Protein AF-0000000077529641 (afdb_homodimer)

Solvent-accessible surface area (backbone atoms only — not comparable to full-atom values): 38100 Å² total; per-residue (Å²): 126,80,76,71,74,60,63,42,80,38,54,30,39,32,34,73,41,56,71,38,72,40,81,42,80,41,80,42,68,56,41,51,47,55,13,23,21,31,35,33,30,14,33,32,58,48,72,64,45,51,34,28,39,64,62,33,26,52,88,91,30,50,58,86,59,73,38,18,43,31,50,19,26,7,26,34,27,72,40,61,10,83,44,16,32,78,73,63,68,53,49,65,70,40,42,28,23,43,54,48,65,45,49,73,71,67,48,71,38,31,71,69,59,45,30,49,43,28,90,69,35,39,37,34,45,34,46,82,35,81,80,61,37,61,22,55,46,28,47,57,48,69,44,56,37,86,39,49,41,79,51,59,91,90,50,51,44,62,57,31,5,48,36,45,60,38,14,31,19,44,35,45,51,59,71,61,63,70,60,80,52,35,35,32,36,29,38,28,53,48,58,63,27,45,38,32,32,23,44,37,39,57,64,40,44,64,43,38,35,35,29,30,70,51,61,70,42,42,49,50,33,46,78,54,56,35,24,77,41,67,45,75,47,83,90,76,83,60,90,44,69,69,52,36,51,52,50,14,49,51,52,19,55,58,53,17,56,77,50,84,65,34,59,23,46,32,26,43,36,40,52,26,42,56,61,58,52,42,17,41,53,64,27,33,27,61,65,16,34,35,36,39,58,26,79,54,59,42,68,33,74,37,58,50,42,72,21,20,65,27,24,29,24,41,34,32,39,40,68,43,52,95,28,57,74,62,31,53,54,50,60,74,36,41,62,39,90,60,24,32,43,65,69,66,43,60,56,43,79,33,75,33,77,88,37,47,67,60,43,53,57,50,59,73,30,64,45,50,97,86,65,46,69,46,63,27,31,33,42,28,36,131,127,80,76,70,73,58,64,40,81,37,53,29,39,32,36,74,42,56,73,37,72,40,79,41,80,43,79,43,67,55,41,51,48,54,12,24,23,32,36,33,31,13,32,33,59,49,72,65,43,52,35,29,39,64,62,33,25,53,87,90,30,49,58,86,59,74,37,17,42,30,51,19,26,8,24,34,27,71,39,61,11,83,47,17,31,79,74,63,69,51,49,66,70,41,42,28,22,43,54,50,65,46,49,73,71,69,48,71,38,32,70,70,60,44,31,50,43,28,90,67,36,38,36,34,46,34,46,83,34,82,80,62,37,61,21,54,46,28,47,58,50,67,44,57,37,85,39,48,39,78,50,58,91,88,52,50,43,61,56,33,6,46,36,45,61,38,14,31,20,46,36,44,52,57,71,60,66,70,61,79,53,33,34,32,35,30,36,28,53,48,58,61,27,45,36,32,32,25,45,38,39,58,64,40,44,66,41,38,36,36,29,28,70,52,60,70,42,42,51,50,32,47,77,55,57,37,24,79,41,69,44,74,46,81,90,74,82,58,90,44,70,68,52,36,51,52,52,15,48,51,52,18,56,58,54,17,57,79,51,83,66,35,58,22,48,32,25,42,38,39,51,27,42,56,62,56,51,42,17,40,53,64,27,31,27,62,63,15,36,34,36,38,58,26,77,54,59,43,68,34,75,36,57,51,41,71,20,20,66,25,24,29,25,42,35,32,38,39,68,44,50,94,28,58,74,62,32,54,54,50,60,76,35,42,62,41,90,59,23,34,42,65,69,68,44,60,55,44,80,32,76,32,76,88,36,45,66,60,44,53,57,50,59,74,30,65,45,49,98,86,65,46,69,46,61,28,31,32,42,27,35,131

Sequence (764 aa):
MATAVLTETIQAQELRGAKDLRQVTRTVQAPLDDEVQIAMRATTLCGSDLHYFTYYRNGDFCIREPLSPGHECAGLVVAVGSKAEQQYGVKVGDRVAVEVGVPCDGCEQCLDGNYNVCEKLRFRSSATCFPHYQGTLQQRFNHPAKWVHKLPEGISYAEGALLEPLAVAIHAVRKANAKQGASCLIIGAGAVGLLCAAVAKSSGYSNIVMADIIQNRLDFALSNGFADKVVKLPSRRAKDTEQGLAFAKEDAMNLRKENDGKTFSRVFECTGIEGCVRTSIYATRNGGKVLLVGMGTPIQTLPISAAALREVDLVGVWRYANCYPHGIELMQRAGKGRVPDVRKLITHRFRGLDQSLEAFDMAAKSCDHNGNLVIKVVVENEMATAVLTETIQAQELRGAKDLRQVTRTVQAPLDDEVQIAMRATTLCGSDLHYFTYYRNGDFCIREPLSPGHECAGLVVAVGSKAEQQYGVKVGDRVAVEVGVPCDGCEQCLDGNYNVCEKLRFRSSATCFPHYQGTLQQRFNHPAKWVHKLPEGISYAEGALLEPLAVAIHAVRKANAKQGASCLIIGAGAVGLLCAAVAKSSGYSNIVMADIIQNRLDFALSNGFADKVVKLPSRRAKDTEQGLAFAKEDAMNLRKENDGKTFSRVFECTGIEGCVRTSIYATRNGGKVLLVGMGTPIQTLPISAAALREVDLVGVWRYANCYPHGIELMQRAGKGRVPDVRKLITHRFRGLDQSLEAFDMAAKSCDHNGNLVIKVVVENE

pLDDT: mean 96.02, std 7.49, range [21.42, 98.94]

Foldseek 3Di:
DPPPQPKDKWWAWWDAFAQDIDIDIDIATAAAQQKFKWFWFKFWADPQLLCCNHGCADVVQHQDGIAGATQLTKGFTQHHHNNNCVVQVDDGGFIKQFQFKDAPCPDPCNVVQNRLPHQRIAGARTSSDPVHRHHDLIRMHMDGSVGIGGADPVADGHNSSLLQLLQLLLQLVVVQVDDAQFEEEEEDLFLSSLSVLQNCLVVHHNAYEYEEQDVVSQVVCCVQQSGVYYDHQHDDDAPDDVRLLVSLLVRLQVSCVSVVRAAGQEYEYAACDQSSVQNNLNRHAQLHEYEDSHHDDPDHDHPVCSCVVSVHYYHYRGRHGPRSVVSSVLCVQDPHDSGGNSVVLAPEEDEDSVCVSVQSVQQVDQADPVRHGHRIYMYGYD/DPPPQPWDKWWAWWDAFAQDIDIDIDIATAAAQQKFKWFWFKFWADPQLLVCNHGCADVVQHQPGIAGATQLTKGFTQHHHNNNCVVQVDDGGFIKQFQFWDAPCPDPCNVVQNRLPHQRIAGARTSSDPVHRHHDLMRMHMDGSVGIGGADPVADGHNSSLLQLLQLLLQLVVVQVDDAQFEEEEEDLFLSSLSVLQNCLVVHHNAYEYEEQDVVSQVVCCVQQSGVYYDHQHDDDAPDDVRLLVSLLVVLQVSCVSVVRAAGQEYEYAACDQSSVQNNLNRHAQLHEYEDSHHDDPDHDHPVCSCVVSVHYYHYRGRHGPRSVVSSVLCVCDPHDSGGNSVVLAPEEDEDSVCVSVQSVQQVDQADPVRHGHRIYMYGYD

Radius of gyration: 29.53 Å; Cα contacts (8 Å, |Δi|>4): 1917; chains: 2; bounding box: 58×89×72 Å

Structure (mmCIF, N/CA/C/O backbone):
data_AF-0000000077529641-model_v1
#
loop_
_entity.id
_entity.type
_entity.pdbx_description
1 polymer 'L-arabinitol 4-dehydrogenase'
#
loop_
_atom_site.group_PDB
_atom_site.id
_atom_site.type_symbol
_atom_site.label_atom_id
_atom_site.label_alt_id
_atom_site.label_comp_id
_atom_site.label_asym_id
_atom_site.label_entity_id
_atom_site.label_seq_id
_atom_site.pdbx_PDB_ins_code
_atom_site.Cartn_x
_atom_site.Cartn_y
_atom_site.Cartn_z
_atom_site.occupancy
_atom_site.B_iso_or_equiv
_atom_site.auth_seq_id
_atom_site.auth_comp_id
_atom_site.auth_asym_id
_atom_site.auth_atom_id
_atom_site.pdbx_PDB_model_num
ATOM 1 N N . MET A 1 1 ? -26.219 31.984 41.781 1 21.42 1 MET A N 1
ATOM 2 C CA . MET A 1 1 ? -25.75 32.969 40.781 1 21.42 1 MET A CA 1
ATOM 3 C C . MET A 1 1 ? -25.203 32.25 39.531 1 21.42 1 MET A C 1
ATOM 5 O O . MET A 1 1 ? -24.312 31.406 39.656 1 21.42 1 MET A O 1
ATOM 9 N N . ALA A 1 2 ? -26.016 32.062 38.594 1 38.53 2 ALA A N 1
ATOM 10 C CA . ALA A 1 2 ? -25.594 31.516 37.281 1 38.53 2 ALA A CA 1
ATOM 11 C C . ALA A 1 2 ? -24.234 32.062 36.875 1 38.53 2 ALA A C 1
ATOM 13 O O . ALA A 1 2 ? -24 33.25 36.906 1 38.53 2 ALA A O 1
ATOM 14 N N . THR A 1 3 ? -23.188 31.391 37.188 1 38.22 3 THR A N 1
ATOM 15 C CA . THR A 1 3 ? -21.891 31.812 36.688 1 38.22 3 THR A CA 1
ATOM 16 C C . THR A 1 3 ? -22.031 32.406 35.281 1 38.22 3 THR A C 1
ATOM 18 O O . THR A 1 3 ? -22.594 31.797 34.406 1 38.22 3 THR A O 1
ATOM 21 N N . ALA A 1 4 ? -22.062 33.562 35.094 1 45.38 4 ALA A N 1
ATOM 22 C CA . ALA A 1 4 ? -22.234 34.406 33.906 1 45.38 4 ALA A CA 1
ATOM 23 C C . ALA A 1 4 ? -21.391 33.875 32.75 1 45.38 4 ALA A C 1
ATOM 25 O O . ALA A 1 4 ? -20.203 33.594 32.906 1 45.38 4 ALA A O 1
ATOM 26 N N . VAL A 1 5 ? -21.875 33.125 31.891 1 50.31 5 VAL A N 1
A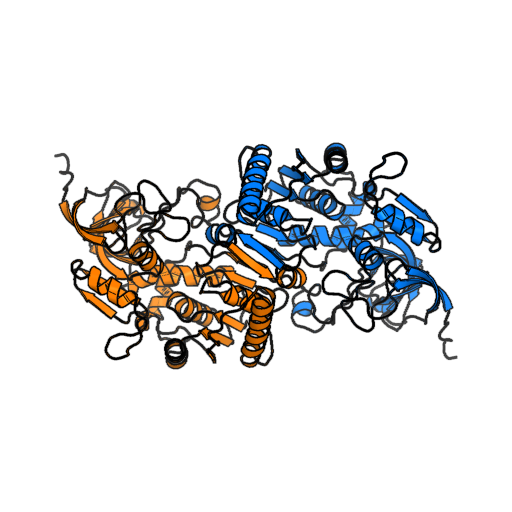TOM 27 C CA . VAL A 1 5 ? -21.281 32.625 30.656 1 50.31 5 VAL A CA 1
ATOM 28 C C . VAL A 1 5 ? -20.453 33.719 30 1 50.31 5 VAL A C 1
ATOM 30 O O . VAL A 1 5 ? -21 34.688 29.469 1 50.31 5 VAL A O 1
ATOM 33 N N . LEU A 1 6 ? -19.281 34.156 30.531 1 60.53 6 LEU A N 1
ATOM 34 C CA . LEU A 1 6 ? -18.438 35.281 30.125 1 60.53 6 LEU A CA 1
ATOM 35 C C . LEU A 1 6 ? -18.078 35.156 28.641 1 60.53 6 LEU A C 1
ATOM 37 O O . LEU A 1 6 ? -17.422 34.188 28.234 1 60.53 6 LEU A O 1
ATOM 41 N N . THR A 1 7 ? -18.953 35.562 27.75 1 78.88 7 THR A N 1
ATOM 42 C CA . THR A 1 7 ? -18.688 35.812 26.344 1 78.88 7 THR A CA 1
ATOM 43 C C . THR A 1 7 ? -17.672 36.938 26.156 1 78.88 7 THR A C 1
ATOM 45 O O . THR A 1 7 ? -17.656 37.875 26.922 1 78.88 7 THR A O 1
ATOM 48 N N . GLU A 1 8 ? -16.641 36.562 25.422 1 88.38 8 GLU A N 1
ATOM 49 C CA . GLU A 1 8 ? -15.617 37.562 25.125 1 88.38 8 GLU A CA 1
ATOM 50 C C . GLU A 1 8 ? -15.562 37.844 23.641 1 88.38 8 GLU A C 1
ATOM 52 O O . GLU A 1 8 ? -15.812 36.969 22.812 1 88.38 8 GLU A O 1
ATOM 57 N N . THR A 1 9 ? -15.375 39.125 23.312 1 94.06 9 THR A N 1
ATOM 58 C CA . THR A 1 9 ? -15.117 39.531 21.938 1 94.06 9 THR A CA 1
ATOM 59 C C . THR A 1 9 ? -13.633 39.469 21.625 1 94.06 9 THR A C 1
ATOM 61 O O . THR A 1 9 ? -12.805 40 22.359 1 94.06 9 THR A O 1
ATOM 64 N N . ILE A 1 10 ? -13.352 38.75 20.531 1 96.06 10 ILE A N 1
ATOM 65 C CA . ILE A 1 10 ? -11.945 38.562 20.203 1 96.06 10 ILE A CA 1
ATOM 66 C C . ILE A 1 10 ? -11.719 38.906 18.719 1 96.06 10 ILE A C 1
ATOM 68 O O . ILE A 1 10 ? -12.672 39.094 17.969 1 96.06 10 ILE A O 1
ATOM 72 N N . GLN A 1 11 ? -10.414 39.031 18.375 1 97.19 11 GLN A N 1
ATOM 73 C CA . GLN A 1 11 ? -10.023 39.156 16.969 1 97.19 11 GLN A CA 1
ATOM 74 C C . GLN A 1 11 ? -9.664 37.812 16.375 1 97.19 11 GLN A C 1
ATOM 76 O O . GLN A 1 11 ? -9.141 36.938 17.062 1 97.19 11 GLN A O 1
ATOM 81 N N . ALA A 1 12 ? -10.031 37.656 15.109 1 97.81 12 ALA A N 1
ATOM 82 C CA . ALA A 1 12 ? -9.727 36.438 14.359 1 97.81 12 ALA A CA 1
ATOM 83 C C . ALA A 1 12 ? -9.414 36.75 12.898 1 97.81 12 ALA A C 1
ATOM 85 O O . ALA A 1 12 ? -9.773 37.812 12.398 1 97.81 12 ALA A O 1
ATOM 86 N N . GLN A 1 13 ? -8.633 35.906 12.297 1 98.06 13 GLN A N 1
ATOM 87 C CA . GLN A 1 13 ? -8.453 35.969 10.852 1 98.06 13 GLN A CA 1
ATOM 88 C C . GLN A 1 13 ? -9.43 35.031 10.141 1 98.06 13 GLN A C 1
ATOM 90 O O . GLN A 1 13 ? -9.688 33.938 10.602 1 98.06 13 GLN A O 1
ATOM 95 N N . GLU A 1 14 ? -10 35.5 9.094 1 97.56 14 GLU A N 1
ATOM 96 C CA . GLU A 1 14 ? -10.922 34.688 8.305 1 97.56 14 GLU A CA 1
ATOM 97 C C . GLU A 1 14 ? -10.602 34.781 6.816 1 97.56 14 GLU A C 1
ATOM 99 O O . GLU A 1 14 ? -10.359 35.875 6.289 1 97.56 14 GLU A O 1
ATOM 104 N N . LEU A 1 15 ? -10.492 33.656 6.211 1 98.25 15 LEU A N 1
ATOM 105 C CA . LEU A 1 15 ? -10.398 33.562 4.758 1 98.25 15 LEU A CA 1
ATOM 106 C C . LEU A 1 15 ? -11.781 33.562 4.121 1 98.25 15 LEU A C 1
ATOM 108 O O . LEU A 1 15 ? -12.594 32.656 4.387 1 98.25 15 LEU A O 1
ATOM 112 N N . ARG A 1 16 ? -12.117 34.531 3.27 1 97.75 16 ARG A N 1
ATOM 113 C CA . ARG A 1 16 ? -13.445 34.656 2.686 1 97.75 16 ARG A CA 1
ATOM 114 C C . ARG A 1 16 ? -13.414 34.406 1.181 1 97.75 16 ARG A C 1
ATOM 116 O O . ARG A 1 16 ? -14.453 34.406 0.523 1 97.75 16 ARG A O 1
ATOM 123 N N . GLY A 1 17 ? -12.328 34.188 0.63 1 97.44 17 GLY A N 1
ATOM 124 C CA . GLY A 1 17 ? -11.992 33.906 -0.757 1 97.44 17 GLY A CA 1
ATOM 125 C C . GLY A 1 17 ? -10.508 33.688 -0.982 1 97.44 17 GLY A C 1
ATOM 126 O O . GLY A 1 17 ? -9.711 33.812 -0.049 1 97.44 17 GLY A O 1
ATOM 127 N N . ALA A 1 18 ? -10.188 33.406 -2.213 1 97.19 18 ALA A N 1
ATOM 128 C CA . ALA A 1 18 ? -8.766 33.25 -2.531 1 97.19 18 ALA A CA 1
ATOM 129 C C . ALA A 1 18 ? -7.996 34.531 -2.246 1 97.19 18 ALA A C 1
ATOM 131 O O . ALA A 1 18 ? -8.359 35.594 -2.738 1 97.19 18 ALA A O 1
ATOM 132 N N . LYS A 1 19 ? -7.039 34.469 -1.399 1 96.81 19 LYS A N 1
ATOM 133 C CA . LYS A 1 19 ? -6.141 35.562 -1.021 1 96.81 19 LYS A CA 1
ATOM 134 C C . LYS A 1 19 ? -6.898 36.688 -0.319 1 96.81 19 LYS A C 1
ATOM 136 O O . LYS A 1 19 ? -6.434 37.812 -0.288 1 96.81 19 LYS A O 1
ATOM 141 N N . ASP A 1 20 ? -8.031 36.344 0.174 1 97.62 20 ASP A N 1
ATOM 142 C CA . ASP A 1 20 ? -8.852 37.312 0.89 1 97.62 20 ASP A CA 1
ATOM 143 C C . ASP A 1 20 ? -8.906 37 2.381 1 97.62 20 ASP A C 1
ATOM 145 O O . ASP A 1 20 ? -9.93 36.531 2.885 1 97.62 20 ASP A O 1
ATOM 149 N N . LEU A 1 21 ? -7.82 37.25 3.033 1 97.94 21 LEU A N 1
ATOM 150 C CA . LEU A 1 21 ? -7.691 37.094 4.477 1 97.94 21 LEU A CA 1
ATOM 151 C C . LEU A 1 21 ? -7.988 38.406 5.207 1 97.94 21 LEU A C 1
ATOM 153 O O . LEU A 1 21 ? -7.34 39.406 4.949 1 97.94 21 LEU A O 1
ATOM 157 N N . ARG A 1 22 ? -8.945 38.344 6.172 1 97.06 22 ARG A N 1
ATOM 158 C CA . ARG A 1 22 ? -9.375 39.562 6.855 1 97.06 22 ARG A CA 1
ATOM 159 C C . ARG A 1 22 ? -9.414 39.344 8.367 1 97.06 22 ARG A C 1
ATOM 161 O O . ARG A 1 22 ? -9.766 38.281 8.844 1 97.06 22 ARG A O 1
ATOM 168 N N . GLN A 1 23 ? -9.102 40.375 9.023 1 97.06 23 GLN A N 1
ATOM 169 C CA . GLN A 1 23 ? -9.305 40.406 10.469 1 97.06 23 GLN A CA 1
ATOM 170 C C . GLN A 1 23 ? -10.758 40.719 10.82 1 97.06 23 GLN A C 1
ATOM 172 O O . GLN A 1 23 ? -11.336 41.656 10.289 1 97.06 23 GLN A O 1
ATOM 177 N N . VAL A 1 24 ? -11.289 39.938 11.641 1 97.38 24 VAL A N 1
ATOM 178 C CA . VAL A 1 24 ? -12.688 40.125 12.016 1 97.38 24 VAL A CA 1
ATOM 179 C C . VAL A 1 24 ? -12.828 40.031 13.531 1 97.38 24 VAL A C 1
ATOM 181 O O . VAL A 1 24 ? -11.93 39.562 14.219 1 97.38 24 VAL A O 1
ATOM 184 N N . THR A 1 25 ? -13.953 40.562 13.977 1 97 25 THR A N 1
ATOM 185 C CA . THR A 1 25 ? -14.336 40.406 15.375 1 97 25 THR A CA 1
ATOM 186 C C . THR A 1 25 ? -15.25 39.188 15.531 1 97 25 THR A C 1
ATOM 188 O O . THR A 1 25 ? -16.125 38.938 14.703 1 97 25 THR A O 1
ATOM 191 N N . ARG A 1 26 ? -14.961 38.438 16.562 1 95.25 26 ARG A N 1
ATOM 192 C CA . ARG A 1 26 ? -15.719 37.25 16.844 1 95.25 26 ARG A CA 1
ATOM 193 C C . ARG A 1 26 ? -16.047 37.125 18.328 1 95.25 26 ARG A C 1
ATOM 195 O O . ARG A 1 26 ? -15.273 37.594 19.172 1 95.25 26 ARG A O 1
ATOM 202 N N . THR A 1 27 ? -17.203 36.562 18.594 1 94 27 THR A N 1
ATOM 203 C CA . THR A 1 27 ? -17.578 36.281 19.969 1 94 27 THR A CA 1
ATOM 204 C C . THR A 1 27 ? -17.188 34.875 20.359 1 94 27 THR A C 1
ATOM 206 O O . THR A 1 27 ? -17.453 33.938 19.609 1 94 27 THR A O 1
ATOM 209 N N . VAL A 1 28 ? -16.531 34.688 21.484 1 95.12 28 VAL A N 1
ATOM 210 C CA . VAL A 1 28 ? -16.172 33.375 22 1 95.12 28 VAL A CA 1
ATOM 211 C C . VAL A 1 28 ? -16.922 33.094 23.312 1 95.12 28 VAL A C 1
ATOM 213 O O . VAL A 1 28 ? -16.969 33.969 24.188 1 95.12 28 VAL A O 1
ATOM 216 N N . GLN A 1 29 ? -17.516 32 23.391 1 95.06 29 GLN A N 1
ATOM 217 C CA . GLN A 1 29 ? -18.25 31.594 24.578 1 95.06 29 GLN A CA 1
ATOM 218 C C . GLN A 1 29 ? -17.344 30.922 25.594 1 95.06 29 GLN A C 1
ATOM 220 O O . GLN A 1 29 ? -16.219 30.531 25.266 1 95.06 29 GLN A O 1
ATOM 225 N N . ALA A 1 30 ? -17.828 30.906 26.812 1 95.25 30 ALA A N 1
ATOM 226 C CA . ALA A 1 30 ? -17.125 30.062 27.781 1 95.25 30 ALA A CA 1
ATOM 227 C C . ALA A 1 30 ? -17.031 28.625 27.312 1 95.25 30 ALA A C 1
ATOM 229 O O . ALA A 1 30 ? -17.906 28.141 26.594 1 95.25 30 ALA A O 1
ATOM 230 N N . PRO A 1 31 ? -15.953 27.953 27.688 1 96.69 31 PRO A N 1
ATOM 231 C CA . PRO A 1 31 ? -15.844 26.547 27.25 1 96.69 31 PRO A CA 1
ATOM 232 C C . PRO A 1 31 ? -16.906 25.656 27.891 1 96.69 31 PRO A C 1
ATOM 234 O O . PRO A 1 31 ? -17.344 25.906 29.016 1 96.69 31 PRO A O 1
ATOM 237 N N . LEU A 1 32 ? -17.312 24.641 27.141 1 96 32 LEU A N 1
ATOM 238 C CA . LEU A 1 32 ? -18.203 23.625 27.688 1 96 32 LEU A CA 1
ATOM 239 C C . LEU A 1 32 ? -17.516 22.828 28.797 1 96 32 LEU A C 1
ATOM 241 O O . LEU A 1 32 ? -16.312 23 29.031 1 96 32 LEU A O 1
ATOM 245 N N . ASP A 1 33 ? -18.266 21.922 29.406 1 96.06 33 ASP A N 1
ATOM 246 C CA . ASP A 1 33 ? -17.797 21.203 30.578 1 96.06 33 ASP A CA 1
ATOM 247 C C . ASP A 1 33 ? -16.531 20.406 30.281 1 96.06 33 ASP A C 1
ATOM 249 O O . ASP A 1 33 ? -15.648 20.297 31.141 1 96.06 33 ASP A O 1
ATOM 253 N N . ASP A 1 34 ? -16.406 19.891 29.078 1 96.88 34 ASP A N 1
ATOM 254 C CA . ASP A 1 34 ? -15.266 19.031 28.75 1 96.88 34 ASP A CA 1
ATOM 255 C C . ASP A 1 34 ? -14.242 19.781 27.891 1 96.88 34 ASP A C 1
ATOM 257 O O . ASP A 1 34 ? -13.352 19.156 27.312 1 96.88 34 ASP A O 1
ATOM 261 N N . GLU A 1 35 ? -14.391 21.094 27.859 1 97.88 35 GLU A N 1
ATOM 262 C CA . GLU A 1 35 ? -13.531 21.906 27 1 97.88 35 GLU A CA 1
ATOM 263 C C . GLU A 1 35 ? -12.641 22.828 27.812 1 97.88 35 GLU A C 1
ATOM 265 O O . GLU A 1 35 ? -12.828 22.969 29.031 1 97.88 35 GLU A O 1
ATOM 270 N N . VAL A 1 36 ? -11.664 23.359 27.141 1 98.19 36 VAL A N 1
ATOM 271 C CA . VAL A 1 36 ? -10.844 24.469 27.641 1 98.19 36 VAL A CA 1
ATOM 272 C C . VAL A 1 36 ? -10.867 25.609 26.625 1 98.19 36 VAL A C 1
ATOM 274 O O . VAL A 1 36 ? -11.188 25.406 25.453 1 98.19 36 VAL A O 1
ATOM 277 N N . GLN A 1 37 ? -10.672 26.766 27.109 1 97.88 37 GLN A N 1
ATOM 278 C CA . GLN A 1 37 ? -10.422 27.906 26.234 1 97.88 37 GLN A CA 1
ATOM 279 C C . GLN A 1 37 ? -8.938 28.234 26.172 1 97.88 37 GLN A C 1
ATOM 281 O O . GLN A 1 37 ? -8.273 28.328 27.203 1 97.88 37 GLN A O 1
ATOM 286 N N . ILE A 1 38 ? -8.453 28.375 25 1 98.38 38 ILE A N 1
ATOM 287 C CA . ILE A 1 38 ? -7.023 28.562 24.781 1 98.38 38 ILE A CA 1
ATOM 288 C C . ILE A 1 38 ? -6.766 29.938 24.188 1 98.38 38 ILE A C 1
ATOM 290 O O . ILE A 1 38 ? -7.41 30.328 23.203 1 98.38 38 ILE A O 1
ATOM 294 N N . ALA A 1 39 ? -5.957 30.719 24.828 1 98.44 39 ALA A N 1
ATOM 295 C CA . ALA A 1 39 ? -5.371 31.906 24.203 1 98.44 39 ALA A CA 1
ATOM 296 C C . ALA A 1 39 ? -4.242 31.516 23.25 1 98.44 39 ALA A C 1
ATOM 298 O O . ALA A 1 39 ? -3.189 31.047 23.688 1 98.44 39 ALA A O 1
ATOM 299 N N . MET A 1 40 ? -4.484 31.734 22.016 1 98.56 40 MET A N 1
ATOM 300 C CA . MET A 1 40 ? -3.494 31.344 21.016 1 98.56 40 MET A CA 1
ATOM 301 C C . MET A 1 40 ? -2.207 32.156 21.172 1 98.56 40 MET A C 1
ATOM 303 O O . MET A 1 40 ? -2.24 33.375 21.234 1 98.56 40 MET A O 1
ATOM 307 N N . ARG A 1 41 ? -1.106 31.422 21.297 1 98.75 41 ARG A N 1
ATOM 308 C CA . ARG A 1 41 ? 0.176 32.094 21.453 1 98.75 41 ARG A CA 1
ATOM 309 C C . ARG A 1 41 ? 1.051 31.922 20.219 1 98.75 41 ARG A C 1
ATOM 311 O O . ARG A 1 41 ? 1.859 32.781 19.891 1 98.75 41 ARG A O 1
ATOM 318 N N . ALA A 1 42 ? 0.966 30.797 19.578 1 98.81 42 ALA A N 1
ATOM 319 C CA . ALA A 1 42 ? 1.737 30.547 18.359 1 98.81 42 ALA A CA 1
ATOM 320 C C . ALA A 1 42 ? 1 29.594 17.422 1 98.81 42 ALA A C 1
ATOM 322 O O . ALA A 1 42 ? 0.38 28.625 17.875 1 98.81 42 ALA A O 1
ATOM 323 N N . THR A 1 43 ? 0.994 29.875 16.156 1 98.81 43 THR A N 1
ATOM 324 C CA . THR A 1 43 ? 0.527 29.016 15.078 1 98.81 43 THR A CA 1
ATOM 325 C C . THR A 1 43 ? 1.501 29.031 13.906 1 98.81 43 THR A C 1
ATOM 327 O O . THR A 1 43 ? 1.783 30.094 13.344 1 98.81 43 THR A O 1
ATOM 330 N N . THR A 1 44 ? 2.078 27.844 13.578 1 98.69 44 THR A N 1
ATOM 331 C CA . THR A 1 44 ? 2.867 27.781 12.352 1 98.69 44 THR A CA 1
ATOM 332 C C . THR A 1 44 ? 1.967 27.547 11.141 1 98.69 44 THR A C 1
ATOM 334 O O . THR A 1 44 ? 0.913 26.922 11.258 1 98.69 44 THR A O 1
ATOM 337 N N . LEU A 1 45 ? 2.35 28.094 10.055 1 98.44 45 LEU A N 1
ATOM 338 C CA . LEU A 1 45 ? 1.562 27.969 8.828 1 98.44 45 LEU A CA 1
ATOM 339 C C . LEU A 1 45 ? 1.962 26.719 8.055 1 98.44 45 LEU A C 1
ATOM 341 O O . LEU A 1 45 ? 3.15 26.453 7.863 1 98.44 45 LEU A O 1
ATOM 345 N N . CYS A 1 46 ? 0.991 25.938 7.68 1 96.62 46 CYS A N 1
ATOM 346 C CA . CYS A 1 46 ? 1.191 24.688 6.957 1 96.62 46 CYS A CA 1
ATOM 347 C C . CYS A 1 46 ? 0.948 24.875 5.465 1 96.62 46 CYS A C 1
ATOM 349 O O . CYS A 1 46 ? 0.348 25.859 5.047 1 96.62 46 CYS A O 1
ATOM 351 N N . GLY A 1 47 ? 1.489 23.938 4.672 1 93.69 47 GLY A N 1
ATOM 352 C CA . GLY A 1 47 ? 1.194 23.938 3.248 1 93.69 47 GLY A CA 1
ATOM 353 C C . GLY A 1 47 ? -0.292 23.938 2.945 1 93.69 47 GLY A C 1
ATOM 354 O O . GLY A 1 47 ? -0.736 24.578 1.984 1 93.69 47 GLY A O 1
ATOM 355 N N . SER A 1 48 ? -1.071 23.25 3.717 1 93.88 48 SER A N 1
ATOM 356 C CA . SER A 1 48 ? -2.516 23.234 3.516 1 93.88 48 SER A CA 1
ATOM 357 C C . SER A 1 48 ? -3.121 24.609 3.723 1 93.88 48 SER A C 1
ATOM 359 O O . SER A 1 48 ? -4.039 25.016 3.004 1 93.88 48 SER A O 1
ATOM 361 N N . ASP A 1 49 ? -2.641 25.359 4.684 1 96.25 49 ASP A N 1
ATOM 362 C CA . ASP A 1 49 ? -3.088 26.734 4.863 1 96.25 49 ASP A CA 1
ATOM 363 C C . ASP A 1 49 ? -2.82 27.562 3.611 1 96.25 49 ASP A C 1
ATOM 365 O O . ASP A 1 49 ? -3.672 28.359 3.189 1 96.25 49 ASP A O 1
ATOM 369 N N . LEU A 1 50 ? -1.658 27.344 3.102 1 96 50 LEU A N 1
ATOM 370 C CA . LEU A 1 50 ? -1.263 28.109 1.917 1 96 50 LEU A CA 1
ATOM 371 C C . LEU A 1 50 ? -2.148 27.75 0.727 1 96 50 LEU A C 1
ATOM 373 O O . LEU A 1 50 ? -2.498 28.625 -0.073 1 96 50 LEU A O 1
ATOM 377 N N . HIS A 1 51 ? -2.443 26.484 0.633 1 94.62 51 HIS A N 1
ATOM 378 C CA . HIS A 1 51 ? -3.318 26.062 -0.455 1 94.62 51 HIS A CA 1
ATOM 379 C C . HIS A 1 51 ? -4.703 26.688 -0.322 1 94.62 51 HIS A C 1
ATOM 381 O O . HIS A 1 51 ? -5.254 27.203 -1.297 1 94.62 51 HIS A O 1
ATOM 387 N N . TYR A 1 52 ? -5.285 26.578 0.831 1 96.25 52 TYR A N 1
ATOM 388 C CA . TYR A 1 52 ? -6.578 27.219 1.067 1 96.25 52 TYR A CA 1
ATOM 389 C C . TYR A 1 52 ? -6.504 28.719 0.81 1 96.25 52 TYR A C 1
ATOM 391 O O . TYR A 1 52 ? -7.398 29.281 0.176 1 96.25 52 TYR A O 1
ATOM 399 N N . PHE A 1 53 ? -5.438 29.375 1.295 1 97.69 53 PHE A N 1
ATOM 400 C CA . PHE A 1 53 ? -5.254 30.812 1.116 1 97.69 53 PHE A CA 1
ATOM 401 C C . PHE A 1 53 ? -5.211 31.172 -0.364 1 97.69 53 PHE A C 1
ATOM 403 O O . PHE A 1 53 ? -5.867 32.125 -0.798 1 97.69 53 PHE A O 1
ATOM 410 N N . THR A 1 54 ? -4.488 30.344 -1.114 1 96.56 54 THR A N 1
ATOM 411 C CA . THR A 1 54 ? -4.223 30.656 -2.514 1 96.56 54 THR A CA 1
ATOM 412 C C . THR A 1 54 ? -5.43 30.312 -3.383 1 96.56 54 THR A C 1
ATOM 414 O O . THR A 1 54 ? -5.762 31.047 -4.316 1 96.56 54 THR A O 1
ATOM 417 N N . TYR A 1 55 ? -6.125 29.219 -3.055 1 95 55 TYR A N 1
ATOM 418 C CA . TYR A 1 55 ? -7.094 28.688 -4.012 1 95 55 TYR A CA 1
ATOM 419 C C . TYR A 1 55 ? -8.477 28.578 -3.381 1 95 55 TYR A C 1
ATOM 421 O O . TYR A 1 55 ? -9.445 28.234 -4.059 1 95 55 TYR A O 1
ATOM 429 N N . TYR A 1 56 ? -8.594 28.859 -2.115 1 96.81 56 TYR A N 1
ATOM 430 C CA . TYR A 1 56 ? -9.836 28.734 -1.358 1 96.81 56 TYR A CA 1
ATOM 431 C C . TYR A 1 56 ? -10.352 27.297 -1.392 1 96.81 56 TYR A C 1
ATOM 433 O O . TYR A 1 56 ? -11.555 27.062 -1.271 1 96.81 56 TYR A O 1
ATOM 441 N N . ARG A 1 57 ? -9.438 26.391 -1.7 1 91.88 57 ARG A N 1
ATOM 442 C CA . ARG A 1 57 ? -9.648 24.953 -1.669 1 91.88 57 ARG A CA 1
ATOM 443 C C . ARG A 1 57 ? -8.328 24.203 -1.514 1 91.88 57 ARG A C 1
ATOM 445 O O . ARG A 1 57 ? -7.262 24.766 -1.776 1 91.88 57 ARG A O 1
ATOM 452 N N . ASN A 1 58 ? -8.344 23.016 -1.087 1 88.19 58 ASN A N 1
ATOM 453 C CA . ASN A 1 58 ? -7.238 22.062 -1.05 1 88.19 58 ASN A CA 1
ATOM 454 C C . ASN A 1 58 ? -7.648 20.703 -1.633 1 88.19 58 ASN A C 1
ATOM 456 O O . ASN A 1 58 ? -8.242 19.875 -0.94 1 88.19 58 ASN A O 1
ATOM 460 N N . GLY A 1 59 ? -7.25 20.469 -2.889 1 77.75 59 GLY A N 1
ATOM 461 C CA . GLY A 1 59 ? -7.789 19.312 -3.58 1 77.75 59 GLY A CA 1
ATOM 462 C C . GLY A 1 59 ? -9.297 19.344 -3.729 1 77.75 59 GLY A C 1
ATOM 463 O O . GLY A 1 59 ? -9.852 20.344 -4.219 1 77.75 59 GLY A O 1
ATOM 464 N N . ASP A 1 60 ? -9.898 18.281 -3.221 1 77.19 60 ASP A N 1
ATOM 465 C CA . ASP A 1 60 ? -11.344 18.172 -3.336 1 77.19 60 ASP A CA 1
ATOM 466 C C . ASP A 1 60 ? -12.047 18.859 -2.162 1 77.19 60 ASP A C 1
ATOM 468 O O . ASP A 1 60 ? -13.273 18.922 -2.123 1 77.19 60 ASP A O 1
ATOM 472 N N . PHE A 1 61 ? -11.32 19.453 -1.264 1 87.5 61 PHE A N 1
ATOM 473 C CA . PHE A 1 61 ? -11.898 20.109 -0.099 1 87.5 61 PHE A CA 1
ATOM 474 C C . PHE A 1 61 ? -12.07 21.609 -0.346 1 87.5 61 PHE A C 1
ATOM 476 O O . PHE A 1 61 ? -11.102 22.359 -0.269 1 87.5 61 PHE A O 1
ATOM 483 N N . CYS A 1 62 ? -13.227 21.984 -0.518 1 93.38 62 CYS A N 1
ATOM 484 C CA . CYS A 1 62 ? -13.539 23.375 -0.834 1 93.38 62 CYS A CA 1
ATOM 485 C C . CYS A 1 62 ? -14.094 24.109 0.385 1 93.38 62 CYS A C 1
ATOM 487 O O . CYS A 1 62 ? -14.969 23.594 1.08 1 93.38 62 CYS A O 1
ATOM 489 N N . ILE A 1 63 ? -13.594 25.25 0.64 1 96.44 63 ILE A N 1
ATOM 490 C CA . ILE A 1 63 ? -14.156 26.094 1.678 1 96.44 63 ILE A CA 1
ATOM 491 C C . ILE A 1 63 ? -15.547 26.578 1.255 1 96.44 63 ILE A C 1
ATOM 493 O O . ILE A 1 63 ? -15.727 27.047 0.128 1 96.44 63 ILE A O 1
ATOM 497 N N . ARG A 1 64 ? -16.5 26.469 2.096 1 96.44 64 ARG A N 1
ATOM 498 C CA . ARG A 1 64 ? -17.891 26.781 1.767 1 96.44 64 ARG A CA 1
ATOM 499 C C . ARG A 1 64 ? -18.422 27.922 2.621 1 96.44 64 ARG A C 1
ATOM 501 O O . ARG A 1 64 ? -19.531 28.406 2.406 1 96.44 64 ARG A O 1
ATOM 508 N N . GLU A 1 65 ? -17.781 28.312 3.629 1 97.25 65 GLU A N 1
ATOM 509 C CA . GLU A 1 65 ? -17.984 29.453 4.531 1 97.25 65 GLU A CA 1
ATOM 510 C C . GLU A 1 65 ? -16.641 29.984 5.043 1 97.25 65 GLU A C 1
ATOM 512 O O . GLU A 1 65 ? -15.617 29.312 4.949 1 97.25 65 GLU A O 1
ATOM 517 N N . PRO A 1 66 ? -16.719 31.266 5.457 1 97.12 66 PRO A N 1
ATOM 518 C CA . PRO A 1 66 ? -15.438 31.797 5.938 1 97.12 66 PRO A CA 1
ATOM 519 C C . PRO A 1 66 ? -14.742 30.859 6.926 1 97.12 66 PRO A C 1
ATOM 521 O O . PRO A 1 66 ? -15.398 30.25 7.766 1 97.12 66 PRO A O 1
ATOM 524 N N . LEU A 1 67 ? -13.453 30.734 6.801 1 98.06 67 LEU A N 1
ATOM 525 C CA . LEU A 1 67 ? -12.664 29.766 7.562 1 98.06 67 LEU A CA 1
ATOM 526 C C . LEU A 1 67 ? -11.414 30.422 8.133 1 98.06 67 LEU A C 1
ATOM 528 O O . LEU A 1 67 ? -10.641 31.047 7.402 1 98.06 67 LEU A O 1
ATOM 532 N N . SER A 1 68 ? -11.289 30.375 9.438 1 98.12 68 SER A N 1
ATOM 533 C CA . SER A 1 68 ? -10.016 30.781 10.023 1 98.12 68 SER A CA 1
ATOM 534 C C . SER A 1 68 ? -8.922 29.766 9.719 1 98.12 68 SER A C 1
ATOM 536 O O . SER A 1 68 ? -9.094 28.562 9.961 1 98.12 68 SER A O 1
ATOM 538 N N . PRO A 1 69 ? -7.781 30.219 9.164 1 98.06 69 PRO A N 1
ATOM 539 C CA . PRO A 1 69 ? -6.68 29.297 8.891 1 98.06 69 PRO A CA 1
ATOM 540 C C . PRO A 1 69 ? -5.898 28.922 10.148 1 98.06 69 PRO A C 1
ATOM 542 O O . PRO A 1 69 ? -6.184 29.438 11.234 1 98.06 69 PRO A O 1
ATOM 545 N N . GLY A 1 70 ? -4.988 28 10.008 1 98.44 70 GLY A N 1
ATOM 546 C CA . GLY A 1 70 ? -4.066 27.609 11.07 1 98.44 70 GLY A CA 1
ATOM 547 C C . GLY A 1 70 ? -4.527 26.375 11.836 1 98.44 70 GLY A C 1
ATOM 548 O O . GLY A 1 70 ? -5.68 26.312 12.266 1 98.44 70 GLY A O 1
ATOM 549 N N . HIS A 1 71 ? -3.629 25.422 12.008 1 98.62 71 HIS A N 1
ATOM 550 C CA . HIS A 1 71 ? -3.971 24.234 12.789 1 98.62 71 HIS A CA 1
ATOM 551 C C . HIS A 1 71 ? -2.76 23.719 13.555 1 98.62 71 HIS A C 1
ATOM 553 O O . HIS A 1 71 ? -2.873 22.766 14.336 1 98.62 71 HIS A O 1
ATOM 559 N N . GLU A 1 72 ? -1.6 24.266 13.367 1 98.81 72 GLU A N 1
ATOM 560 C CA . GLU A 1 72 ? -0.396 23.984 14.141 1 98.81 72 GLU A CA 1
ATOM 561 C C . GLU A 1 72 ? -0.23 24.969 15.297 1 98.81 72 GLU A C 1
ATOM 563 O O . GLU A 1 72 ? 0.331 26.047 15.117 1 98.81 72 GLU A O 1
ATOM 568 N N . CYS A 1 73 ? -0.662 24.5 16.516 1 98.75 73 CYS A N 1
ATOM 569 C CA . CYS A 1 73 ? -0.899 25.578 17.469 1 98.75 73 CYS A CA 1
ATOM 570 C C . CYS A 1 73 ? -0.474 25.172 18.875 1 98.75 73 CYS A C 1
ATOM 572 O O . CYS A 1 73 ? -0.59 24 19.25 1 98.75 73 CYS A O 1
ATOM 574 N N . ALA A 1 74 ? 0.023 26.156 19.594 1 98.88 74 ALA A N 1
ATOM 575 C CA . ALA A 1 74 ? 0.181 26.109 21.047 1 98.88 74 ALA A CA 1
ATOM 576 C C . ALA A 1 74 ? -0.333 27.375 21.703 1 98.88 74 ALA A C 1
ATOM 578 O O . ALA A 1 74 ? -0.387 28.438 21.062 1 98.88 74 ALA A O 1
ATOM 579 N N . GLY A 1 75 ? -0.725 27.266 22.922 1 98.75 75 GLY A N 1
ATOM 580 C CA . GLY A 1 75 ? -1.268 28.422 23.625 1 98.75 75 GLY A CA 1
ATOM 581 C C . GLY A 1 75 ? -1.399 28.219 25.109 1 98.75 75 GLY A C 1
ATOM 582 O O . GLY A 1 75 ? -0.826 27.281 25.672 1 98.75 75 GLY A O 1
ATOM 583 N N . LEU A 1 76 ? -2.051 29.203 25.672 1 98.62 76 LEU A N 1
ATOM 584 C CA . LEU A 1 76 ? -2.254 29.25 27.125 1 98.62 76 LEU A CA 1
ATOM 585 C C . LEU A 1 76 ? -3.711 28.969 27.469 1 98.62 76 LEU A C 1
ATOM 587 O O . LEU A 1 76 ? -4.621 29.578 26.922 1 98.62 76 LEU A O 1
ATOM 591 N N . VAL A 1 77 ? -3.895 28.016 28.422 1 98.44 77 VAL A N 1
ATOM 592 C CA . VAL A 1 77 ? -5.25 27.781 28.906 1 98.44 77 VAL A CA 1
ATOM 593 C C . VAL A 1 77 ? -5.711 28.953 29.766 1 98.44 77 VAL A C 1
ATOM 595 O O . VAL A 1 77 ? -5.082 29.266 30.781 1 98.44 77 VAL A O 1
ATOM 598 N N . VAL A 1 78 ? -6.871 29.531 29.391 1 97.44 78 VAL A N 1
ATOM 599 C CA . VAL A 1 78 ? -7.297 30.734 30.109 1 97.44 78 VAL A CA 1
ATOM 600 C C . VAL A 1 78 ? -8.648 30.484 30.766 1 97.44 78 VAL A C 1
ATOM 602 O O . VAL A 1 78 ? -9.07 31.266 31.641 1 97.44 78 VAL A O 1
ATOM 605 N N . ALA A 1 79 ? -9.336 29.484 30.391 1 96.75 79 ALA A N 1
ATOM 606 C CA . ALA A 1 79 ? -10.562 29.016 31.031 1 96.75 79 ALA A CA 1
ATOM 607 C C . ALA A 1 79 ? -10.727 27.516 30.891 1 96.75 79 ALA A C 1
ATOM 609 O O . ALA A 1 79 ? -10.219 26.922 29.938 1 96.75 79 ALA A O 1
ATOM 610 N N . VAL A 1 80 ? -11.312 26.891 31.891 1 96.75 80 VAL A N 1
ATOM 611 C CA . VAL A 1 80 ? -11.484 25.438 31.906 1 96.75 80 VAL A CA 1
ATOM 612 C C . VAL A 1 80 ? -12.922 25.094 32.25 1 96.75 80 VAL A C 1
ATOM 614 O O . VAL A 1 80 ? -13.516 25.703 33.156 1 96.75 80 VAL A O 1
ATOM 617 N N . GLY A 1 81 ? -13.453 24.156 31.484 1 94.88 81 GLY A N 1
ATOM 618 C CA . GLY A 1 81 ? -14.773 23.656 31.844 1 94.88 81 GLY A CA 1
ATOM 619 C C . GLY A 1 81 ? -14.789 22.906 33.156 1 94.88 81 GLY A C 1
ATOM 620 O O . GLY A 1 81 ? -13.75 22.406 33.594 1 94.88 81 GLY A O 1
ATOM 621 N N . SER A 1 82 ? -15.984 22.75 33.719 1 92.88 82 SER A N 1
ATOM 622 C CA . SER A 1 82 ? -16.156 22.234 35.062 1 92.88 82 SER A CA 1
ATOM 623 C C . SER A 1 82 ? -15.68 20.781 35.156 1 92.88 82 SER A C 1
ATOM 625 O O . SER A 1 82 ? -15.219 20.344 36.219 1 92.88 82 SER A O 1
ATOM 627 N N . LYS A 1 83 ? -15.664 20.031 34.062 1 93.81 83 LYS A N 1
ATOM 628 C CA . LYS A 1 83 ? -15.297 18.625 34.094 1 93.81 83 LYS A CA 1
ATOM 629 C C . LYS A 1 83 ? -13.906 18.391 33.5 1 93.81 83 LYS A C 1
ATOM 631 O O . LYS A 1 83 ? -13.281 17.359 33.75 1 93.81 83 LYS A O 1
ATOM 636 N N . ALA A 1 84 ? -13.484 19.328 32.781 1 91.31 84 ALA A N 1
ATOM 637 C CA . ALA A 1 84 ? -12.227 19.188 32.031 1 91.31 84 ALA A CA 1
ATOM 638 C C . ALA A 1 84 ? -11.047 19.047 33 1 91.31 84 ALA A C 1
ATOM 640 O O . ALA A 1 84 ? -10.164 18.203 32.781 1 91.31 84 ALA A O 1
ATOM 641 N N . GLU A 1 85 ? -11.047 19.812 34.031 1 89.06 85 GLU A N 1
ATOM 642 C CA . GLU A 1 85 ? -9.938 19.766 35 1 89.06 85 GLU A CA 1
ATOM 643 C C . GLU A 1 85 ? -9.867 18.406 35.688 1 89.06 85 GLU A C 1
ATOM 645 O O . GLU A 1 85 ? -8.789 17.828 35.812 1 89.06 85 GLU A O 1
ATOM 650 N N . GLN A 1 86 ? -10.938 17.969 36.156 1 91.56 86 GLN A N 1
ATOM 651 C CA . GLN A 1 86 ? -10.992 16.719 36.906 1 91.56 86 GLN A CA 1
ATOM 652 C C . GLN A 1 86 ? -10.664 15.531 36 1 91.56 86 GLN A C 1
ATOM 654 O O . GLN A 1 86 ? -9.953 14.617 36.438 1 91.56 86 GLN A O 1
ATOM 659 N N . GLN A 1 87 ? -11.133 15.625 34.875 1 93.19 87 GLN A N 1
ATOM 660 C CA . GLN A 1 87 ? -11.031 14.461 34 1 93.19 87 GLN A CA 1
ATOM 661 C C . GLN A 1 87 ? -9.672 14.406 33.281 1 93.19 87 GLN A C 1
ATOM 663 O O . GLN A 1 87 ? -9.125 13.328 33.062 1 93.19 87 GLN A O 1
ATOM 668 N N . TYR A 1 88 ? -9.07 15.547 32.938 1 93.62 88 TYR A N 1
ATOM 669 C CA . TYR A 1 88 ? -7.883 15.531 32.094 1 93.62 88 TYR A CA 1
ATOM 670 C C . TYR A 1 88 ? -6.723 16.25 32.75 1 93.62 88 TYR A C 1
ATOM 672 O O . TYR A 1 88 ? -5.621 16.312 32.219 1 93.62 88 TYR A O 1
ATOM 680 N N . GLY A 1 89 ? -6.969 16.828 33.906 1 93.44 89 GLY A N 1
ATOM 681 C CA . GLY A 1 89 ? -5.906 17.453 34.656 1 93.44 89 GLY A CA 1
ATOM 682 C C . GLY A 1 89 ? -5.41 18.75 34.062 1 93.44 89 GLY A C 1
ATOM 683 O O . GLY A 1 89 ? -4.289 19.188 34.344 1 93.44 89 GLY A O 1
ATOM 684 N N . VAL A 1 90 ? -6.164 19.406 33.219 1 96.38 90 VAL A N 1
ATOM 685 C CA . VAL A 1 90 ? -5.805 20.672 32.594 1 96.38 90 VAL A CA 1
ATOM 686 C C . VAL A 1 90 ? -6.355 21.828 33.438 1 96.38 90 VAL A C 1
ATOM 688 O O . VAL A 1 90 ? -7.492 21.766 33.938 1 96.38 90 VAL A O 1
ATOM 691 N N . LYS A 1 91 ? -5.523 22.859 33.656 1 96.69 91 LYS A N 1
ATOM 692 C CA . LYS A 1 91 ? -5.938 24 34.469 1 96.69 91 LYS A CA 1
ATOM 693 C C . LYS A 1 91 ? -5.562 25.312 33.812 1 96.69 91 LYS A C 1
ATOM 695 O O . LYS A 1 91 ? -4.719 25.344 32.906 1 96.69 91 LYS A O 1
ATOM 700 N N . VAL A 1 92 ? -6.227 26.328 34.281 1 97.5 92 VAL A N 1
ATOM 701 C CA . VAL A 1 92 ? -5.883 27.688 33.812 1 97.5 92 VAL A CA 1
ATOM 702 C C . VAL A 1 92 ? -4.406 27.953 34.094 1 97.5 92 VAL A C 1
ATOM 704 O O . VAL A 1 92 ? -3.887 27.625 35.156 1 97.5 92 VAL A O 1
ATOM 707 N N . GLY A 1 93 ? -3.725 28.453 33.094 1 97.88 93 GLY A N 1
ATOM 708 C CA . GLY A 1 93 ? -2.305 28.734 33.219 1 97.88 93 GLY A CA 1
ATOM 709 C C . GLY A 1 93 ? -1.421 27.688 32.562 1 97.88 93 GLY A C 1
ATOM 710 O O . GLY A 1 93 ? -0.235 27.938 32.344 1 97.88 93 GLY A O 1
ATOM 711 N N . ASP A 1 94 ? -1.964 26.547 32.312 1 98.12 94 ASP A N 1
ATOM 712 C CA . ASP A 1 94 ? -1.188 25.516 31.625 1 98.12 94 ASP A CA 1
ATOM 713 C C . ASP A 1 94 ? -0.827 25.969 30.219 1 98.12 94 ASP A C 1
ATOM 715 O O . ASP A 1 94 ? -1.659 26.547 29.516 1 98.12 94 ASP A O 1
ATOM 719 N N . ARG A 1 95 ? 0.472 25.812 29.797 1 98.69 95 ARG A N 1
ATOM 720 C CA . ARG A 1 95 ? 0.896 25.906 28.406 1 98.69 95 ARG A CA 1
ATOM 721 C C . ARG A 1 95 ? 0.64 24.609 27.672 1 98.69 95 ARG A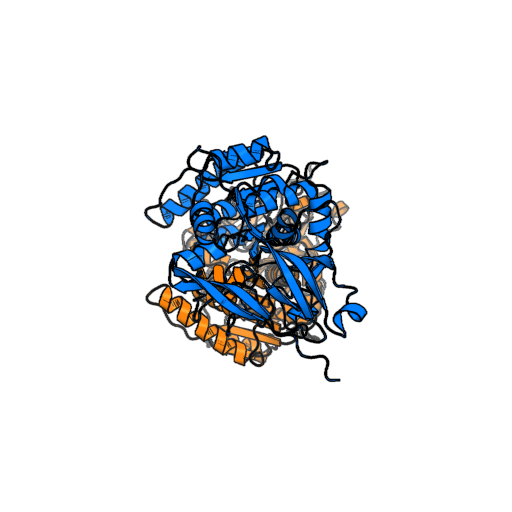 C 1
ATOM 723 O O . ARG A 1 95 ? 1.046 23.531 28.125 1 98.69 95 ARG A O 1
ATOM 730 N N . VAL A 1 96 ? -0.073 24.703 26.547 1 98.81 96 VAL A N 1
ATOM 731 C CA . VAL A 1 96 ? -0.475 23.438 25.922 1 98.81 96 VAL A CA 1
ATOM 732 C C . VAL A 1 96 ? -0.246 23.516 24.406 1 98.81 96 VAL A C 1
ATOM 734 O O . VAL A 1 96 ? -0.319 24.594 23.812 1 98.81 96 VAL A O 1
ATOM 737 N N . ALA A 1 97 ? 0.169 22.406 23.812 1 98.88 97 ALA A N 1
ATOM 738 C CA . ALA A 1 97 ? 0.034 22.172 22.375 1 98.88 97 ALA A CA 1
ATOM 739 C C . ALA A 1 97 ? -1.327 21.578 22.031 1 98.88 97 ALA A C 1
ATOM 741 O O . ALA A 1 97 ? -1.862 20.766 22.812 1 98.88 97 ALA A O 1
ATOM 742 N N . VAL A 1 98 ? -1.88 21.922 20.938 1 98.81 98 VAL A N 1
ATOM 743 C CA . VAL A 1 98 ? -3.254 21.562 20.594 1 98.81 98 VAL A CA 1
ATOM 744 C C . VAL A 1 98 ? -3.26 20.469 19.531 1 98.81 98 VAL A C 1
ATOM 746 O O . VAL A 1 98 ? -2.719 20.656 18.438 1 98.81 98 VAL A O 1
ATOM 749 N N . GLU A 1 99 ? -3.729 19.281 19.844 1 98.69 99 GLU A N 1
ATOM 750 C CA . GLU A 1 99 ? -4.07 18.281 18.828 1 98.69 99 GLU A CA 1
ATOM 751 C C . GLU A 1 99 ? -5.418 18.594 18.188 1 98.69 99 GLU A C 1
ATOM 753 O O . GLU A 1 99 ? -6.469 18.312 18.766 1 98.69 99 GLU A O 1
ATOM 758 N N . VAL A 1 100 ? -5.426 18.953 16.984 1 98.5 100 VAL A N 1
ATOM 759 C CA . VAL A 1 100 ? -6.5 19.781 16.438 1 98.5 100 VAL A CA 1
ATOM 760 C C . VAL A 1 100 ? -7.566 18.906 15.805 1 98.5 100 VAL A C 1
ATOM 762 O O . VAL A 1 100 ? -8.672 19.359 15.508 1 98.5 100 VAL A O 1
ATOM 765 N N . GLY A 1 101 ? -7.227 17.625 15.492 1 97.88 101 GLY A N 1
ATOM 766 C CA . GLY A 1 101 ? -8.227 16.703 14.977 1 97.88 101 GLY A CA 1
ATOM 767 C C . GLY A 1 101 ? -9.062 16.062 16.062 1 97.88 101 GLY A C 1
ATOM 768 O O . GLY A 1 101 ? -8.539 15.383 16.953 1 97.88 101 GLY A O 1
ATOM 769 N N . VAL A 1 102 ? -10.383 16.328 15.992 1 98.31 102 VAL A N 1
ATOM 770 C CA . VAL A 1 102 ? -11.289 15.82 17.016 1 98.31 102 VAL A CA 1
ATOM 771 C C . VAL A 1 102 ? -12.172 14.719 16.438 1 98.31 102 VAL A C 1
ATOM 773 O O . VAL A 1 102 ? -13.109 15 15.688 1 98.31 102 VAL A O 1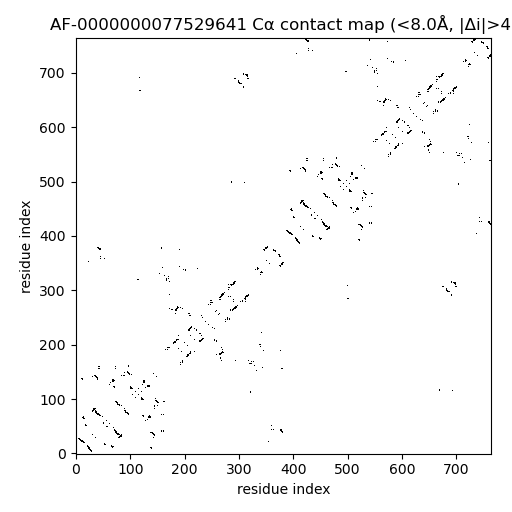
ATOM 776 N N . PRO A 1 103 ? -11.898 13.453 16.734 1 98.19 103 PRO A N 1
ATOM 777 C CA . PRO A 1 103 ? -12.672 12.328 16.219 1 98.19 103 PRO A CA 1
ATOM 778 C C . PRO A 1 103 ? -13.984 12.109 16.969 1 98.19 103 PRO A C 1
ATOM 780 O O . PRO A 1 103 ? -14.273 12.82 17.938 1 98.19 103 PRO A O 1
ATOM 783 N N . CYS A 1 104 ? -14.828 11.102 16.562 1 97.5 104 CYS A N 1
ATOM 784 C CA . CYS A 1 104 ? -16.141 10.844 17.172 1 97.5 104 CYS A CA 1
ATOM 785 C C . CYS A 1 104 ? -15.992 10.016 18.438 1 97.5 104 CYS A C 1
ATOM 787 O O . CYS A 1 104 ? -16.922 9.938 19.234 1 97.5 104 CYS A O 1
ATOM 789 N N . ASP A 1 105 ? -14.875 9.289 18.594 1 96.25 105 ASP A N 1
ATOM 790 C CA . ASP A 1 105 ? -14.508 8.484 19.766 1 96.25 105 ASP A CA 1
ATOM 791 C C . ASP A 1 105 ? -15.367 7.23 19.859 1 96.25 105 ASP A C 1
ATOM 793 O O . ASP A 1 105 ? -15.266 6.48 20.828 1 96.25 105 ASP A O 1
ATOM 797 N N . GLY A 1 106 ? -16.156 6.984 18.891 1 96.62 106 GLY A N 1
ATOM 798 C CA . GLY A 1 106 ? -17.078 5.875 19.062 1 96.62 106 GLY A CA 1
ATOM 799 C C . GLY A 1 106 ? -17.094 4.926 17.875 1 96.62 106 GLY A C 1
ATOM 800 O O . GLY A 1 106 ? -17.609 3.805 17.984 1 96.62 106 GLY A O 1
ATOM 801 N N . CYS A 1 107 ? -16.594 5.332 16.797 1 95.38 107 CYS A N 1
ATOM 802 C CA . CYS A 1 107 ? -16.625 4.461 15.625 1 95.38 107 CYS A CA 1
ATOM 803 C C . CYS A 1 107 ? -15.523 3.412 15.703 1 95.38 107 CYS A C 1
ATOM 805 O O . CYS A 1 107 ? -14.703 3.436 16.625 1 95.38 107 CYS A O 1
ATOM 807 N N . GLU A 1 108 ? -15.484 2.51 14.766 1 92 108 GLU A N 1
ATOM 808 C CA . GLU A 1 108 ? -14.523 1.41 14.758 1 92 108 GLU A CA 1
ATOM 809 C C . GLU A 1 108 ? -13.086 1.93 14.656 1 92 108 GLU A C 1
ATOM 811 O O . GLU A 1 108 ? -12.195 1.426 15.336 1 92 108 GLU A O 1
ATOM 816 N N . GLN A 1 109 ? -12.859 2.922 13.836 1 95.25 109 GLN A N 1
ATOM 817 C CA . GLN A 1 109 ? -11.523 3.496 13.672 1 95.25 109 GLN A CA 1
ATOM 818 C C . GLN A 1 109 ? -11.031 4.117 14.977 1 95.25 109 GLN A C 1
ATOM 820 O O . GLN A 1 109 ? -9.867 3.943 15.352 1 95.25 109 GLN A O 1
ATOM 825 N N . CYS A 1 110 ? -11.883 4.836 15.625 1 97.38 110 CYS A N 1
ATOM 826 C CA . CYS A 1 110 ? -11.531 5.469 16.891 1 97.38 110 CYS A CA 1
ATOM 827 C C . CYS A 1 110 ? -11.195 4.426 17.953 1 97.38 110 CYS A C 1
ATOM 829 O O . CYS A 1 110 ? -10.195 4.551 18.656 1 97.38 110 CYS A O 1
ATOM 831 N N . LEU A 1 111 ? -11.992 3.418 17.969 1 94.94 111 LEU A N 1
ATOM 832 C CA . LEU A 1 111 ? -11.82 2.383 18.984 1 94.94 111 LEU A CA 1
ATOM 833 C C . LEU A 1 111 ? -10.562 1.559 18.703 1 94.94 111 LEU A C 1
ATOM 835 O O . LEU A 1 111 ? -9.945 1.026 19.625 1 94.94 111 LEU A O 1
ATOM 839 N N . ASP A 1 112 ? -10.164 1.516 17.453 1 91.62 112 ASP A N 1
ATOM 840 C CA . ASP A 1 112 ? -8.977 0.769 17.047 1 91.62 112 ASP A CA 1
ATOM 841 C C . ASP A 1 112 ? -7.719 1.617 17.203 1 91.62 112 ASP A C 1
ATOM 843 O O . ASP A 1 112 ? -6.605 1.139 16.969 1 91.62 112 ASP A O 1
ATOM 847 N N . GLY A 1 113 ? -7.867 2.814 17.594 1 95 113 GLY A N 1
ATOM 848 C CA . GLY A 1 113 ? -6.73 3.701 17.781 1 95 113 GLY A CA 1
ATOM 849 C C . GLY A 1 113 ? -6.355 4.465 16.531 1 95 113 GLY A C 1
ATOM 850 O O . GLY A 1 113 ? -5.43 5.277 16.547 1 95 113 GLY A O 1
ATOM 851 N N . ASN A 1 114 ? -7.055 4.145 15.438 1 96.81 114 ASN A N 1
ATOM 852 C CA . ASN A 1 114 ? -6.84 4.852 14.18 1 96.81 114 ASN A CA 1
ATOM 853 C C . ASN A 1 114 ? -7.828 6 14 1 96.81 114 ASN A C 1
ATOM 855 O O . ASN A 1 114 ? -8.508 6.09 12.977 1 96.81 114 ASN A O 1
ATOM 859 N N . TYR A 1 115 ? -7.906 6.91 14.984 1 98.31 115 TYR A N 1
ATOM 860 C CA . TYR A 1 115 ? -8.922 7.957 15 1 98.31 115 TYR A CA 1
ATOM 861 C C . TYR A 1 115 ? -8.617 9.031 13.961 1 98.31 115 TYR A C 1
ATOM 863 O O . TYR A 1 115 ? -9.477 9.852 13.641 1 98.31 115 TYR A O 1
ATOM 871 N N . ASN A 1 116 ? -7.379 9.047 13.461 1 98.31 116 ASN A N 1
ATOM 872 C CA . ASN A 1 116 ? -7.008 10.031 12.453 1 98.31 116 ASN A CA 1
ATOM 873 C C . ASN A 1 116 ? -7.809 9.836 11.164 1 98.31 116 ASN A C 1
ATOM 875 O O . ASN A 1 116 ? -7.945 10.766 10.367 1 98.31 116 ASN A O 1
ATOM 879 N N . VAL A 1 117 ? -8.359 8.641 10.977 1 97.88 117 VAL A N 1
ATOM 880 C CA . VAL A 1 117 ? -9.094 8.391 9.742 1 97.88 117 VAL A CA 1
ATOM 881 C C . VAL A 1 117 ? -10.578 8.219 10.047 1 97.88 117 VAL A C 1
ATOM 883 O O . VAL A 1 117 ? -11.32 7.645 9.242 1 97.88 117 VAL A O 1
ATOM 886 N N . CYS A 1 118 ? -11.031 8.664 11.234 1 97.81 118 CYS A N 1
ATOM 887 C CA . CYS A 1 118 ? -12.453 8.734 11.57 1 97.81 118 CYS A CA 1
ATOM 888 C C . CYS A 1 118 ? -13.203 9.602 10.57 1 97.81 118 CYS A C 1
ATOM 890 O O . CYS A 1 118 ? -12.82 10.742 10.32 1 97.81 118 CYS A O 1
ATOM 892 N N . GLU A 1 119 ? -14.25 9.07 10.008 1 94.75 119 GLU A N 1
ATOM 893 C CA . GLU A 1 119 ? -15.023 9.789 9.008 1 94.75 119 GLU A CA 1
ATOM 894 C C . GLU A 1 119 ? -15.68 11.031 9.602 1 94.75 119 GLU A C 1
ATOM 896 O O . GLU A 1 119 ? -16 11.977 8.875 1 94.75 119 GLU A O 1
ATOM 901 N N . LYS A 1 120 ? -15.836 11.109 10.883 1 96.81 120 LYS A N 1
ATOM 902 C CA . LYS A 1 120 ? -16.531 12.203 11.555 1 96.81 120 LYS A CA 1
ATOM 903 C C . LYS A 1 120 ? -15.547 13.18 12.188 1 96.81 120 LYS A C 1
ATOM 905 O O . LYS A 1 120 ? -15.945 14.133 12.859 1 96.81 120 LYS A O 1
ATOM 910 N N . LEU A 1 121 ? -14.297 12.922 11.977 1 97.75 121 LEU A N 1
ATOM 911 C CA . LEU A 1 121 ? -13.266 13.766 12.578 1 97.75 121 LEU A CA 1
ATOM 912 C C . LEU A 1 121 ? -13.383 15.203 12.078 1 97.75 121 LEU A C 1
ATOM 914 O O . LEU A 1 121 ? -13.539 15.43 10.875 1 97.75 121 LEU A O 1
ATOM 918 N N . ARG A 1 122 ? -13.391 16.141 13 1 97.69 122 ARG A N 1
ATOM 919 C CA . ARG A 1 122 ? -13.328 17.562 12.68 1 97.69 122 ARG A CA 1
ATOM 920 C C . ARG A 1 122 ? -11.914 18.109 12.859 1 97.69 122 ARG A C 1
ATOM 922 O O . ARG A 1 122 ? -11.352 18.031 13.953 1 97.69 122 ARG A O 1
ATOM 929 N N . PHE A 1 123 ? -11.375 18.609 11.852 1 97.88 123 PHE A N 1
ATOM 930 C CA . PHE A 1 123 ? -10 19.094 11.852 1 97.88 123 PHE A CA 1
ATOM 931 C C . PHE A 1 123 ? -9.961 20.609 11.688 1 97.88 123 PHE A C 1
ATOM 933 O O . PHE A 1 123 ? -10.492 21.141 10.719 1 97.88 123 PHE A O 1
ATOM 940 N N . ARG A 1 124 ? -9.344 21.328 12.594 1 98 124 ARG A N 1
ATOM 941 C CA . ARG A 1 124 ? -9.297 22.781 12.531 1 98 124 ARG A CA 1
ATOM 942 C C . ARG A 1 124 ? -8.609 23.25 11.258 1 98 124 ARG A C 1
ATOM 944 O O . ARG A 1 124 ? -7.59 22.688 10.852 1 98 124 ARG A O 1
ATOM 951 N N . SER A 1 125 ? -9.164 24.297 10.648 1 97.5 125 SER A N 1
ATOM 952 C CA . SER A 1 125 ? -8.617 24.953 9.453 1 97.5 125 SER A CA 1
ATOM 953 C C . SER A 1 125 ? -8.703 24.031 8.242 1 97.5 125 SER A C 1
ATOM 955 O O . SER A 1 125 ? -7.891 24.141 7.316 1 97.5 125 SER A O 1
ATOM 957 N N . SER A 1 126 ? -9.602 23.031 8.273 1 95.06 126 SER A N 1
ATOM 958 C CA . SER A 1 126 ? -9.82 22.125 7.145 1 95.06 126 SER A CA 1
ATOM 959 C C . SER A 1 126 ? -11.266 22.188 6.656 1 95.06 126 SER A C 1
ATOM 961 O O . SER A 1 126 ? -12.195 22.281 7.457 1 95.06 126 SER A O 1
ATOM 963 N N . ALA A 1 127 ? -11.477 22.125 5.398 1 93.5 127 ALA A N 1
ATOM 964 C CA . ALA A 1 127 ? -12.805 22.188 4.805 1 93.5 127 ALA A CA 1
ATOM 965 C C . ALA A 1 127 ? -13.43 20.797 4.719 1 93.5 127 ALA A C 1
ATOM 967 O O . ALA A 1 127 ? -14.391 20.578 3.977 1 93.5 127 ALA A O 1
ATOM 968 N N . THR A 1 128 ? -12.859 19.828 5.457 1 89.31 128 THR A N 1
ATOM 969 C CA . THR A 1 128 ? -13.312 18.453 5.383 1 89.31 128 THR A CA 1
ATOM 970 C C . THR A 1 128 ? -14.648 18.281 6.094 1 89.31 128 THR A C 1
ATOM 972 O O . THR A 1 128 ? -15.344 17.281 5.887 1 89.31 128 THR A O 1
ATOM 975 N N . CYS A 1 129 ? -14.969 19.188 6.973 1 91.81 129 CYS A N 1
ATOM 976 C CA . CYS A 1 129 ? -16.234 19.078 7.688 1 91.81 129 CYS A CA 1
ATOM 977 C C . CYS A 1 129 ? -17.062 20.344 7.543 1 91.81 129 CYS A C 1
ATOM 979 O O . CYS A 1 129 ? -16.516 21.422 7.285 1 91.81 129 CYS A O 1
ATOM 981 N N . PHE A 1 130 ? -18.312 20.203 7.629 1 94.38 130 PHE A N 1
ATOM 982 C CA . PHE A 1 130 ? -19.25 21.328 7.605 1 94.38 130 PHE A CA 1
ATOM 983 C C . PHE A 1 130 ? -20.234 21.234 8.766 1 94.38 130 PHE A C 1
ATOM 985 O O . PHE A 1 130 ? -20.859 20.188 8.969 1 94.38 130 PHE A O 1
ATOM 992 N N . PRO A 1 131 ? -20.531 22.375 9.43 1 95.94 131 PRO A N 1
ATOM 993 C CA . PRO A 1 131 ? -19.797 23.641 9.336 1 95.94 131 PRO A CA 1
ATOM 994 C C . PRO A 1 131 ? -18.297 23.469 9.602 1 95.94 131 PRO A C 1
ATOM 996 O O . PRO A 1 131 ? -17.891 22.516 10.273 1 95.94 131 PRO A O 1
ATOM 999 N N . HIS A 1 132 ? -17.531 24.328 8.977 1 97.25 132 HIS A N 1
ATOM 1000 C CA . HIS A 1 132 ? -16.078 24.203 9.109 1 97.25 132 HIS A CA 1
ATOM 1001 C C . HIS A 1 132 ? -15.641 24.375 10.555 1 97.25 132 HIS A C 1
ATOM 1003 O O . HIS A 1 132 ? -16.234 25.141 11.312 1 97.25 132 HIS A O 1
ATOM 1009 N N . TYR A 1 133 ? -14.656 23.609 10.992 1 97.5 133 TYR A N 1
ATOM 1010 C CA . TYR A 1 133 ? -13.992 23.781 12.281 1 97.5 133 TYR A CA 1
ATOM 1011 C C . TYR A 1 133 ? -12.93 24.875 12.203 1 97.5 133 TYR A C 1
ATOM 1013 O O . TYR A 1 133 ? -11.883 24.688 11.586 1 97.5 133 TYR A O 1
ATOM 1021 N N . GLN A 1 134 ? -13.203 25.969 12.781 1 97.75 134 GLN A N 1
ATOM 1022 C CA . GLN A 1 134 ? -12.398 27.172 12.617 1 97.75 134 GLN A CA 1
ATOM 1023 C C . GLN A 1 134 ? -10.969 26.953 13.094 1 97.75 134 GLN A C 1
ATOM 1025 O O . GLN A 1 134 ? -10.742 26.297 14.117 1 97.75 134 GLN A O 1
ATOM 1030 N N . GLY A 1 135 ? -9.984 27.531 12.344 1 98.38 135 GLY A N 1
ATOM 1031 C CA . GLY A 1 135 ? -8.57 27.359 12.633 1 98.38 135 GLY A CA 1
ATOM 1032 C C . GLY A 1 135 ? -8.109 28.156 13.836 1 98.38 135 GLY A C 1
ATOM 1033 O O . GLY A 1 135 ? -8.93 28.719 14.57 1 98.38 135 GLY A O 1
ATOM 1034 N N . THR A 1 136 ? -6.828 28.188 14.047 1 98.44 136 THR A N 1
ATOM 1035 C CA . THR A 1 136 ? -6.277 28.672 15.305 1 98.44 136 THR A CA 1
ATOM 1036 C C . THR A 1 136 ? -5.762 30.094 15.164 1 98.44 136 THR A C 1
ATOM 1038 O O . THR A 1 136 ? -5.305 30.703 16.141 1 98.44 136 THR A O 1
ATOM 1041 N N . LEU A 1 137 ? -5.848 30.672 13.992 1 98.31 137 LEU A N 1
ATOM 1042 C CA . LEU A 1 137 ? -5.48 32.062 13.859 1 98.31 137 LEU A CA 1
ATOM 1043 C C . LEU A 1 137 ? -6.586 32.969 14.391 1 98.31 137 LEU A C 1
ATOM 1045 O O . LEU A 1 137 ? -7.152 33.781 13.641 1 98.31 137 LEU A O 1
ATOM 1049 N N . GLN A 1 138 ? -6.848 32.938 15.586 1 97.56 138 GLN A N 1
ATOM 1050 C CA . GLN A 1 138 ? -7.75 33.719 16.406 1 97.56 138 GLN A CA 1
ATOM 1051 C C . GLN A 1 138 ? -7.215 33.875 17.828 1 97.56 138 GLN A C 1
ATOM 1053 O O . GLN A 1 138 ? -6.41 33.062 18.281 1 97.56 138 GLN A O 1
ATOM 1058 N N . GLN A 1 139 ? -7.621 34.844 18.516 1 97.62 139 GLN A N 1
ATOM 1059 C CA . GLN A 1 139 ? -7.039 35.188 19.828 1 97.62 139 GLN A CA 1
ATOM 1060 C C . GLN A 1 139 ? -7.387 34.125 20.859 1 97.62 139 GLN A C 1
ATOM 1062 O O . GLN A 1 139 ? -6.582 33.812 21.75 1 97.62 139 GLN A O 1
ATOM 1067 N N . ARG A 1 140 ? -8.594 33.594 20.734 1 97.12 140 ARG A N 1
ATOM 1068 C CA . ARG A 1 140 ? -9.062 32.562 21.656 1 97.12 140 ARG A CA 1
ATOM 1069 C C . ARG A 1 140 ? -9.969 31.578 20.938 1 97.12 140 ARG A C 1
ATOM 1071 O O . ARG A 1 140 ? -10.664 31.922 19.984 1 97.12 140 ARG A O 1
ATOM 1078 N N . PHE A 1 141 ? -9.945 30.391 21.406 1 97.69 141 PHE A N 1
ATOM 1079 C CA . PHE A 1 141 ? -10.867 29.375 20.906 1 97.69 141 PHE A CA 1
ATOM 1080 C C . PHE A 1 141 ? -11.055 28.25 21.938 1 97.69 141 PHE A C 1
ATOM 1082 O O . PHE A 1 141 ? -10.188 28.016 22.766 1 97.69 141 PHE A O 1
ATOM 1089 N N . ASN A 1 142 ? -12.203 27.641 21.891 1 97.94 142 ASN A N 1
ATOM 1090 C CA . ASN A 1 142 ? -12.484 26.469 22.734 1 97.94 142 ASN A CA 1
ATOM 1091 C C . ASN A 1 142 ? -12.031 25.172 22.062 1 97.94 142 ASN A C 1
ATOM 1093 O O . ASN A 1 142 ? -12.062 25.062 20.828 1 97.94 142 ASN A O 1
ATOM 1097 N N . HIS A 1 143 ? -11.586 24.234 22.797 1 98.5 143 HIS A N 1
ATOM 1098 C CA . HIS A 1 143 ? -11.133 22.922 22.328 1 98.5 143 HIS A CA 1
ATOM 1099 C C . HIS A 1 143 ? -11.352 21.844 23.375 1 98.5 143 HIS A C 1
ATOM 1101 O O . HIS A 1 143 ? -11.234 22.109 24.578 1 98.5 143 HIS A O 1
ATOM 1107 N N . PRO A 1 144 ? -11.703 20.609 22.969 1 98.38 144 PRO A N 1
ATOM 1108 C CA . PRO A 1 144 ? -11.836 19.547 23.969 1 98.38 144 PRO A CA 1
ATOM 1109 C C . PRO A 1 144 ? -10.547 19.312 24.75 1 98.38 144 PRO A C 1
ATOM 1111 O O . PRO A 1 144 ? -9.477 19.172 24.172 1 98.38 144 PRO A O 1
ATOM 1114 N N . ALA A 1 145 ? -10.703 19.203 26.078 1 98.25 145 ALA A N 1
ATOM 1115 C CA . ALA A 1 145 ? -9.555 19.078 26.969 1 98.25 145 ALA A CA 1
ATOM 1116 C C . ALA A 1 145 ? -8.773 17.797 26.688 1 98.25 145 ALA A C 1
ATOM 1118 O O . ALA A 1 145 ? -7.555 17.75 26.859 1 98.25 145 ALA A O 1
ATOM 1119 N N . LYS A 1 146 ? -9.461 16.828 26.172 1 97.31 146 LYS A N 1
ATOM 1120 C CA . LYS A 1 146 ? -8.875 15.531 25.844 1 97.31 146 LYS A CA 1
ATOM 1121 C C . LYS A 1 146 ? -7.734 15.68 24.828 1 97.31 146 LYS A C 1
ATOM 1123 O O . LYS A 1 146 ? -6.797 14.883 24.828 1 97.31 146 LYS A O 1
ATOM 1128 N N . TRP A 1 147 ? -7.754 16.719 24.062 1 98.31 147 TRP A N 1
ATOM 1129 C CA . TRP A 1 147 ? -6.871 16.797 22.891 1 98.31 147 TRP A CA 1
ATOM 1130 C C . TRP A 1 147 ? -5.875 17.938 23.047 1 98.31 147 TRP A C 1
ATOM 1132 O O . TRP A 1 147 ? -5.379 18.469 22.047 1 98.31 147 TRP A O 1
ATOM 1142 N N . VAL A 1 148 ? -5.625 18.391 24.234 1 98.31 148 VAL A N 1
ATOM 1143 C CA . VAL A 1 148 ? -4.535 19.328 24.5 1 98.31 148 VAL A CA 1
ATOM 1144 C C . VAL A 1 148 ? -3.436 18.641 25.297 1 98.31 148 VAL A C 1
ATOM 1146 O O . VAL A 1 148 ? -3.711 17.734 26.094 1 98.31 148 VAL A O 1
ATOM 1149 N N . HIS A 1 149 ? -2.195 19.047 25.062 1 98.62 149 HIS A N 1
ATOM 1150 C CA . HIS A 1 149 ? -1.027 18.438 25.688 1 98.62 149 HIS A CA 1
ATOM 1151 C C . HIS A 1 149 ? -0.157 19.484 26.375 1 98.62 149 HIS A C 1
ATOM 1153 O O . HIS A 1 149 ? 0.319 20.422 25.719 1 98.62 149 HIS A O 1
ATOM 1159 N N . LYS A 1 150 ? 0.036 19.266 27.641 1 98.38 150 LYS A N 1
ATOM 1160 C CA . LYS A 1 150 ? 0.829 20.219 28.406 1 98.38 150 LYS A CA 1
ATOM 1161 C C . LYS A 1 150 ? 2.264 20.297 27.891 1 98.38 150 LYS A C 1
ATOM 1163 O O . LYS A 1 150 ? 2.867 19.25 27.594 1 98.38 150 LYS A O 1
ATOM 1168 N N . LEU A 1 151 ? 2.748 21.469 27.75 1 98.56 151 LEU A N 1
ATOM 1169 C CA . LEU A 1 151 ? 4.125 21.672 27.312 1 98.56 151 LEU A CA 1
ATOM 1170 C C . LEU A 1 151 ? 5.062 21.766 28.516 1 98.56 151 LEU A C 1
ATOM 1172 O O . LEU A 1 151 ? 4.809 22.531 29.453 1 98.56 151 LEU A O 1
ATOM 1176 N N . PRO A 1 152 ? 6.129 21.047 28.453 1 97.56 152 PRO A N 1
ATOM 1177 C CA . PRO A 1 152 ? 7.168 21.25 29.469 1 97.56 152 PRO A CA 1
ATOM 1178 C C . PRO A 1 152 ? 7.766 22.656 29.422 1 97.56 152 PRO A C 1
ATOM 1180 O O . PRO A 1 152 ? 7.668 23.328 28.406 1 97.56 152 PRO A O 1
ATOM 1183 N N . GLU A 1 153 ? 8.438 23.141 30.5 1 95.12 153 GLU A N 1
ATOM 1184 C CA . GLU A 1 153 ? 8.984 24.484 30.641 1 95.12 153 GLU A CA 1
ATOM 1185 C C . GLU A 1 153 ? 10.031 24.766 29.562 1 95.12 153 GLU A C 1
ATOM 1187 O O . GLU A 1 153 ? 10.156 25.891 29.109 1 95.12 153 GLU A O 1
ATOM 1192 N N . GLY A 1 154 ? 10.664 23.828 29.062 1 94.81 154 GLY A N 1
ATOM 1193 C CA . GLY A 1 154 ? 11.75 24.031 28.125 1 94.81 154 GLY A CA 1
ATOM 1194 C C . GLY A 1 154 ? 11.289 24.109 26.688 1 94.81 154 GLY A C 1
ATOM 1195 O O . GLY A 1 154 ? 12.078 24.438 25.797 1 94.81 154 GLY A O 1
ATOM 1196 N N . ILE A 1 155 ? 9.984 24.078 26.422 1 98.12 155 ILE A N 1
ATOM 1197 C CA . ILE A 1 155 ? 9.453 24.125 25.062 1 98.12 155 ILE A CA 1
ATOM 1198 C C . ILE A 1 155 ? 8.648 25.406 24.859 1 98.12 155 ILE A C 1
ATOM 1200 O O . ILE A 1 155 ? 7.66 25.641 25.562 1 98.12 155 ILE A O 1
ATOM 1204 N N . SER A 1 156 ? 9.094 26.281 23.938 1 98.5 156 SER A N 1
ATOM 1205 C CA . SER A 1 156 ? 8.391 27.531 23.641 1 98.5 156 SER A CA 1
ATOM 1206 C C . SER A 1 156 ? 7.055 27.25 22.953 1 98.5 156 SER A C 1
ATOM 1208 O O . SER A 1 156 ? 6.797 26.141 22.5 1 98.5 156 SER A O 1
ATOM 1210 N N . TYR A 1 157 ? 6.184 28.25 22.906 1 98.69 157 TYR A N 1
ATOM 1211 C CA . TYR A 1 157 ? 4.91 28.109 22.203 1 98.69 157 TYR A CA 1
ATOM 1212 C C . TYR A 1 157 ? 5.129 27.812 20.734 1 98.69 157 TYR A C 1
ATOM 1214 O O . TYR A 1 157 ? 4.434 26.969 20.156 1 98.69 157 TYR A O 1
ATOM 1222 N N . ALA A 1 158 ? 6.117 28.516 20.125 1 98.69 158 ALA A N 1
ATOM 1223 C CA . ALA A 1 158 ? 6.41 28.266 18.719 1 98.69 158 ALA A CA 1
ATOM 1224 C C . ALA A 1 158 ? 6.852 26.812 18.484 1 98.69 158 ALA A C 1
ATOM 1226 O O . ALA A 1 158 ? 6.422 26.172 17.531 1 98.69 158 ALA A O 1
ATOM 1227 N N . GLU A 1 159 ? 7.715 26.359 19.391 1 98.69 159 GLU A N 1
ATOM 1228 C CA . GLU A 1 159 ? 8.141 24.969 19.328 1 98.69 159 GLU A CA 1
ATOM 1229 C C . GLU A 1 159 ? 6.965 24.016 19.578 1 98.69 159 GLU A C 1
ATOM 1231 O O . GLU A 1 159 ? 6.875 22.953 18.953 1 98.69 159 GLU A O 1
ATOM 1236 N N . GLY A 1 160 ? 6.074 24.375 20.484 1 98.81 160 GLY A N 1
ATOM 1237 C CA . GLY A 1 160 ? 4.859 23.609 20.719 1 98.81 160 GLY A CA 1
ATOM 1238 C C . GLY A 1 160 ? 3.975 23.5 19.484 1 98.81 160 GLY A C 1
ATOM 1239 O O . GLY A 1 160 ? 3.373 22.469 19.234 1 98.81 160 GLY A O 1
ATOM 1240 N N . ALA A 1 161 ? 3.871 24.594 18.719 1 98.81 161 ALA A N 1
ATOM 1241 C CA . ALA A 1 161 ? 3.086 24.609 17.484 1 98.81 161 ALA A CA 1
ATOM 1242 C C . ALA A 1 161 ? 3.648 23.625 16.469 1 98.81 161 ALA A C 1
ATOM 1244 O O . ALA A 1 161 ? 2.898 23.031 15.688 1 98.81 161 ALA A O 1
ATOM 1245 N N . LEU A 1 162 ? 4.949 23.406 16.516 1 98.62 162 LEU A N 1
ATOM 1246 C CA . LEU A 1 162 ? 5.633 22.531 15.57 1 98.62 162 LEU A CA 1
ATOM 1247 C C . LEU A 1 162 ? 5.316 21.062 15.867 1 98.62 162 LEU A C 1
ATOM 1249 O O . LEU A 1 162 ? 5.582 20.188 15.039 1 98.62 162 LEU A O 1
ATOM 1253 N N . LEU A 1 163 ? 4.707 20.797 17.047 1 98.81 163 LEU A N 1
ATOM 1254 C CA . LEU A 1 163 ? 4.406 19.422 17.438 1 98.81 163 LEU A CA 1
ATOM 1255 C C . LEU A 1 163 ? 3.369 18.812 16.5 1 98.81 163 LEU A C 1
ATOM 1257 O O . LEU A 1 163 ? 3.363 17.609 16.281 1 98.81 163 LEU A O 1
ATOM 1261 N N . GLU A 1 164 ? 2.502 19.641 15.945 1 98.81 164 GLU A N 1
ATOM 1262 C CA . GLU A 1 164 ? 1.471 19.125 15.055 1 98.81 164 GLU A CA 1
ATOM 1263 C C . GLU A 1 164 ? 2.086 18.5 13.805 1 98.81 164 GLU A C 1
ATOM 1265 O O . GLU A 1 164 ? 1.876 17.328 13.523 1 98.81 164 GLU A O 1
ATOM 1270 N N . PRO A 1 165 ? 2.926 19.203 13.008 1 98.62 165 PRO A N 1
ATOM 1271 C CA . PRO A 1 165 ? 3.557 18.562 11.852 1 98.62 165 PRO A CA 1
ATOM 1272 C C . PRO A 1 165 ? 4.574 17.484 12.258 1 98.62 165 PRO A C 1
ATOM 1274 O O . PRO A 1 165 ? 4.785 16.516 11.523 1 98.62 165 PRO A O 1
ATOM 1277 N N . LEU A 1 166 ? 5.219 17.672 13.414 1 98.88 166 LEU A N 1
ATOM 1278 C CA . LEU A 1 166 ? 6.09 16.609 13.914 1 98.88 166 LEU A CA 1
ATOM 1279 C C . LEU A 1 166 ? 5.305 15.32 14.141 1 98.88 166 LEU A C 1
ATOM 1281 O O . LEU A 1 166 ? 5.812 14.227 13.883 1 98.88 166 LEU A O 1
ATOM 1285 N N . ALA A 1 167 ? 4.07 15.477 14.617 1 98.88 167 ALA A N 1
ATOM 1286 C CA . ALA A 1 167 ? 3.205 14.32 14.828 1 98.88 167 ALA A CA 1
ATOM 1287 C C . ALA A 1 167 ? 2.92 13.594 13.516 1 98.88 167 ALA A C 1
ATOM 1289 O O . ALA A 1 167 ? 2.846 12.367 13.484 1 98.88 167 ALA A O 1
ATOM 1290 N N . VAL A 1 168 ? 2.766 14.312 12.438 1 98.75 168 VAL A N 1
ATOM 1291 C CA . VAL A 1 168 ? 2.586 13.711 11.117 1 98.75 168 VAL A CA 1
ATOM 1292 C C . VAL A 1 168 ? 3.797 12.852 10.773 1 98.75 168 VAL A C 1
ATOM 1294 O O . VAL A 1 168 ? 3.648 11.711 10.32 1 98.75 168 VAL A O 1
ATOM 1297 N N . ALA A 1 169 ? 4.984 13.367 11 1 98.88 169 ALA A N 1
ATOM 1298 C CA . ALA A 1 169 ? 6.227 12.648 10.711 1 98.88 169 ALA A CA 1
ATOM 1299 C C . ALA A 1 169 ? 6.344 11.398 11.57 1 98.88 169 ALA A C 1
ATOM 1301 O O . ALA A 1 169 ? 6.754 10.344 11.086 1 98.88 169 ALA A O 1
ATOM 1302 N N . ILE A 1 170 ? 6.004 11.547 12.867 1 98.88 170 ILE A N 1
ATOM 1303 C CA . ILE A 1 170 ? 6.059 10.414 13.781 1 98.88 170 ILE A CA 1
ATOM 1304 C C . ILE A 1 170 ? 5.113 9.32 13.297 1 98.88 170 ILE A C 1
ATOM 1306 O O . ILE A 1 170 ? 5.477 8.141 13.273 1 98.88 170 ILE A O 1
ATOM 1310 N N . HIS A 1 171 ? 3.92 9.727 12.922 1 98.88 171 HIS A N 1
ATOM 1311 C CA . HIS A 1 171 ? 2.938 8.789 12.398 1 98.88 171 HIS A CA 1
ATOM 1312 C C . HIS A 1 171 ? 3.459 8.086 11.148 1 98.88 171 HIS A C 1
ATOM 1314 O O . HIS A 1 171 ? 3.322 6.867 11.016 1 98.88 171 HIS A O 1
ATOM 1320 N N . ALA A 1 172 ? 4.078 8.781 10.25 1 98.88 172 ALA A N 1
ATOM 1321 C CA . ALA A 1 172 ? 4.625 8.227 9.008 1 98.88 172 ALA A CA 1
ATOM 1322 C C . ALA A 1 172 ? 5.707 7.195 9.297 1 98.88 172 ALA A C 1
ATOM 1324 O O . ALA A 1 172 ? 5.691 6.098 8.742 1 98.88 172 ALA A O 1
ATOM 1325 N N . VAL A 1 173 ? 6.637 7.547 10.18 1 98.81 173 VAL A N 1
ATOM 1326 C CA . VAL A 1 173 ? 7.754 6.66 10.484 1 98.81 173 VAL A CA 1
ATOM 1327 C C . VAL A 1 173 ? 7.242 5.418 11.211 1 98.81 173 VAL A C 1
ATOM 1329 O O . VAL A 1 173 ? 7.742 4.312 10.984 1 98.81 173 VAL A O 1
ATOM 1332 N N . ARG A 1 174 ? 6.281 5.633 12.07 1 98.56 174 ARG A N 1
ATOM 1333 C CA . ARG A 1 174 ? 5.676 4.484 12.734 1 98.56 174 ARG A CA 1
ATOM 1334 C C . ARG A 1 174 ? 5.039 3.539 11.719 1 98.56 174 ARG A C 1
ATOM 1336 O O . ARG A 1 174 ? 5.219 2.322 11.805 1 98.56 174 ARG A O 1
ATOM 1343 N N . LYS A 1 175 ? 4.309 4.059 10.742 1 98.25 175 LYS A N 1
ATOM 1344 C CA . LYS A 1 175 ? 3.656 3.24 9.727 1 98.25 175 LYS A CA 1
ATOM 1345 C C . LYS A 1 175 ? 4.684 2.557 8.828 1 98.25 175 LYS A C 1
ATOM 1347 O O . LYS A 1 175 ? 4.422 1.488 8.273 1 98.25 175 LYS A O 1
ATOM 1352 N N . ALA A 1 176 ? 5.848 3.221 8.664 1 98.5 176 ALA A N 1
ATOM 1353 C CA . ALA A 1 176 ? 6.91 2.604 7.875 1 98.5 176 ALA A CA 1
ATOM 1354 C C . ALA A 1 176 ? 7.371 1.293 8.508 1 98.5 176 ALA A C 1
ATOM 1356 O O . ALA A 1 176 ? 7.789 0.37 7.801 1 98.5 176 ALA A O 1
ATOM 1357 N N . ASN A 1 177 ? 7.363 1.253 9.836 1 97.06 177 ASN A N 1
ATOM 1358 C CA . ASN A 1 177 ? 7.656 0.034 10.578 1 97.06 177 ASN A CA 1
ATOM 1359 C C . ASN A 1 177 ? 8.922 -0.647 10.062 1 97.06 177 ASN A C 1
ATOM 1361 O O . ASN A 1 177 ? 8.898 -1.83 9.719 1 97.06 177 ASN A O 1
ATOM 1365 N N . ALA A 1 178 ? 10.008 0.075 9.977 1 96.31 178 ALA A N 1
ATOM 1366 C CA . ALA A 1 178 ? 11.273 -0.444 9.469 1 96.31 178 ALA A CA 1
ATOM 1367 C C . ALA A 1 178 ? 12.062 -1.144 10.57 1 96.31 178 ALA A C 1
ATOM 1369 O O . ALA A 1 178 ? 11.875 -0.859 11.75 1 96.31 178 ALA A O 1
ATOM 1370 N N . LYS A 1 179 ? 12.914 -2.027 10.164 1 94.31 179 LYS A N 1
ATOM 1371 C CA . LYS A 1 179 ? 13.891 -2.609 11.086 1 94.31 179 LYS A CA 1
ATOM 1372 C C . LYS A 1 179 ? 14.992 -1.61 11.422 1 94.31 179 LYS A C 1
ATOM 1374 O O . LYS A 1 179 ? 15.242 -0.676 10.656 1 94.31 179 LYS A O 1
ATOM 1379 N N . GLN A 1 180 ? 15.57 -1.871 12.586 1 94.56 180 GLN A N 1
ATOM 1380 C CA . GLN A 1 180 ? 16.703 -1.042 12.961 1 94.56 180 GLN A CA 1
ATOM 1381 C C . GLN A 1 180 ? 17.797 -1.092 11.898 1 94.56 180 GLN A C 1
ATOM 1383 O O . GLN A 1 180 ? 18.094 -2.156 11.352 1 94.56 180 GLN A O 1
ATOM 1388 N N . GLY A 1 181 ? 18.312 0.062 11.602 1 94.81 181 GLY A N 1
ATOM 1389 C CA . GLY A 1 181 ? 19.422 0.138 10.664 1 94.81 181 GLY A CA 1
ATOM 1390 C C . GLY A 1 181 ? 18.984 0.235 9.219 1 94.81 181 GLY A C 1
ATOM 1391 O O . GLY A 1 181 ? 19.812 0.343 8.312 1 94.81 181 GLY A O 1
ATOM 1392 N N . ALA A 1 182 ? 17.703 0.285 8.938 1 95.44 182 ALA A N 1
ATOM 1393 C CA . ALA A 1 182 ? 17.172 0.386 7.582 1 95.44 182 ALA A CA 1
ATOM 1394 C C . ALA A 1 182 ? 17.609 1.695 6.926 1 95.44 182 ALA A C 1
ATOM 1396 O O . ALA A 1 182 ? 17.844 2.689 7.613 1 95.44 182 ALA A O 1
ATOM 1397 N N . SER A 1 183 ? 17.734 1.683 5.637 1 97.31 183 SER A N 1
ATOM 1398 C CA . SER A 1 183 ? 17.969 2.908 4.879 1 97.31 183 SER A CA 1
ATOM 1399 C C . SER A 1 183 ? 16.641 3.531 4.426 1 97.31 183 SER A C 1
ATOM 1401 O O . SER A 1 183 ? 15.648 2.83 4.246 1 97.31 183 SER A O 1
ATOM 1403 N N . CYS A 1 184 ? 16.672 4.848 4.293 1 98.25 184 CYS A N 1
ATOM 1404 C CA . CYS A 1 184 ? 15.453 5.453 3.77 1 98.25 184 CYS A CA 1
ATOM 1405 C C . CYS A 1 184 ? 15.773 6.621 2.848 1 98.25 184 CYS A C 1
ATOM 1407 O O . CYS A 1 184 ? 16.859 7.211 2.939 1 98.25 184 CYS A O 1
ATOM 1409 N N . LEU A 1 185 ? 14.93 6.754 1.918 1 98.94 185 LEU A N 1
ATOM 1410 C CA . LEU A 1 185 ? 14.898 7.887 1 1 98.94 185 LEU A CA 1
ATOM 1411 C C . LEU A 1 185 ? 13.742 8.82 1.328 1 98.94 185 LEU A C 1
ATOM 1413 O O . LEU A 1 185 ? 12.617 8.367 1.562 1 98.94 185 LEU A O 1
ATOM 1417 N N . ILE A 1 186 ? 14.016 10.102 1.444 1 98.94 186 ILE A N 1
ATOM 1418 C CA . ILE A 1 186 ? 12.984 11.117 1.611 1 98.94 186 ILE A CA 1
ATOM 1419 C C . ILE A 1 186 ? 12.961 12.031 0.386 1 98.94 186 ILE A C 1
ATOM 1421 O O . ILE A 1 186 ? 13.961 12.664 0.056 1 98.94 186 ILE A O 1
ATOM 1425 N N . ILE A 1 187 ? 11.844 12.023 -0.258 1 98.81 187 ILE A N 1
ATOM 1426 C CA . ILE A 1 187 ? 11.695 12.906 -1.409 1 98.81 187 ILE A CA 1
ATOM 1427 C C . ILE A 1 187 ? 10.859 14.125 -1.021 1 98.81 187 ILE A C 1
ATOM 1429 O O . ILE A 1 187 ? 9.68 14 -0.688 1 98.81 187 ILE A O 1
ATOM 1433 N N . GLY A 1 188 ? 11.422 15.312 -1.183 1 98.25 188 GLY A N 1
ATOM 1434 C CA . GLY A 1 188 ? 10.883 16.562 -0.662 1 98.25 188 GLY A CA 1
ATOM 1435 C C . GLY A 1 188 ? 11.578 17.016 0.604 1 98.25 188 GLY A C 1
ATOM 1436 O O . GLY A 1 188 ? 11.477 16.375 1.647 1 98.25 188 GLY A O 1
ATOM 1437 N N . ALA A 1 189 ? 12.258 18.141 0.455 1 98.25 189 ALA A N 1
ATOM 1438 C CA . ALA A 1 189 ? 13.016 18.672 1.589 1 98.25 189 ALA A CA 1
ATOM 1439 C C . ALA A 1 189 ? 12.328 19.891 2.186 1 98.25 189 ALA A C 1
ATOM 1441 O O . ALA A 1 189 ? 12.992 20.844 2.598 1 98.25 189 ALA A O 1
ATOM 1442 N N . GLY A 1 190 ? 11 19.891 2.09 1 97.06 190 GLY A N 1
ATOM 1443 C CA . GLY A 1 190 ? 10.227 20.859 2.852 1 97.06 190 GLY A CA 1
ATOM 1444 C C . GLY A 1 190 ? 10.109 20.5 4.324 1 97.06 190 GLY A C 1
ATOM 1445 O O . GLY A 1 190 ? 10.797 19.594 4.805 1 97.06 190 GLY A O 1
ATOM 1446 N N . ALA A 1 191 ? 9.227 21.219 5 1 97.62 191 ALA A N 1
ATOM 1447 C CA . ALA A 1 191 ? 9.086 21.047 6.445 1 97.62 191 ALA A CA 1
ATOM 1448 C C . ALA A 1 191 ? 8.75 19.594 6.797 1 97.62 191 ALA A C 1
ATOM 1450 O O . ALA A 1 191 ? 9.383 19 7.672 1 97.62 191 ALA A O 1
ATOM 1451 N N . VAL A 1 192 ? 7.797 19.016 6.133 1 97.94 192 VAL A N 1
ATOM 1452 C CA . VAL A 1 192 ? 7.352 17.656 6.441 1 97.94 192 VAL A CA 1
ATOM 1453 C C . VAL A 1 192 ? 8.484 16.672 6.168 1 97.94 192 VAL A C 1
ATOM 1455 O O . VAL A 1 192 ? 8.727 15.766 6.969 1 97.94 192 VAL A O 1
ATOM 1458 N N . GLY A 1 193 ? 9.164 16.844 5.043 1 98.69 193 GLY A N 1
ATOM 1459 C CA . GLY A 1 193 ? 10.297 15.977 4.742 1 98.69 193 GLY A CA 1
ATOM 1460 C C . GLY A 1 193 ? 11.398 16.047 5.781 1 98.69 193 GLY A C 1
ATOM 1461 O O . GLY A 1 193 ? 11.922 15.016 6.207 1 98.69 193 GLY A O 1
ATOM 1462 N N . LEU A 1 194 ? 11.742 17.266 6.191 1 98.81 194 LEU A N 1
ATOM 1463 C CA . LEU A 1 194 ? 12.766 17.453 7.207 1 98.81 194 LEU A CA 1
ATOM 1464 C C . LEU A 1 194 ? 12.352 16.828 8.531 1 98.81 194 LEU A C 1
ATOM 1466 O O . LEU A 1 194 ? 13.172 16.203 9.211 1 98.81 194 LEU A O 1
ATOM 1470 N N . LEU A 1 195 ? 11.109 16.969 8.859 1 98.88 195 LEU A N 1
ATOM 1471 C CA . LEU A 1 195 ? 10.617 16.375 10.102 1 98.88 195 LEU A CA 1
ATOM 1472 C C . LEU A 1 195 ? 10.625 14.852 10.008 1 98.88 195 LEU A C 1
ATOM 1474 O O . LEU A 1 195 ? 10.977 14.164 10.977 1 98.88 195 LEU A O 1
ATOM 1478 N N . CYS A 1 196 ? 10.258 14.258 8.852 1 98.88 196 CYS A N 1
ATOM 1479 C CA . CYS A 1 196 ? 10.367 12.82 8.656 1 98.88 196 CYS A CA 1
ATOM 1480 C C . CYS A 1 196 ? 11.812 12.352 8.82 1 98.88 196 CYS A C 1
ATOM 1482 O O . CYS A 1 196 ? 12.062 11.32 9.445 1 98.88 196 CYS A O 1
ATOM 1484 N N . ALA A 1 197 ? 12.719 13.125 8.281 1 98.75 197 ALA A N 1
ATOM 1485 C CA . ALA A 1 197 ? 14.133 12.805 8.422 1 98.75 197 ALA A CA 1
ATOM 1486 C C . ALA A 1 197 ? 14.547 12.773 9.891 1 98.75 197 ALA A C 1
ATOM 1488 O O . ALA A 1 197 ? 15.25 11.859 10.328 1 98.75 197 ALA A O 1
ATOM 1489 N N . ALA A 1 198 ? 14.109 13.773 10.633 1 98.75 198 ALA A N 1
ATOM 1490 C CA . ALA A 1 198 ? 14.461 13.859 12.055 1 98.75 198 ALA A CA 1
ATOM 1491 C C . ALA A 1 198 ? 13.93 12.656 12.82 1 98.75 198 ALA A C 1
ATOM 1493 O O . ALA A 1 198 ? 14.648 12.062 13.633 1 98.75 198 ALA A O 1
ATOM 1494 N N . VAL A 1 199 ? 12.672 12.336 12.578 1 98.75 199 VAL A N 1
ATOM 1495 C CA . VAL A 1 199 ? 12.07 11.203 13.281 1 98.75 199 VAL A CA 1
ATOM 1496 C C . VAL A 1 199 ? 12.75 9.906 12.852 1 98.75 199 VAL A C 1
ATOM 1498 O O . VAL A 1 199 ? 13.008 9.031 13.68 1 98.75 199 VAL A O 1
ATOM 1501 N N . ALA A 1 200 ? 13.016 9.758 11.531 1 98.62 200 ALA A N 1
ATOM 1502 C CA . ALA A 1 200 ? 13.719 8.57 11.039 1 98.62 200 ALA A CA 1
ATOM 1503 C C . ALA A 1 200 ? 15.078 8.414 11.711 1 98.62 200 ALA A C 1
ATOM 1505 O O . ALA A 1 200 ? 15.438 7.32 12.164 1 98.62 200 ALA A O 1
ATOM 1506 N N . LYS A 1 201 ? 15.789 9.508 11.789 1 97.44 201 LYS A N 1
ATOM 1507 C CA . LYS A 1 201 ? 17.094 9.484 12.43 1 97.44 201 LYS A CA 1
ATOM 1508 C C . LYS A 1 201 ? 16.984 9.047 13.891 1 97.44 201 LYS A C 1
ATOM 1510 O O . LYS A 1 201 ? 17.75 8.203 14.352 1 97.44 201 LYS A O 1
ATOM 1515 N N . SER A 1 202 ? 16.078 9.609 14.562 1 97.19 202 SER A N 1
ATOM 1516 C CA . SER A 1 202 ? 15.867 9.281 15.969 1 97.19 202 SER A CA 1
ATOM 1517 C C . SER A 1 202 ? 15.43 7.832 16.141 1 97.19 202 SER A C 1
ATOM 1519 O O . SER A 1 202 ? 15.586 7.258 17.219 1 97.19 202 SER A O 1
ATOM 1521 N N . SER A 1 203 ? 14.859 7.215 15.094 1 97.19 203 SER A N 1
ATOM 1522 C CA . SER A 1 203 ? 14.32 5.855 15.156 1 97.19 203 SER A CA 1
ATOM 1523 C C . SER A 1 203 ? 15.367 4.832 14.727 1 97.19 203 SER A C 1
ATOM 1525 O O . SER A 1 203 ? 15.078 3.637 14.648 1 97.19 203 SER A O 1
ATOM 1527 N N . GLY A 1 204 ? 16.547 5.254 14.359 1 96.06 204 GLY A N 1
ATOM 1528 C CA . GLY A 1 204 ? 17.656 4.336 14.164 1 96.06 204 GLY A CA 1
ATOM 1529 C C . GLY A 1 204 ? 17.906 4.004 12.703 1 96.06 204 GLY A C 1
ATOM 1530 O O . GLY A 1 204 ? 18.625 3.059 12.391 1 96.06 204 GLY A O 1
ATOM 1531 N N . TYR A 1 205 ? 17.297 4.707 11.781 1 96.75 205 TYR A N 1
ATOM 1532 C CA . TYR A 1 205 ? 17.656 4.531 10.375 1 96.75 205 TYR A CA 1
ATOM 1533 C C . TYR A 1 205 ? 19.141 4.812 10.148 1 96.75 205 TYR A C 1
ATOM 1535 O O . TYR A 1 205 ? 19.703 5.723 10.766 1 96.75 205 TYR A O 1
ATOM 1543 N N . SER A 1 206 ? 19.781 4.059 9.273 1 91.19 206 SER A N 1
ATOM 1544 C CA . SER A 1 206 ? 21.25 4.098 9.18 1 91.19 206 SER A CA 1
ATOM 1545 C C . SER A 1 206 ? 21.703 5.012 8.055 1 91.19 206 SER A C 1
ATOM 1547 O O . SER A 1 206 ? 22.844 5.496 8.062 1 91.19 206 SER A O 1
ATOM 1549 N N . ASN A 1 207 ? 20.953 5.18 7.031 1 96.06 207 ASN A N 1
ATOM 1550 C CA . ASN A 1 207 ? 21.266 6.02 5.875 1 96.06 207 ASN A CA 1
ATOM 1551 C C . ASN A 1 207 ? 20.031 6.758 5.371 1 96.06 207 ASN A C 1
ATOM 1553 O O . ASN A 1 207 ? 19.125 6.141 4.809 1 96.06 207 ASN A O 1
ATOM 1557 N N . ILE A 1 208 ? 20.062 8.016 5.625 1 98.38 208 ILE A N 1
ATOM 1558 C CA . ILE A 1 208 ? 18.953 8.867 5.207 1 98.38 208 ILE A CA 1
ATOM 1559 C C . ILE A 1 208 ? 19.391 9.734 4.027 1 98.38 208 ILE A C 1
ATOM 1561 O O . ILE A 1 208 ? 20.203 10.641 4.184 1 98.38 208 ILE A O 1
ATOM 1565 N N . VAL A 1 209 ? 18.891 9.422 2.861 1 98.88 209 VAL A N 1
ATOM 1566 C CA . VAL A 1 209 ? 19.125 10.203 1.646 1 98.88 209 VAL A CA 1
ATOM 1567 C C . VAL A 1 209 ? 17.906 11.094 1.37 1 98.88 209 VAL A C 1
ATOM 1569 O O . VAL A 1 209 ? 16.766 10.633 1.404 1 98.88 209 VAL A O 1
ATOM 1572 N N . MET A 1 210 ? 18.172 12.383 1.217 1 98.88 210 MET A N 1
ATOM 1573 C CA . MET A 1 210 ? 17.094 13.328 0.942 1 98.88 210 MET A CA 1
ATOM 1574 C C . MET A 1 210 ? 17.234 13.938 -0.45 1 98.88 210 MET A C 1
ATOM 1576 O O . MET A 1 210 ? 18.344 14.289 -0.864 1 98.88 210 MET A O 1
ATOM 1580 N N . ALA A 1 211 ? 16.141 13.953 -1.177 1 98.88 211 ALA A N 1
ATOM 1581 C CA . ALA A 1 211 ? 16.141 14.484 -2.535 1 98.88 211 ALA A CA 1
ATOM 1582 C C . ALA A 1 211 ? 15.141 15.633 -2.672 1 98.88 211 ALA A C 1
ATOM 1584 O O . ALA A 1 211 ? 14.086 15.617 -2.039 1 98.88 211 ALA A O 1
ATOM 1585 N N . ASP A 1 212 ? 15.445 16.578 -3.432 1 98.38 212 ASP A N 1
ATOM 1586 C CA . ASP A 1 212 ? 14.633 17.75 -3.756 1 98.38 212 ASP A CA 1
ATOM 1587 C C . ASP A 1 212 ? 15.133 18.438 -5.027 1 98.38 212 ASP A C 1
ATOM 1589 O O . ASP A 1 212 ? 16.219 18.125 -5.52 1 98.38 212 ASP A O 1
ATOM 1593 N N . ILE A 1 213 ? 14.336 19.266 -5.602 1 96.5 213 ILE A N 1
ATOM 1594 C CA . ILE A 1 213 ? 14.766 20.016 -6.781 1 96.5 213 ILE A CA 1
ATOM 1595 C C . ILE A 1 213 ? 15.453 21.312 -6.359 1 96.5 213 ILE A C 1
ATOM 1597 O O . ILE A 1 213 ? 16.094 21.969 -7.18 1 96.5 213 ILE A O 1
ATOM 1601 N N . ILE A 1 214 ? 15.312 21.766 -5.121 1 96.19 214 ILE A N 1
ATOM 1602 C CA . ILE A 1 214 ? 15.859 23.031 -4.617 1 96.19 214 ILE A CA 1
ATOM 1603 C C . ILE A 1 214 ? 17.109 22.75 -3.787 1 96.19 214 ILE A C 1
ATOM 1605 O O . ILE A 1 214 ? 17.031 22.172 -2.695 1 96.19 214 ILE A O 1
ATOM 1609 N N . GLN A 1 215 ? 18.234 23.297 -4.199 1 96.62 215 GLN A N 1
ATOM 1610 C CA . GLN A 1 215 ? 19.531 22.984 -3.586 1 96.62 215 GLN A CA 1
ATOM 1611 C C . GLN A 1 215 ? 19.625 23.578 -2.182 1 96.62 215 GLN A C 1
ATOM 1613 O O . GLN A 1 215 ? 20.188 22.953 -1.278 1 96.62 215 GLN A O 1
ATOM 1618 N N . ASN A 1 216 ? 19.062 24.719 -2.02 1 96.44 216 ASN A N 1
ATOM 1619 C CA . ASN A 1 216 ? 19.172 25.391 -0.73 1 96.44 216 ASN A CA 1
ATOM 1620 C C . ASN A 1 216 ? 18.5 24.594 0.38 1 96.44 216 ASN A C 1
ATOM 1622 O O . ASN A 1 216 ? 18.969 24.578 1.521 1 96.44 216 ASN A O 1
ATOM 1626 N N . ARG A 1 217 ? 17.422 23.953 0.096 1 97.88 217 ARG A N 1
ATOM 1627 C CA . ARG A 1 217 ? 16.75 23.078 1.058 1 97.88 217 ARG A CA 1
ATOM 1628 C C . ARG A 1 217 ? 17.609 21.875 1.404 1 97.88 217 ARG A C 1
ATOM 1630 O O . ARG A 1 217 ? 17.703 21.469 2.568 1 97.88 217 ARG A O 1
ATOM 1637 N N . LEU A 1 218 ? 18.234 21.328 0.404 1 98.5 218 LEU A N 1
ATOM 1638 C CA . LEU A 1 218 ? 19.109 20.172 0.585 1 98.5 218 LEU A CA 1
ATOM 1639 C C . LEU A 1 218 ? 20.328 20.547 1.42 1 98.5 218 LEU A C 1
ATOM 1641 O O . LEU A 1 218 ? 20.75 19.781 2.287 1 98.5 218 LEU A O 1
ATOM 1645 N N . ASP A 1 219 ? 20.875 21.75 1.146 1 98.19 219 ASP A N 1
ATOM 1646 C CA . ASP A 1 219 ? 22 22.234 1.926 1 98.19 219 ASP A CA 1
ATOM 1647 C C . ASP A 1 219 ? 21.625 22.375 3.4 1 98.19 219 ASP A C 1
ATOM 1649 O O . ASP A 1 219 ? 22.406 22.016 4.281 1 98.19 219 ASP A O 1
ATOM 1653 N N . PHE A 1 220 ? 20.484 22.875 3.65 1 98.31 220 PHE A N 1
ATOM 1654 C CA . PHE A 1 220 ? 19.984 23.016 5.02 1 98.31 220 PHE A CA 1
ATOM 1655 C C . PHE A 1 220 ? 19.922 21.641 5.695 1 98.31 220 PHE A C 1
ATOM 1657 O O . PHE A 1 220 ? 20.391 21.484 6.824 1 98.31 220 PHE A O 1
ATOM 1664 N N . ALA A 1 221 ? 19.328 20.656 5.012 1 98.62 221 ALA A N 1
ATOM 1665 C CA . ALA A 1 221 ? 19.156 19.312 5.551 1 98.62 221 ALA A CA 1
ATOM 1666 C C . ALA A 1 221 ? 20.5 18.688 5.898 1 98.62 221 ALA A C 1
ATOM 1668 O O . ALA A 1 221 ? 20.641 18.078 6.965 1 98.62 221 ALA A O 1
ATOM 1669 N N . LEU A 1 222 ? 21.438 18.859 4.977 1 98.19 222 LEU A N 1
ATOM 1670 C CA . LEU A 1 222 ? 22.766 18.281 5.16 1 98.19 222 LEU A CA 1
ATOM 1671 C C . LEU A 1 222 ? 23.516 18.969 6.289 1 98.19 222 LEU A C 1
ATOM 1673 O O . LEU A 1 222 ? 24.031 18.312 7.191 1 98.19 222 LEU A O 1
ATOM 1677 N N . SER A 1 223 ? 23.516 20.297 6.352 1 97.94 223 SER A N 1
ATOM 1678 C CA . SER A 1 223 ? 24.312 21.078 7.293 1 97.94 223 SER A CA 1
ATOM 1679 C C . SER A 1 223 ? 23.766 20.969 8.711 1 97.94 223 SER A C 1
ATOM 1681 O O . SER A 1 223 ? 24.516 21.109 9.688 1 97.94 223 SER A O 1
ATOM 1683 N N . ASN A 1 224 ? 22.484 20.688 8.812 1 97.81 224 ASN A N 1
ATOM 1684 C CA . ASN A 1 224 ? 21.891 20.625 10.141 1 97.81 224 ASN A CA 1
ATOM 1685 C C . ASN A 1 224 ? 21.656 19.188 10.578 1 97.81 224 ASN A C 1
ATOM 1687 O O . ASN A 1 224 ? 20.953 18.938 11.57 1 97.81 224 ASN A O 1
ATOM 1691 N N . GLY A 1 225 ? 22.141 18.234 9.781 1 97.44 225 GLY A N 1
ATOM 1692 C CA . GLY A 1 225 ? 22.203 16.859 10.227 1 97.44 225 GLY A CA 1
ATOM 1693 C C . GLY A 1 225 ? 20.906 16.094 10.016 1 97.44 225 GLY A C 1
ATOM 1694 O O . GLY A 1 225 ? 20.703 15.023 10.586 1 97.44 225 GLY A O 1
ATOM 1695 N N . PHE A 1 226 ? 19.984 16.656 9.242 1 98.38 226 PHE A N 1
ATOM 1696 C CA . PHE A 1 226 ? 18.75 15.945 8.969 1 98.38 226 PHE A CA 1
ATOM 1697 C C . PHE A 1 226 ? 18.984 14.773 8.016 1 98.38 226 PHE A C 1
ATOM 1699 O O . PHE A 1 226 ? 18.422 13.695 8.195 1 98.38 226 PHE A O 1
ATOM 1706 N N . ALA A 1 227 ? 19.828 14.922 7.059 1 98.19 227 ALA A N 1
ATOM 1707 C CA . ALA A 1 227 ? 20.109 13.906 6.051 1 98.19 227 ALA A CA 1
ATOM 1708 C C . ALA A 1 227 ? 21.594 13.516 6.074 1 98.19 227 ALA A C 1
ATOM 1710 O O . ALA A 1 227 ? 22.453 14.328 6.402 1 98.19 227 ALA A O 1
ATOM 1711 N N . ASP A 1 228 ? 21.859 12.289 5.758 1 98.25 228 ASP A N 1
ATOM 1712 C CA . ASP A 1 228 ? 23.25 11.828 5.613 1 98.25 228 ASP A CA 1
ATOM 1713 C C . ASP A 1 228 ? 23.797 12.188 4.234 1 98.25 228 ASP A C 1
ATOM 1715 O O . ASP A 1 228 ? 24.984 12.469 4.094 1 98.25 228 ASP A O 1
ATOM 1719 N N . LYS A 1 229 ? 22.984 12.078 3.242 1 98.44 229 LYS A N 1
ATOM 1720 C CA . LYS A 1 229 ? 23.297 12.445 1.861 1 98.44 229 LYS A CA 1
ATOM 1721 C C . LYS A 1 229 ? 22.125 13.188 1.218 1 98.44 229 LYS A C 1
ATOM 1723 O O . LYS A 1 229 ? 20.984 13.039 1.646 1 98.44 229 LYS A O 1
ATOM 1728 N N . VAL A 1 230 ? 22.469 13.992 0.245 1 98.62 230 VAL A N 1
ATOM 1729 C CA . VAL A 1 230 ? 21.422 14.727 -0.456 1 98.62 230 VAL A CA 1
ATOM 1730 C C . VAL A 1 230 ? 21.625 14.609 -1.965 1 98.62 230 VAL A C 1
ATOM 1732 O O . VAL A 1 230 ? 22.75 14.461 -2.434 1 98.62 230 VAL A O 1
ATOM 1735 N N . VAL A 1 231 ? 20.547 14.594 -2.678 1 98.75 231 VAL A N 1
ATOM 1736 C CA . VAL A 1 231 ? 20.578 14.523 -4.137 1 98.7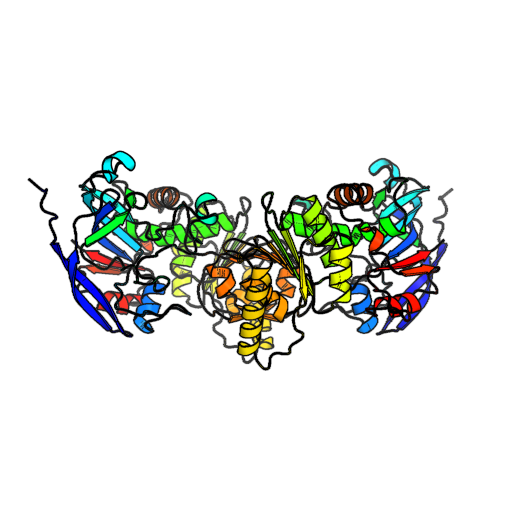5 231 VAL A CA 1
ATOM 1737 C C . VAL A 1 231 ? 19.641 15.57 -4.723 1 98.75 231 VAL A C 1
ATOM 1739 O O . VAL A 1 231 ? 18.453 15.578 -4.41 1 98.75 231 VAL A O 1
ATOM 1742 N N . LYS A 1 232 ? 20.156 16.469 -5.539 1 98.5 232 LYS A N 1
ATOM 1743 C CA . LYS A 1 232 ? 19.297 17.391 -6.285 1 98.5 232 LYS A CA 1
ATOM 1744 C C . LYS A 1 232 ? 18.688 16.703 -7.512 1 98.5 232 LYS A C 1
ATOM 1746 O O . LYS A 1 232 ? 19.422 16.281 -8.414 1 98.5 232 LYS A O 1
ATOM 1751 N N . LEU A 1 233 ? 17.422 16.516 -7.516 1 97.69 233 LEU A N 1
ATOM 1752 C CA . LEU A 1 233 ? 16.734 15.945 -8.672 1 97.69 233 LEU A CA 1
ATOM 1753 C C . LEU A 1 233 ? 16.578 16.984 -9.773 1 97.69 233 LEU A C 1
ATOM 1755 O O . LEU A 1 233 ? 16.422 18.172 -9.492 1 97.69 233 LEU A O 1
ATOM 1759 N N . PRO A 1 234 ? 16.641 16.578 -11.047 1 95.5 234 PRO A N 1
ATOM 1760 C CA . PRO A 1 234 ? 16.391 17.516 -12.141 1 95.5 234 PRO A CA 1
ATOM 1761 C C . PRO A 1 234 ? 14.93 17.953 -12.219 1 95.5 234 PRO A C 1
ATOM 1763 O O . PRO A 1 234 ? 14.023 17.156 -11.953 1 95.5 234 PRO A O 1
ATOM 1766 N N . SER A 1 235 ? 14.75 19.188 -12.508 1 90.12 235 SER A N 1
ATOM 1767 C CA . SER A 1 235 ? 13.391 19.656 -12.766 1 90.12 235 SER A CA 1
ATOM 1768 C C . SER A 1 235 ? 13.016 19.484 -14.234 1 90.12 235 SER A C 1
ATOM 1770 O O . SER A 1 235 ? 13.344 20.344 -15.07 1 90.12 235 SER A O 1
ATOM 1772 N N . ARG A 1 236 ? 12.5 18.438 -14.648 1 89.44 236 ARG A N 1
ATOM 1773 C CA . ARG A 1 236 ? 12.125 18.156 -16.031 1 89.44 236 ARG A CA 1
ATOM 1774 C C . ARG A 1 236 ? 10.641 17.859 -16.141 1 89.44 236 ARG A C 1
ATOM 1776 O O . ARG A 1 236 ? 10.047 17.266 -15.234 1 89.44 236 ARG A O 1
ATOM 1783 N N . ARG A 1 237 ? 10.07 18.281 -17.219 1 90.12 237 ARG A N 1
ATOM 1784 C CA . ARG A 1 237 ? 8.672 18.016 -17.531 1 90.12 237 ARG A CA 1
ATOM 1785 C C . ARG A 1 237 ? 8.562 16.922 -18.594 1 90.12 237 ARG A C 1
ATOM 1787 O O . ARG A 1 237 ? 9.094 17.062 -19.703 1 90.12 237 ARG A O 1
ATOM 1794 N N . ALA A 1 238 ? 7.902 15.914 -18.281 1 95.44 238 ALA A N 1
ATOM 1795 C CA . ALA A 1 238 ? 7.738 14.812 -19.234 1 95.44 238 ALA A CA 1
ATOM 1796 C C . ALA A 1 238 ? 6.648 15.133 -20.25 1 95.44 238 ALA A C 1
ATOM 1798 O O . ALA A 1 238 ? 5.617 15.711 -19.906 1 95.44 238 ALA A O 1
ATOM 1799 N N . LYS A 1 239 ? 6.797 14.719 -21.516 1 95.88 239 LYS A N 1
ATOM 1800 C CA . LYS A 1 239 ? 5.84 14.969 -22.594 1 95.88 239 LYS A CA 1
ATOM 1801 C C . LYS A 1 239 ? 4.676 13.984 -22.531 1 95.88 239 LYS A C 1
ATOM 1803 O O . LYS A 1 239 ? 3.594 14.258 -23.047 1 95.88 239 LYS A O 1
ATOM 1808 N N . ASP A 1 240 ? 4.926 12.883 -22.031 1 96.5 240 ASP A N 1
ATOM 1809 C CA . ASP A 1 240 ? 3.92 11.828 -21.906 1 96.5 240 ASP A CA 1
ATOM 1810 C C . ASP A 1 240 ? 4.277 10.852 -20.797 1 96.5 240 ASP A C 1
ATOM 1812 O O . ASP A 1 240 ? 5.281 11.031 -20.109 1 96.5 240 ASP A O 1
ATOM 1816 N N . THR A 1 241 ? 3.41 9.898 -20.578 1 96.69 241 THR A N 1
ATOM 1817 C CA . THR A 1 241 ? 3.592 8.945 -19.484 1 96.69 241 THR A CA 1
ATOM 1818 C C . THR A 1 241 ? 4.883 8.156 -19.672 1 96.69 241 THR A C 1
ATOM 1820 O O . THR A 1 241 ? 5.617 7.922 -18.719 1 96.69 241 THR A O 1
ATOM 1823 N N . GLU A 1 242 ? 5.184 7.707 -20.844 1 97.19 242 GLU A N 1
ATOM 1824 C CA . GLU A 1 242 ? 6.371 6.906 -21.125 1 97.19 242 GLU A CA 1
ATOM 1825 C C . GLU A 1 242 ? 7.645 7.645 -20.734 1 97.19 242 GLU A C 1
ATOM 1827 O O . GLU A 1 242 ? 8.516 7.082 -20.078 1 97.19 242 GLU A O 1
ATOM 1832 N N . GLN A 1 243 ? 7.738 8.852 -21.188 1 97.94 243 GLN A N 1
ATOM 1833 C CA . GLN A 1 243 ? 8.898 9.664 -20.844 1 97.94 243 GLN A CA 1
ATOM 1834 C C . GLN A 1 243 ? 8.961 9.906 -19.328 1 97.94 243 GLN A C 1
ATOM 1836 O O . GLN A 1 243 ? 10.047 9.898 -18.75 1 97.94 243 GLN A O 1
ATOM 1841 N N . GLY A 1 244 ? 7.797 10.18 -18.688 1 98 244 GLY A N 1
ATOM 1842 C CA . GLY A 1 244 ? 7.754 10.352 -17.25 1 98 244 GLY A CA 1
ATOM 1843 C C . GLY A 1 244 ? 8.281 9.148 -16.484 1 98 244 GLY A C 1
ATOM 1844 O O . GLY A 1 244 ? 8.992 9.297 -15.492 1 98 244 GLY A O 1
ATOM 1845 N N . LEU A 1 245 ? 7.926 8.008 -16.984 1 98.19 245 LEU A N 1
ATOM 1846 C CA . LEU A 1 245 ? 8.398 6.777 -16.359 1 98.19 245 LEU A CA 1
ATOM 1847 C C . LEU A 1 245 ? 9.898 6.605 -16.562 1 98.19 245 LEU A C 1
ATOM 1849 O O . LEU A 1 245 ? 10.602 6.152 -15.656 1 98.19 245 LEU A O 1
ATOM 1853 N N . ALA A 1 246 ? 10.367 6.906 -17.719 1 98.12 246 ALA A N 1
ATOM 1854 C CA . ALA A 1 246 ? 11.805 6.832 -17.984 1 98.12 246 ALA A CA 1
ATOM 1855 C C . ALA A 1 246 ? 12.578 7.766 -17.062 1 98.12 246 ALA A C 1
ATOM 1857 O O . ALA A 1 246 ? 13.625 7.391 -16.531 1 98.12 246 ALA A O 1
ATOM 1858 N N . PHE A 1 247 ? 12.086 9.023 -16.906 1 98.19 247 PHE A N 1
ATOM 1859 C CA . PHE A 1 247 ? 12.703 9.977 -15.992 1 98.19 247 PHE A CA 1
ATOM 1860 C C . PHE A 1 247 ? 12.758 9.414 -14.578 1 98.19 247 PHE A C 1
ATOM 1862 O O . PHE A 1 247 ? 13.781 9.516 -13.906 1 98.19 247 PHE A O 1
ATOM 1869 N N . ALA A 1 248 ? 11.664 8.844 -14.156 1 98.44 248 ALA A N 1
ATOM 1870 C CA . ALA A 1 248 ? 11.57 8.297 -12.805 1 98.44 248 ALA A CA 1
ATOM 1871 C C . ALA A 1 248 ? 12.594 7.188 -12.594 1 98.44 248 ALA A C 1
ATOM 1873 O O . ALA A 1 248 ? 13.234 7.117 -11.539 1 98.44 248 ALA A O 1
ATOM 1874 N N . LYS A 1 249 ? 12.727 6.293 -13.562 1 98.19 249 LYS A N 1
ATOM 1875 C CA . LYS A 1 249 ? 13.703 5.207 -13.477 1 98.19 249 LYS A CA 1
ATOM 1876 C C . LYS A 1 249 ? 15.125 5.75 -13.383 1 98.19 249 LYS A C 1
ATOM 1878 O O . LYS A 1 249 ? 15.93 5.258 -12.594 1 98.19 249 LYS A O 1
ATOM 1883 N N . GLU A 1 250 ? 15.383 6.684 -14.188 1 98.31 250 GLU A N 1
ATOM 1884 C CA . GLU A 1 250 ? 16.703 7.312 -14.172 1 98.31 250 GLU A CA 1
ATOM 1885 C C . GLU A 1 250 ? 16.984 7.969 -12.828 1 98.31 250 GLU A C 1
ATOM 1887 O O . GLU A 1 250 ? 18.062 7.797 -12.266 1 98.31 250 GLU A O 1
ATOM 1892 N N . ASP A 1 251 ? 16.016 8.742 -12.336 1 98.69 251 ASP A N 1
ATOM 1893 C CA . ASP A 1 251 ? 16.172 9.398 -11.039 1 98.69 251 ASP A CA 1
ATOM 1894 C C . ASP A 1 251 ? 16.406 8.383 -9.93 1 98.69 251 ASP A C 1
ATOM 1896 O O . ASP A 1 251 ? 17.25 8.578 -9.062 1 98.69 251 ASP A O 1
ATOM 1900 N N . ALA A 1 252 ? 15.633 7.305 -9.961 1 98.75 252 ALA A N 1
ATOM 1901 C CA . ALA A 1 252 ? 15.773 6.254 -8.961 1 98.75 252 ALA A CA 1
ATOM 1902 C C . ALA A 1 252 ? 17.188 5.66 -8.984 1 98.75 252 ALA A C 1
ATOM 1904 O O . ALA A 1 252 ? 17.781 5.426 -7.93 1 98.75 252 ALA A O 1
ATOM 1905 N N . MET A 1 253 ? 17.672 5.398 -10.156 1 98.06 253 MET A N 1
ATOM 1906 C CA . MET A 1 253 ? 19.016 4.848 -10.297 1 98.06 253 MET A CA 1
ATOM 1907 C C . MET A 1 253 ? 20.062 5.797 -9.711 1 98.06 253 MET A C 1
ATOM 1909 O O . MET A 1 253 ? 20.984 5.367 -9.031 1 98.06 253 MET A O 1
ATOM 1913 N N . ASN A 1 254 ? 19.891 7.039 -10.016 1 97.94 254 ASN A N 1
ATOM 1914 C CA . ASN A 1 254 ? 20.797 8.047 -9.484 1 97.94 254 ASN A CA 1
ATOM 1915 C C . ASN A 1 254 ? 20.75 8.109 -7.961 1 97.94 254 ASN A C 1
ATOM 1917 O O . ASN A 1 254 ? 21.781 8.258 -7.309 1 97.94 254 ASN A O 1
ATOM 1921 N N . LEU A 1 255 ? 19.594 8.008 -7.41 1 98.75 255 LEU A N 1
ATOM 1922 C CA . LEU A 1 255 ? 19.422 8.055 -5.961 1 98.75 255 LEU A CA 1
ATOM 1923 C C . LEU A 1 255 ? 20.062 6.844 -5.301 1 98.75 255 LEU A C 1
ATOM 1925 O O . LEU A 1 255 ? 20.641 6.957 -4.215 1 98.75 255 LEU A O 1
ATOM 1929 N N . ARG A 1 256 ? 19.984 5.715 -5.918 1 98 256 ARG A N 1
ATOM 1930 C CA . ARG A 1 256 ? 20.547 4.48 -5.379 1 98 256 ARG A CA 1
ATOM 1931 C C . ARG A 1 256 ? 22.062 4.582 -5.223 1 98 256 ARG A C 1
ATOM 1933 O O . ARG A 1 256 ? 22.641 3.953 -4.336 1 98 256 ARG A O 1
ATOM 1940 N N . LYS A 1 257 ? 22.703 5.363 -6.094 1 98 257 LYS A N 1
ATOM 1941 C CA . LYS A 1 257 ? 24.141 5.559 -5.992 1 98 257 LYS A CA 1
ATOM 1942 C C . LYS A 1 257 ? 24.531 6.102 -4.621 1 98 257 LYS A C 1
ATOM 1944 O O . LYS A 1 257 ? 25.609 5.801 -4.113 1 98 257 LYS A O 1
ATOM 1949 N N . GLU A 1 258 ? 23.594 6.84 -3.984 1 97.81 258 GLU A N 1
ATOM 1950 C CA . GLU A 1 258 ? 23.859 7.434 -2.678 1 97.81 258 GLU A CA 1
ATOM 1951 C C . GLU A 1 258 ? 23.516 6.461 -1.552 1 97.81 258 GLU A C 1
ATOM 1953 O O . GLU A 1 258 ? 23.625 6.809 -0.373 1 97.81 258 GLU A O 1
ATOM 1958 N N . ASN A 1 259 ? 23.109 5.32 -1.876 1 97.56 259 ASN A N 1
ATOM 1959 C CA . ASN A 1 259 ? 22.812 4.246 -0.933 1 97.56 259 ASN A CA 1
ATOM 1960 C C . ASN A 1 259 ? 23.609 2.979 -1.272 1 97.56 259 ASN A C 1
ATOM 1962 O O . ASN A 1 259 ? 23.062 1.874 -1.216 1 97.56 259 ASN A O 1
ATOM 1966 N N . ASP A 1 260 ? 24.875 3.17 -1.722 1 95.75 260 ASP A N 1
ATOM 1967 C CA . ASP A 1 260 ? 25.797 2.094 -2.059 1 95.75 260 ASP A CA 1
ATOM 1968 C C . ASP A 1 260 ? 25.266 1.247 -3.211 1 95.75 260 ASP A C 1
ATOM 1970 O O . ASP A 1 260 ? 25.438 0.027 -3.225 1 95.75 260 ASP A O 1
ATOM 1974 N N . GLY A 1 261 ? 24.484 1.851 -4.074 1 96.44 261 GLY A N 1
ATOM 1975 C CA . GLY A 1 261 ? 23.953 1.171 -5.242 1 96.44 261 GLY A CA 1
ATOM 1976 C C . GLY A 1 261 ? 22.734 0.327 -4.934 1 96.44 261 GLY A C 1
ATOM 1977 O O . GLY A 1 261 ? 22.234 -0.4 -5.801 1 96.44 261 GLY A O 1
ATOM 1978 N N . LYS A 1 262 ? 22.25 0.406 -3.746 1 96.19 262 LYS A N 1
ATOM 1979 C CA . LYS A 1 262 ? 21.125 -0.426 -3.312 1 96.19 262 LYS A CA 1
ATOM 1980 C C . LYS A 1 262 ? 19.828 0.368 -3.301 1 96.19 262 LYS A C 1
ATOM 1982 O O . LYS A 1 262 ? 19.828 1.595 -3.182 1 96.19 262 LYS A O 1
ATOM 1987 N N . THR A 1 263 ? 18.75 -0.296 -3.477 1 97.06 263 THR A N 1
ATOM 1988 C CA . THR A 1 263 ? 17.422 0.286 -3.273 1 97.06 263 THR A CA 1
ATOM 1989 C C . THR A 1 263 ? 17.188 0.589 -1.797 1 97.06 263 THR A C 1
ATOM 1991 O O . THR A 1 263 ? 17.938 0.133 -0.936 1 97.06 263 THR A O 1
ATOM 1994 N N . PHE A 1 264 ? 16.203 1.412 -1.533 1 98.38 264 PHE A N 1
ATOM 1995 C CA . PHE A 1 264 ? 15.93 1.866 -0.175 1 98.38 264 PHE A CA 1
ATOM 1996 C C . PHE A 1 264 ? 14.883 0.979 0.492 1 98.38 264 PHE A C 1
ATOM 1998 O O . PHE A 1 264 ? 13.922 0.552 -0.15 1 98.38 264 PHE A O 1
ATOM 2005 N N . SER A 1 265 ? 15.047 0.706 1.785 1 97.75 265 SER A N 1
ATOM 2006 C CA . SER A 1 265 ? 14.078 -0.083 2.537 1 97.75 265 SER A CA 1
ATOM 2007 C C . SER A 1 265 ? 12.742 0.647 2.652 1 97.75 265 SER A C 1
ATOM 2009 O O . SER A 1 265 ? 11.68 0.031 2.543 1 97.75 265 SER A O 1
ATOM 2011 N N . ARG A 1 266 ? 12.82 1.925 2.904 1 98.75 266 ARG A N 1
ATOM 2012 C CA . ARG A 1 266 ? 11.641 2.775 3.033 1 98.75 266 ARG A CA 1
ATOM 2013 C C . ARG A 1 266 ? 11.82 4.082 2.264 1 98.75 266 ARG A C 1
ATOM 2015 O O . ARG A 1 266 ? 12.906 4.668 2.271 1 98.75 266 ARG A O 1
ATOM 2022 N N . VAL A 1 267 ? 10.766 4.504 1.605 1 98.94 267 VAL A N 1
ATOM 2023 C CA . VAL A 1 267 ? 10.766 5.809 0.957 1 98.94 267 VAL A CA 1
ATOM 2024 C C . VAL A 1 267 ? 9.625 6.664 1.502 1 98.94 267 VAL A C 1
ATOM 2026 O O . VAL A 1 267 ? 8.469 6.23 1.509 1 98.94 267 VAL A O 1
ATOM 2029 N N . PHE A 1 268 ? 9.945 7.82 2.039 1 98.94 268 PHE A N 1
ATOM 2030 C CA . PHE A 1 268 ? 8.961 8.82 2.428 1 98.94 268 PHE A CA 1
ATOM 2031 C C . PHE A 1 268 ? 8.75 9.836 1.311 1 98.94 268 PHE A C 1
ATOM 2033 O O . PHE A 1 268 ? 9.625 10.672 1.051 1 98.94 268 PHE A O 1
ATOM 2040 N N . GLU A 1 269 ? 7.676 9.703 0.638 1 98.81 269 GLU A N 1
ATOM 2041 C CA . GLU A 1 269 ? 7.332 10.617 -0.441 1 98.81 269 GLU A CA 1
ATOM 2042 C C . GLU A 1 269 ? 6.559 11.82 0.087 1 98.81 269 GLU A C 1
ATOM 2044 O O . GLU A 1 269 ? 5.379 11.711 0.433 1 98.81 269 GLU A O 1
ATOM 2049 N N . CYS A 1 270 ? 7.191 12.977 0.19 1 98.25 270 CYS A N 1
ATOM 2050 C CA . CYS A 1 270 ? 6.641 14.117 0.912 1 98.25 270 CYS A CA 1
ATOM 2051 C C . CYS A 1 270 ? 6.246 15.234 -0.05 1 98.25 270 CYS A C 1
ATOM 2053 O O . CYS A 1 270 ? 6.062 16.375 0.364 1 98.25 270 CYS A O 1
ATOM 2055 N N . THR A 1 271 ? 6.121 14.953 -1.341 1 96.12 271 THR A N 1
ATOM 2056 C CA . THR A 1 271 ? 5.785 15.992 -2.307 1 96.12 271 THR A CA 1
ATOM 2057 C C . THR A 1 271 ? 4.355 15.812 -2.814 1 96.12 271 THR A C 1
ATOM 2059 O O . THR A 1 271 ? 3.643 16.797 -3.033 1 96.12 271 THR A O 1
ATOM 2062 N N . GLY A 1 272 ? 3.955 14.609 -3.059 1 94.75 272 GLY A N 1
ATOM 2063 C CA . GLY A 1 272 ? 2.668 14.32 -3.67 1 94.75 272 GLY A CA 1
ATOM 2064 C C . GLY A 1 272 ? 2.682 14.461 -5.18 1 94.75 272 GLY A C 1
ATOM 2065 O O . GLY A 1 272 ? 1.642 14.336 -5.832 1 94.75 272 GLY A O 1
ATOM 2066 N N . ILE A 1 273 ? 3.871 14.688 -5.727 1 95.31 273 ILE A N 1
ATOM 2067 C CA . ILE A 1 273 ? 4.016 14.883 -7.164 1 95.31 273 ILE A CA 1
ATOM 2068 C C . ILE A 1 273 ? 4.105 13.531 -7.863 1 95.31 273 ILE A C 1
ATOM 2070 O O . ILE A 1 273 ? 4.852 12.648 -7.43 1 95.31 273 ILE A O 1
ATOM 2074 N N . GLU A 1 274 ? 3.367 13.383 -8.945 1 97 274 GLU A N 1
ATOM 2075 C CA . GLU A 1 274 ? 3.256 12.117 -9.672 1 97 274 GLU A CA 1
ATOM 2076 C C . GLU A 1 274 ? 4.629 11.562 -10.023 1 97 274 GLU A C 1
ATOM 2078 O O . GLU A 1 274 ? 4.906 10.383 -9.781 1 97 274 GLU A O 1
ATOM 2083 N N . GLY A 1 275 ? 5.504 12.422 -10.594 1 97.56 275 GLY A N 1
ATOM 2084 C CA . GLY A 1 275 ? 6.844 11.992 -10.961 1 97.56 275 GLY A CA 1
ATOM 2085 C C . GLY A 1 275 ? 7.652 11.492 -9.781 1 97.56 275 GLY A C 1
ATOM 2086 O O . GLY A 1 275 ? 8.438 10.555 -9.906 1 97.56 275 GLY A O 1
ATOM 2087 N N . CYS A 1 276 ? 7.473 12.07 -8.609 1 98.19 276 CYS A N 1
ATOM 2088 C CA . CYS A 1 276 ? 8.195 11.672 -7.398 1 98.19 276 CYS A CA 1
ATOM 2089 C C . CYS A 1 276 ? 7.664 10.352 -6.859 1 98.19 276 CYS A C 1
ATOM 2091 O O . CYS A 1 276 ? 8.43 9.539 -6.332 1 98.19 276 CYS A O 1
ATOM 2093 N N . VAL A 1 277 ? 6.371 10.172 -6.977 1 98.62 277 VAL A N 1
ATOM 2094 C CA . VAL A 1 277 ? 5.809 8.891 -6.559 1 98.62 277 VAL A CA 1
ATOM 2095 C C . VAL A 1 277 ? 6.344 7.777 -7.457 1 98.62 277 VAL A C 1
ATOM 2097 O O . VAL A 1 277 ? 6.707 6.707 -6.969 1 98.62 277 VAL A O 1
ATOM 2100 N N . ARG A 1 278 ? 6.406 8.031 -8.797 1 98.62 278 ARG A N 1
ATOM 2101 C CA . ARG A 1 278 ? 7.008 7.066 -9.719 1 98.62 278 ARG A CA 1
ATOM 2102 C C . ARG A 1 278 ? 8.438 6.734 -9.297 1 98.62 278 ARG A C 1
ATOM 2104 O O . ARG A 1 278 ? 8.805 5.562 -9.188 1 98.62 278 ARG A O 1
ATOM 2111 N N . THR A 1 279 ? 9.203 7.746 -9.055 1 98.81 279 THR A N 1
ATOM 2112 C CA . THR A 1 279 ? 10.586 7.582 -8.633 1 98.81 279 THR A CA 1
ATOM 2113 C C . THR A 1 279 ? 10.672 6.77 -7.34 1 98.81 279 THR A C 1
ATOM 2115 O O . THR A 1 279 ? 11.523 5.895 -7.203 1 98.81 279 THR A O 1
ATOM 2118 N N . SER A 1 280 ? 9.766 7.059 -6.406 1 98.94 280 SER A N 1
ATOM 2119 C CA . SER A 1 280 ? 9.727 6.348 -5.133 1 98.94 280 SER A CA 1
ATOM 2120 C C . SER A 1 280 ? 9.508 4.852 -5.344 1 98.94 280 SER A C 1
ATOM 2122 O O . SER A 1 280 ? 10.18 4.031 -4.715 1 98.94 280 SER A O 1
ATOM 2124 N N . ILE A 1 281 ? 8.594 4.492 -6.195 1 98.88 281 ILE A N 1
ATOM 2125 C CA . ILE A 1 281 ? 8.305 3.09 -6.469 1 98.88 281 ILE A CA 1
ATOM 2126 C C . ILE A 1 281 ? 9.555 2.391 -6.992 1 98.88 281 ILE A C 1
ATOM 2128 O O . ILE A 1 281 ? 9.922 1.315 -6.512 1 98.88 281 ILE A O 1
ATOM 2132 N N . TYR A 1 282 ? 10.258 3.018 -7.914 1 98.81 282 TYR A N 1
ATOM 2133 C CA . TYR A 1 282 ? 11.422 2.398 -8.539 1 98.81 282 TYR A CA 1
ATOM 2134 C C . TYR A 1 282 ? 12.602 2.359 -7.574 1 98.81 282 TYR A C 1
ATOM 2136 O O . TYR A 1 282 ? 13.453 1.471 -7.66 1 98.81 282 TYR A O 1
ATOM 2144 N N . ALA A 1 283 ? 12.641 3.248 -6.605 1 98.88 283 ALA A N 1
ATOM 2145 C CA . ALA A 1 283 ? 13.789 3.375 -5.711 1 98.88 283 ALA A CA 1
ATOM 2146 C C . ALA A 1 283 ? 13.648 2.447 -4.508 1 98.88 283 ALA A C 1
ATOM 2148 O O . ALA A 1 283 ? 14.617 2.234 -3.766 1 98.88 283 ALA A O 1
ATOM 2149 N N . THR A 1 284 ? 12.562 1.866 -4.309 1 98.69 284 THR A N 1
ATOM 2150 C CA . THR A 1 284 ? 12.281 1.086 -3.109 1 98.69 284 THR A CA 1
ATOM 2151 C C . THR A 1 284 ? 12.656 -0.379 -3.316 1 98.69 284 THR A C 1
ATOM 2153 O O . THR A 1 284 ? 12.406 -0.943 -4.383 1 98.69 284 THR A O 1
ATOM 2156 N N . ARG A 1 285 ? 13.172 -1.002 -2.342 1 97.25 285 ARG A N 1
ATOM 2157 C CA . ARG A 1 285 ? 13.586 -2.396 -2.438 1 97.25 285 ARG A CA 1
ATOM 2158 C C . ARG A 1 285 ? 12.375 -3.326 -2.49 1 97.25 285 ARG A C 1
ATOM 2160 O O . ARG A 1 285 ? 11.273 -2.947 -2.082 1 97.25 285 ARG A O 1
ATOM 2167 N N . ASN A 1 286 ? 12.625 -4.582 -2.975 1 97.88 286 ASN A N 1
ATOM 2168 C CA . ASN A 1 286 ? 11.578 -5.602 -2.912 1 97.88 286 ASN A CA 1
ATOM 2169 C C . ASN A 1 286 ? 11.102 -5.832 -1.479 1 97.88 286 ASN A C 1
ATOM 2171 O O . ASN A 1 286 ? 11.922 -5.98 -0.568 1 97.88 286 ASN A O 1
ATOM 2175 N N . GLY A 1 287 ? 9.805 -5.816 -1.305 1 97.62 287 GLY A N 1
ATOM 2176 C CA . GLY A 1 287 ? 9.242 -5.98 0.025 1 97.62 287 GLY A CA 1
ATOM 2177 C C . GLY A 1 287 ? 9.25 -4.699 0.837 1 97.62 287 GLY A C 1
ATOM 2178 O O . GLY A 1 287 ? 8.867 -4.699 2.01 1 97.62 287 GLY A O 1
ATOM 2179 N N . GLY A 1 288 ? 9.727 -3.609 0.226 1 98 288 GLY A N 1
ATOM 2180 C CA . GLY A 1 288 ? 9.781 -2.334 0.922 1 98 288 GLY A CA 1
ATOM 2181 C C . GLY A 1 288 ? 8.469 -1.574 0.889 1 98 288 GLY A C 1
ATOM 2182 O O . GLY A 1 288 ? 7.441 -2.117 0.478 1 98 288 GLY A O 1
ATOM 2183 N N . LYS A 1 289 ? 8.508 -0.27 1.379 1 98.75 289 LYS A N 1
ATOM 2184 C CA . LYS A 1 289 ? 7.301 0.546 1.445 1 98.75 289 LYS A CA 1
ATOM 2185 C C . LYS A 1 289 ? 7.566 1.964 0.946 1 98.75 289 LYS A C 1
ATOM 2187 O O . LYS A 1 289 ? 8.641 2.52 1.182 1 98.75 289 LYS A O 1
ATOM 2192 N N . VAL A 1 290 ? 6.625 2.457 0.24 1 98.94 290 VAL A N 1
ATOM 2193 C CA . VAL A 1 290 ? 6.535 3.883 -0.052 1 98.94 290 VAL A CA 1
ATOM 2194 C C . VAL A 1 290 ? 5.461 4.523 0.824 1 98.94 290 VAL A C 1
ATOM 2196 O O . VAL A 1 290 ? 4.285 4.156 0.743 1 98.94 290 VAL A O 1
ATOM 2199 N N . LEU A 1 291 ? 5.855 5.414 1.702 1 98.94 291 LEU A N 1
ATOM 2200 C CA . LEU A 1 291 ? 4.91 6.168 2.518 1 98.94 291 LEU A CA 1
ATOM 2201 C C . LEU A 1 291 ? 4.457 7.434 1.793 1 98.94 291 LEU A C 1
ATOM 2203 O O . LEU A 1 291 ? 5.27 8.32 1.514 1 98.94 291 LEU A O 1
ATOM 2207 N N . LEU A 1 292 ? 3.201 7.484 1.457 1 98.62 292 LEU A N 1
ATOM 2208 C CA . LEU A 1 292 ? 2.627 8.648 0.789 1 98.62 292 LEU A CA 1
ATOM 2209 C C . LEU A 1 292 ? 2.238 9.719 1.801 1 98.62 292 LEU A C 1
ATOM 2211 O O . LEU A 1 292 ? 1.102 9.742 2.277 1 98.62 292 LEU A O 1
ATOM 2215 N N . VAL A 1 293 ? 3.15 10.633 2.051 1 98 293 VAL A N 1
ATOM 2216 C CA . VAL A 1 293 ? 2.973 11.648 3.084 1 98 293 VAL A CA 1
ATOM 2217 C C . VAL A 1 293 ? 2.48 12.945 2.451 1 98 293 VAL A C 1
ATOM 2219 O O . VAL A 1 293 ? 1.617 13.633 3.01 1 98 293 VAL A O 1
ATOM 2222 N N . GLY A 1 294 ? 3.037 13.281 1.311 1 94.12 294 GLY A N 1
ATOM 2223 C CA . GLY A 1 294 ? 2.68 14.523 0.64 1 94.12 294 GLY A CA 1
ATOM 2224 C C . GLY A 1 294 ? 1.325 14.469 -0.04 1 94.12 294 GLY A C 1
ATOM 2225 O O . GLY A 1 294 ? 0.938 13.43 -0.578 1 94.12 294 GLY A O 1
ATOM 2226 N N . MET A 1 295 ? 0.66 15.602 0.045 1 87.12 295 MET A N 1
ATOM 2227 C CA . MET A 1 295 ? -0.602 15.742 -0.677 1 87.12 295 MET A CA 1
ATOM 2228 C C . MET A 1 295 ? -0.403 16.516 -1.974 1 87.12 295 MET A C 1
ATOM 2230 O O . MET A 1 295 ? 0.203 17.594 -1.972 1 87.12 295 MET A O 1
ATOM 2234 N N . GLY A 1 296 ? -0.764 15.906 -3.111 1 82.88 296 GLY A N 1
ATOM 2235 C CA . GLY A 1 296 ? -0.603 16.578 -4.391 1 82.88 296 GLY A CA 1
ATOM 2236 C C . GLY A 1 296 ? -1.638 16.156 -5.418 1 82.88 296 GLY A C 1
ATOM 2237 O O . GLY A 1 296 ? -2.842 16.234 -5.164 1 82.88 296 GLY A O 1
ATOM 2238 N N . THR A 1 297 ? -1.157 15.695 -6.488 1 88 297 THR A N 1
ATOM 2239 C CA . THR A 1 297 ? -2.041 15.305 -7.582 1 88 297 THR A CA 1
ATOM 2240 C C . THR A 1 297 ? -2.947 14.148 -7.16 1 88 297 THR A C 1
ATOM 2242 O O . THR A 1 297 ? -2.467 13.062 -6.836 1 88 297 THR A O 1
ATOM 2245 N N . PRO A 1 298 ? -4.242 14.469 -7.18 1 93.75 298 PRO A N 1
ATOM 2246 C CA . PRO A 1 298 ? -5.148 13.469 -6.605 1 93.75 298 PRO A CA 1
ATOM 2247 C C . PRO A 1 298 ? -5.207 12.188 -7.426 1 93.75 298 PRO A C 1
ATOM 2249 O O . PRO A 1 298 ? -5.305 11.094 -6.859 1 93.75 298 PRO A O 1
ATOM 2252 N N . ILE A 1 299 ? -5.246 12.359 -8.812 1 96.75 299 ILE A N 1
ATOM 2253 C CA . ILE A 1 299 ? -5.281 11.242 -9.742 1 96.75 299 ILE A CA 1
ATOM 2254 C C . ILE A 1 299 ? -3.922 11.086 -10.422 1 96.75 299 ILE A C 1
ATOM 2256 O O . ILE A 1 299 ? -3.424 12.016 -11.055 1 96.75 299 ILE A O 1
ATOM 2260 N N . GLN A 1 300 ? -3.299 9.93 -10.234 1 97.44 300 GLN A N 1
ATOM 2261 C CA . GLN A 1 300 ? -1.943 9.75 -10.742 1 97.44 300 GLN A CA 1
ATOM 2262 C C . GLN A 1 300 ? -1.843 8.508 -11.617 1 97.44 300 GLN A C 1
ATOM 2264 O O . GLN A 1 300 ? -2.537 7.516 -11.375 1 97.44 300 GLN A O 1
ATOM 2269 N N . THR A 1 301 ? -1.011 8.594 -12.664 1 98.25 301 THR A N 1
ATOM 2270 C CA . THR A 1 301 ? -0.641 7.453 -13.492 1 98.25 301 THR A CA 1
ATOM 2271 C C . THR A 1 301 ? 0.66 6.824 -13 1 98.25 301 THR A C 1
ATOM 2273 O O . THR A 1 301 ? 1.73 7.426 -13.125 1 98.25 301 THR A O 1
ATOM 2276 N N . LEU A 1 302 ? 0.563 5.609 -12.469 1 98.44 302 LEU A N 1
ATOM 2277 C CA . LEU A 1 302 ? 1.685 5.027 -11.734 1 98.44 302 LEU A CA 1
ATOM 2278 C C . LEU A 1 302 ? 2.012 3.635 -12.266 1 98.44 302 LEU A C 1
ATOM 2280 O O . LEU A 1 302 ? 1.13 2.932 -12.766 1 98.44 302 LEU A O 1
ATOM 2284 N N . PRO A 1 303 ? 3.291 3.238 -12.219 1 97.94 303 PRO A N 1
ATOM 2285 C CA . PRO A 1 303 ? 3.68 1.867 -12.555 1 97.94 303 PRO A CA 1
ATOM 2286 C C . PRO A 1 303 ? 3.303 0.861 -11.469 1 97.94 303 PRO A C 1
ATOM 2288 O O . PRO A 1 303 ? 4.18 0.322 -10.797 1 97.94 303 PRO A O 1
ATOM 2291 N N . ILE A 1 304 ? 2.061 0.463 -11.367 1 97.38 304 ILE A N 1
ATOM 2292 C CA . ILE A 1 304 ? 1.495 -0.342 -10.289 1 97.38 304 ILE A CA 1
ATOM 2293 C C . ILE A 1 304 ? 2.068 -1.756 -10.344 1 97.38 304 ILE A C 1
ATOM 2295 O O . ILE A 1 304 ? 2.312 -2.377 -9.312 1 97.38 304 ILE A O 1
ATOM 2299 N N . SER A 1 305 ? 2.322 -2.305 -11.5 1 95.62 305 SER A N 1
ATOM 2300 C CA . SER A 1 305 ? 2.9 -3.639 -11.625 1 95.62 305 SER A CA 1
ATOM 2301 C C . SER A 1 305 ? 4.316 -3.682 -11.055 1 95.62 305 SER A C 1
ATOM 2303 O O . SER A 1 305 ? 4.711 -4.672 -10.438 1 95.62 305 SER A O 1
ATOM 2305 N N . ALA A 1 306 ? 5.082 -2.553 -11.328 1 96.31 306 ALA A N 1
ATOM 2306 C CA . ALA A 1 306 ? 6.438 -2.477 -10.797 1 96.31 306 ALA A CA 1
ATOM 2307 C C . ALA A 1 306 ? 6.434 -2.543 -9.266 1 96.31 306 ALA A C 1
ATOM 2309 O O . ALA A 1 306 ? 7.348 -3.104 -8.664 1 96.31 306 ALA A O 1
ATOM 2310 N N . ALA A 1 307 ? 5.371 -1.987 -8.656 1 98 307 ALA A N 1
ATOM 2311 C CA . ALA A 1 307 ? 5.242 -2.037 -7.199 1 98 307 ALA A CA 1
ATOM 2312 C C . ALA A 1 307 ? 4.742 -3.404 -6.738 1 98 307 ALA A C 1
ATOM 2314 O O . ALA A 1 307 ? 5.387 -4.062 -5.922 1 98 307 ALA A O 1
ATOM 2315 N N . ALA A 1 308 ? 3.689 -3.889 -7.32 1 96.75 308 ALA A N 1
ATOM 2316 C CA . ALA A 1 308 ? 2.994 -5.086 -6.859 1 96.75 308 ALA A CA 1
ATOM 2317 C C . ALA A 1 308 ? 3.865 -6.328 -7.039 1 96.75 308 ALA A C 1
ATOM 2319 O O . ALA A 1 308 ? 3.916 -7.191 -6.16 1 96.75 308 ALA A O 1
ATOM 2320 N N . LEU A 1 309 ? 4.629 -6.426 -8.133 1 95.44 309 LEU A N 1
ATOM 2321 C CA . LEU A 1 309 ? 5.41 -7.621 -8.438 1 95.44 309 LEU A CA 1
ATOM 2322 C C . LEU A 1 309 ? 6.656 -7.695 -7.566 1 95.44 309 LEU A C 1
ATOM 2324 O O . LEU A 1 309 ? 7.316 -8.734 -7.508 1 95.44 309 LEU A O 1
ATOM 2328 N N . ARG A 1 310 ? 6.938 -6.613 -6.867 1 97.06 310 ARG A N 1
ATOM 2329 C CA . ARG A 1 310 ? 8.055 -6.57 -5.93 1 97.06 310 ARG A CA 1
ATOM 2330 C C . ARG A 1 310 ? 7.559 -6.469 -4.492 1 97.06 310 ARG A C 1
ATOM 2332 O O . ARG A 1 310 ? 8.352 -6.32 -3.562 1 97.06 310 ARG A O 1
ATOM 2339 N N . GLU A 1 311 ? 6.234 -6.449 -4.398 1 98.31 311 GLU A N 1
ATOM 2340 C CA . GLU A 1 311 ? 5.566 -6.262 -3.111 1 98.31 311 GLU A CA 1
ATOM 2341 C C . GLU A 1 311 ? 6.051 -4.992 -2.418 1 98.31 311 GLU A C 1
ATOM 2343 O O . GLU A 1 311 ? 6.336 -5.004 -1.219 1 98.31 311 GLU A O 1
ATOM 2348 N N . VAL A 1 312 ? 6.25 -3.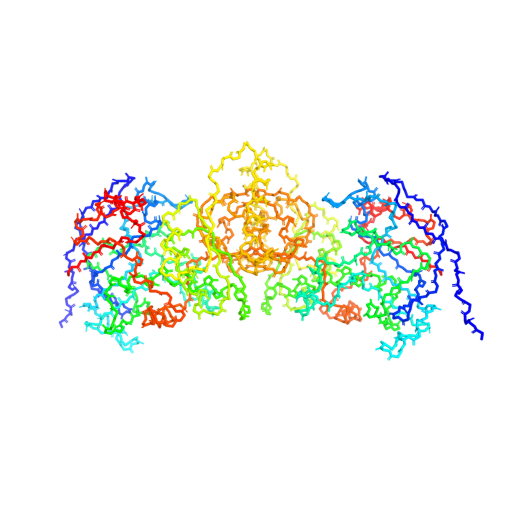982 -3.227 1 98.62 312 VAL A N 1
ATOM 2349 C CA . VAL A 1 312 ? 6.395 -2.637 -2.68 1 98.62 312 VAL A CA 1
ATOM 2350 C C . VAL A 1 312 ? 5.023 -2.072 -2.316 1 98.62 312 VAL A C 1
ATOM 2352 O O . VAL A 1 312 ? 4.215 -1.779 -3.197 1 98.62 312 VAL A O 1
ATOM 2355 N N . ASP A 1 313 ? 4.785 -1.913 -1.029 1 98.81 313 ASP A N 1
ATOM 2356 C CA . ASP A 1 313 ? 3.494 -1.411 -0.572 1 98.81 313 ASP A CA 1
ATOM 2357 C C . ASP A 1 313 ? 3.426 0.11 -0.683 1 98.81 313 ASP A C 1
ATOM 2359 O O . ASP A 1 313 ? 4.398 0.804 -0.38 1 98.81 313 ASP A O 1
ATOM 2363 N N . LEU A 1 314 ? 2.332 0.596 -1.166 1 98.88 314 LEU A N 1
ATOM 2364 C CA . LEU A 1 314 ? 2.016 2.018 -1.088 1 98.88 314 LEU A CA 1
ATOM 2365 C C . LEU A 1 314 ? 1.136 2.312 0.121 1 98.88 314 LEU A C 1
ATOM 2367 O O . LEU A 1 314 ? -0.027 1.903 0.163 1 98.88 314 LEU A O 1
ATOM 2371 N N . VAL A 1 315 ? 1.712 3.062 1.046 1 98.75 315 VAL A N 1
ATOM 2372 C CA . VAL A 1 315 ? 1.108 3.23 2.363 1 98.75 315 VAL A CA 1
ATOM 2373 C C . VAL A 1 315 ? 0.625 4.668 2.531 1 98.75 315 VAL A C 1
ATOM 2375 O O . VAL A 1 315 ? 1.405 5.613 2.385 1 98.75 315 VAL A O 1
ATOM 2378 N N . GLY A 1 316 ? -0.63 4.75 2.803 1 98.06 316 GLY A N 1
ATOM 2379 C CA . GLY A 1 316 ? -1.162 6.082 3.043 1 98.06 316 GLY A CA 1
ATOM 2380 C C . GLY A 1 316 ? -0.809 6.629 4.414 1 98.06 316 GLY A C 1
ATOM 2381 O O . GLY A 1 316 ? -0.79 5.887 5.398 1 98.06 316 GLY A O 1
ATOM 2382 N N . VAL A 1 317 ? -0.514 7.902 4.449 1 98.38 317 VAL A N 1
ATOM 2383 C CA . VAL A 1 317 ? -0.308 8.625 5.703 1 98.38 317 VAL A CA 1
ATOM 2384 C C . VAL A 1 317 ? -1.236 9.836 5.762 1 98.38 317 VAL A C 1
ATOM 2386 O O . VAL A 1 317 ? -1.164 10.719 4.906 1 98.38 317 VAL A O 1
ATOM 2389 N N . TRP A 1 318 ? -2.127 9.828 6.754 1 97.19 318 TRP A N 1
ATOM 2390 C CA . TRP A 1 318 ? -3.094 10.914 6.879 1 97.19 318 TRP A CA 1
ATOM 2391 C C . TRP A 1 318 ? -3.145 11.438 8.312 1 97.19 318 TRP A C 1
ATOM 2393 O O . TRP A 1 318 ? -3.615 10.742 9.211 1 97.19 318 TRP A O 1
ATOM 2403 N N . ARG A 1 319 ? -2.701 12.68 8.406 1 97.62 319 ARG A N 1
ATOM 2404 C CA . ARG A 1 319 ? -2.676 13.305 9.727 1 97.62 319 ARG A CA 1
ATOM 2405 C C . ARG A 1 319 ? -1.829 12.484 10.703 1 97.62 319 ARG A C 1
ATOM 2407 O O . ARG A 1 319 ? -0.646 12.25 10.453 1 97.62 319 ARG A O 1
ATOM 2414 N N . TYR A 1 320 ? -2.424 12.172 11.875 1 98.62 320 TYR A N 1
ATOM 2415 C CA . TYR A 1 320 ? -1.669 11.461 12.898 1 98.62 320 TYR A CA 1
ATOM 2416 C C . TYR A 1 320 ? -2.59 10.961 14.008 1 98.62 320 TYR A C 1
ATOM 2418 O O . TYR A 1 320 ? -3.717 11.438 14.148 1 98.62 320 TYR A O 1
ATOM 2426 N N . ALA A 1 321 ? -2.115 9.977 14.68 1 98.56 321 ALA A N 1
ATOM 2427 C CA . ALA A 1 321 ? -2.809 9.469 15.859 1 98.56 321 ALA A CA 1
ATOM 2428 C C . ALA A 1 321 ? -1.818 9.047 16.938 1 98.56 321 ALA A C 1
ATOM 2430 O O . ALA A 1 321 ? -0.828 8.367 16.656 1 98.56 321 ALA A O 1
ATOM 2431 N N . ASN A 1 322 ? -2.064 9.523 18.172 1 98.25 322 ASN A N 1
ATOM 2432 C CA . ASN A 1 322 ? -1.316 9.102 19.344 1 98.25 322 ASN A CA 1
ATOM 2433 C C . ASN A 1 322 ? 0.165 9.445 19.234 1 98.25 322 ASN A C 1
ATOM 2435 O O . ASN A 1 322 ? 1.027 8.617 19.516 1 98.25 322 ASN A O 1
ATOM 2439 N N . CYS A 1 323 ? 0.459 10.703 18.828 1 98.69 323 CYS A N 1
ATOM 2440 C CA . CYS A 1 323 ? 1.85 11 18.484 1 98.69 323 CYS A CA 1
ATOM 2441 C C . CYS A 1 323 ? 2.406 12.094 19.391 1 98.69 323 CYS A C 1
ATOM 2443 O O . CYS A 1 323 ? 3.623 12.266 19.484 1 98.69 323 CYS A O 1
ATOM 2445 N N . TYR A 1 324 ? 1.576 12.883 20.078 1 98.69 324 TYR A N 1
ATOM 2446 C CA . TYR A 1 324 ? 2.006 14.109 20.75 1 98.69 324 TYR A CA 1
ATOM 2447 C C . TYR A 1 324 ? 2.961 13.805 21.891 1 98.69 324 TYR A C 1
ATOM 2449 O O . TYR A 1 324 ? 3.982 14.477 22.062 1 98.69 324 TYR A O 1
ATOM 2457 N N . PRO A 1 325 ? 2.684 12.727 22.75 1 98.56 325 PRO A N 1
ATOM 2458 C CA . PRO A 1 325 ? 3.66 12.438 23.812 1 98.56 325 PRO A CA 1
ATOM 2459 C C . PRO A 1 325 ? 5.059 12.172 23.266 1 98.56 325 PRO A C 1
ATOM 2461 O O . PRO A 1 325 ? 6.039 12.727 23.766 1 98.56 325 PRO A O 1
ATOM 2464 N N . HIS A 1 326 ? 5.121 11.359 22.219 1 98.69 326 HIS A N 1
ATOM 2465 C CA . HIS A 1 326 ? 6.414 11.086 21.609 1 98.69 326 HIS A CA 1
ATOM 2466 C C . HIS A 1 326 ? 7 12.344 20.984 1 98.69 326 HIS A C 1
ATOM 2468 O O . HIS A 1 326 ? 8.211 12.555 21.016 1 98.69 326 HIS A O 1
ATOM 2474 N N . GLY A 1 327 ? 6.145 13.18 20.359 1 98.81 327 GLY A N 1
ATOM 2475 C CA . GLY A 1 327 ? 6.594 14.445 19.812 1 98.81 327 GLY A CA 1
ATOM 2476 C C . GLY A 1 327 ? 7.227 15.359 20.844 1 98.81 327 GLY A C 1
ATOM 2477 O O . GLY A 1 327 ? 8.266 15.977 20.594 1 98.81 327 GLY A O 1
ATOM 2478 N N . ILE A 1 328 ? 6.625 15.438 22 1 98.75 328 ILE A N 1
ATOM 2479 C CA . ILE A 1 328 ? 7.141 16.266 23.078 1 98.75 328 ILE A CA 1
ATOM 2480 C C . ILE A 1 328 ? 8.5 15.742 23.531 1 98.75 328 ILE A C 1
ATOM 2482 O O . ILE A 1 328 ? 9.438 16.516 23.75 1 98.75 328 ILE A O 1
ATOM 2486 N N . GLU A 1 329 ? 8.625 14.438 23.609 1 98.31 329 GLU A N 1
ATOM 2487 C CA . GLU A 1 329 ? 9.906 13.836 23.953 1 98.31 329 GLU A CA 1
ATOM 2488 C C . GLU A 1 329 ? 10.984 14.195 22.938 1 98.31 329 GLU A C 1
ATOM 2490 O O . GLU A 1 329 ? 12.094 14.57 23.297 1 98.31 329 GLU A O 1
ATOM 2495 N N . LEU A 1 330 ? 10.672 14.117 21.703 1 98.38 330 LEU A N 1
ATOM 2496 C CA . LEU A 1 330 ? 11.633 14.43 20.641 1 98.38 330 LEU A CA 1
ATOM 2497 C C . LEU A 1 330 ? 12.023 15.898 20.688 1 98.38 330 LEU A C 1
ATOM 2499 O O . LEU A 1 330 ? 13.195 16.234 20.484 1 98.38 330 LEU A O 1
ATOM 2503 N N . MET A 1 331 ? 11.023 16.734 20.922 1 98.5 331 MET A N 1
ATOM 2504 C CA . MET A 1 331 ? 11.289 18.172 20.984 1 98.5 331 MET A CA 1
ATOM 2505 C C . MET A 1 331 ? 12.25 18.484 22.125 1 98.5 331 MET A C 1
ATOM 2507 O O . MET A 1 331 ? 13.133 19.344 21.984 1 98.5 331 MET A O 1
ATOM 2511 N N . GLN A 1 332 ? 12.117 17.766 23.203 1 97.75 332 GLN A N 1
ATOM 2512 C CA . GLN A 1 332 ? 13 17.969 24.359 1 97.75 332 GLN A CA 1
ATOM 2513 C C . GLN A 1 332 ? 14.422 17.516 24.047 1 97.75 332 GLN A C 1
ATOM 2515 O O . GLN A 1 332 ? 15.383 18 24.641 1 97.75 332 GLN A O 1
ATOM 2520 N N . ARG A 1 333 ? 14.539 16.625 23.094 1 97.19 333 ARG A N 1
ATOM 2521 C CA . ARG A 1 333 ? 15.844 16.094 22.719 1 97.19 333 ARG A CA 1
ATOM 2522 C C . ARG A 1 333 ? 16.375 16.75 21.453 1 97.19 333 ARG A C 1
ATOM 2524 O O . ARG A 1 333 ? 17.391 16.328 20.906 1 97.19 333 ARG A O 1
ATOM 2531 N N . ALA A 1 334 ? 15.711 17.781 21.016 1 97.44 334 ALA A N 1
ATOM 2532 C CA . ALA A 1 334 ? 16.094 18.438 19.766 1 97.44 334 ALA A CA 1
ATOM 2533 C C . ALA A 1 334 ? 17.531 18.938 19.828 1 97.44 334 ALA A C 1
ATOM 2535 O O . ALA A 1 334 ? 17.891 19.703 20.734 1 97.44 334 ALA A O 1
ATOM 2536 N N . GLY A 1 335 ? 18.375 18.516 18.844 1 96.81 335 GLY A N 1
ATOM 2537 C CA . GLY A 1 335 ? 19.766 18.938 18.781 1 96.81 335 GLY A CA 1
ATOM 2538 C C . GLY A 1 335 ? 20.688 18.078 19.625 1 96.81 335 GLY A C 1
ATOM 2539 O O . GLY A 1 335 ? 21.891 18.344 19.703 1 96.81 335 GLY A O 1
ATOM 2540 N N . LYS A 1 336 ? 20.156 17.109 20.203 1 95.81 336 LYS A N 1
ATOM 2541 C CA . LYS A 1 336 ? 20.938 16.203 21.031 1 95.81 336 LYS A CA 1
ATOM 2542 C C . LYS A 1 336 ? 20.922 14.781 20.5 1 95.81 336 LYS A C 1
ATOM 2544 O O . LYS A 1 336 ? 19.891 14.32 19.984 1 95.81 336 LYS A O 1
ATOM 2549 N N . GLY A 1 337 ? 22.062 14.172 20.578 1 92.69 337 GLY A N 1
ATOM 2550 C CA . GLY A 1 337 ? 22.141 12.789 20.125 1 92.69 337 GLY A CA 1
ATOM 2551 C C . GLY A 1 337 ? 21.781 12.617 18.656 1 92.69 337 GLY A C 1
ATOM 2552 O O . GLY A 1 337 ? 22.328 13.297 17.797 1 92.69 337 GLY A O 1
ATOM 2553 N N . ARG A 1 338 ? 20.859 11.648 18.406 1 92.38 338 ARG A N 1
ATOM 2554 C CA . ARG A 1 338 ? 20.469 11.336 17.047 1 92.38 338 ARG A CA 1
ATOM 2555 C C . ARG A 1 338 ? 19.219 12.094 16.625 1 92.38 338 ARG A C 1
ATOM 2557 O O . ARG A 1 338 ? 18.516 11.695 15.695 1 92.38 338 ARG A O 1
ATOM 2564 N N . VAL A 1 339 ? 18.938 13.203 17.328 1 96.62 339 VAL A N 1
ATOM 2565 C CA . VAL A 1 339 ? 17.75 14 16.984 1 96.62 339 VAL A CA 1
ATOM 2566 C C . VAL A 1 339 ? 18.188 15.359 16.438 1 96.62 339 VAL A C 1
ATOM 2568 O O . VAL A 1 339 ? 18.672 16.219 17.188 1 96.62 339 VAL A O 1
ATOM 2571 N N . PRO A 1 340 ? 17.984 15.531 15.133 1 97.81 340 PRO A N 1
ATOM 2572 C CA . PRO A 1 340 ? 18.281 16.859 14.594 1 97.81 340 PRO A CA 1
ATOM 2573 C C . PRO A 1 340 ? 17.5 17.969 15.289 1 97.81 340 PRO A C 1
ATOM 2575 O O . PRO A 1 340 ? 16.438 17.703 15.859 1 97.81 340 PRO A O 1
ATOM 2578 N N . ASP A 1 341 ? 18.047 19.172 15.281 1 98.56 341 ASP A N 1
ATOM 2579 C CA . ASP A 1 341 ? 17.406 20.297 15.945 1 98.56 341 ASP A CA 1
ATOM 2580 C C . ASP A 1 341 ? 16.219 20.812 15.125 1 98.56 341 ASP A C 1
ATOM 2582 O O . ASP A 1 341 ? 16.328 21.781 14.391 1 98.56 341 ASP A O 1
ATOM 2586 N N . VAL A 1 342 ? 15.062 20.172 15.312 1 98.56 342 VAL A N 1
ATOM 2587 C CA . VAL A 1 342 ? 13.867 20.469 14.531 1 98.56 342 VAL A CA 1
ATOM 2588 C C . VAL A 1 342 ? 13.398 21.891 14.828 1 98.56 342 VAL A C 1
ATOM 2590 O O . VAL A 1 342 ? 12.625 22.469 14.055 1 98.56 342 VAL A O 1
ATOM 2593 N N . ARG A 1 343 ? 13.883 22.625 15.867 1 98.25 343 ARG A N 1
ATOM 2594 C CA . ARG A 1 343 ? 13.516 24 16.203 1 98.25 343 ARG A CA 1
ATOM 2595 C C . ARG A 1 343 ? 13.984 24.969 15.117 1 98.25 343 ARG A C 1
ATOM 2597 O O . ARG A 1 343 ? 13.367 26.016 14.914 1 98.25 343 ARG A O 1
ATOM 2604 N N . LYS A 1 344 ? 15.008 24.516 14.469 1 98.38 344 LYS A N 1
ATOM 2605 C CA . LYS A 1 344 ? 15.602 25.344 13.422 1 98.38 344 LYS A CA 1
ATOM 2606 C C . LYS A 1 344 ? 14.672 25.453 12.219 1 98.38 344 LYS A C 1
ATOM 2608 O O . LYS A 1 344 ? 14.891 26.297 11.344 1 98.38 344 LYS A O 1
ATOM 2613 N N . LEU A 1 345 ? 13.648 24.641 12.203 1 98.56 345 LEU A N 1
ATOM 2614 C CA . LEU A 1 345 ? 12.719 24.688 11.086 1 98.56 345 LEU A CA 1
ATOM 2615 C C . LEU A 1 345 ? 11.883 25.953 11.117 1 98.56 345 LEU A C 1
ATOM 2617 O O . LEU A 1 345 ? 11.312 26.359 10.102 1 98.56 345 LEU A O 1
ATOM 2621 N N . ILE A 1 346 ? 11.695 26.516 12.312 1 98.5 346 ILE A N 1
ATOM 2622 C CA . ILE A 1 346 ? 11.039 27.812 12.398 1 98.5 346 ILE A CA 1
ATOM 2623 C C . ILE A 1 346 ? 11.984 28.906 11.922 1 98.5 346 ILE A C 1
ATOM 2625 O O . ILE A 1 346 ? 12.875 29.344 12.656 1 98.5 346 ILE A O 1
ATOM 2629 N N . THR A 1 347 ? 11.727 29.422 10.711 1 98.25 347 THR A N 1
ATOM 2630 C CA . THR A 1 347 ? 12.703 30.312 10.102 1 98.25 347 THR A CA 1
ATOM 2631 C C . THR A 1 347 ? 12.242 31.766 10.188 1 98.25 347 THR A C 1
ATOM 2633 O O . THR A 1 347 ? 13.062 32.688 10.156 1 98.25 347 THR A O 1
ATOM 2636 N N . HIS A 1 348 ? 10.969 31.953 10.242 1 98.69 348 HIS A N 1
ATOM 2637 C CA . HIS A 1 348 ? 10.438 33.312 10.25 1 98.69 348 HIS A CA 1
ATOM 2638 C C . HIS A 1 348 ? 9.336 33.469 11.289 1 98.69 348 HIS A C 1
ATOM 2640 O O . HIS A 1 348 ? 8.523 32.562 11.477 1 98.69 348 HIS A O 1
ATOM 2646 N N . ARG A 1 349 ? 9.281 34.625 11.898 1 98.38 349 ARG A N 1
ATOM 2647 C CA . ARG A 1 349 ? 8.344 34.938 12.977 1 98.38 349 ARG A CA 1
ATOM 2648 C C . ARG A 1 349 ? 7.625 36.25 12.719 1 98.38 349 ARG A C 1
ATOM 2650 O O . ARG A 1 349 ? 8.242 37.219 12.305 1 98.38 349 ARG A O 1
ATOM 2657 N N . PHE A 1 350 ? 6.359 36.156 12.875 1 98.62 350 PHE A N 1
ATOM 2658 C CA . PHE A 1 350 ? 5.512 37.344 12.789 1 98.62 350 PHE A CA 1
ATOM 2659 C C . PHE A 1 350 ? 4.727 37.562 14.078 1 98.62 350 PHE A C 1
ATOM 2661 O O . PHE A 1 350 ? 4.117 36.625 14.586 1 98.62 350 PHE A O 1
ATOM 2668 N N . ARG A 1 351 ? 4.711 38.781 14.555 1 97.69 351 ARG A N 1
ATOM 2669 C CA . ARG A 1 351 ? 4.066 39.062 15.828 1 97.69 351 ARG A CA 1
ATOM 2670 C C . ARG A 1 351 ? 2.746 39.812 15.633 1 97.69 351 ARG A C 1
ATOM 2672 O O . ARG A 1 351 ? 2.717 40.906 15.055 1 97.69 351 ARG A O 1
ATOM 2679 N N . GLY A 1 352 ? 1.731 39.156 16.156 1 97 352 GLY A N 1
ATOM 2680 C CA . GLY A 1 352 ? 0.398 39.719 16.047 1 97 352 GLY A CA 1
ATOM 2681 C C . GLY A 1 352 ? -0.444 39.094 14.961 1 97 352 GLY A C 1
ATOM 2682 O O . GLY A 1 352 ? 0.054 38.812 13.867 1 97 352 GLY A O 1
ATOM 2683 N N . LEU A 1 353 ? -1.685 38.906 15.305 1 95.88 353 LEU A N 1
ATOM 2684 C CA . LEU A 1 353 ? -2.633 38.312 14.352 1 95.88 353 LEU A CA 1
ATOM 2685 C C . LEU A 1 353 ? -2.762 39.219 13.117 1 95.88 353 LEU A C 1
ATOM 2687 O O . LEU A 1 353 ? -3.031 38.719 12.016 1 95.88 353 LEU A O 1
ATOM 2691 N N . ASP A 1 354 ? -2.551 40.5 13.32 1 95.56 354 ASP A N 1
ATOM 2692 C CA . ASP A 1 354 ? -2.713 41.469 12.242 1 95.56 354 ASP A CA 1
ATOM 2693 C C . ASP A 1 354 ? -1.616 41.312 11.188 1 95.56 354 ASP A C 1
ATOM 2695 O O . ASP A 1 354 ? -1.725 41.844 10.086 1 95.56 354 ASP A O 1
ATOM 2699 N N . GLN A 1 355 ? -0.582 40.5 11.5 1 97.31 355 GLN A N 1
ATOM 2700 C CA . GLN A 1 355 ? 0.501 40.312 10.539 1 97.31 355 GLN A CA 1
ATOM 2701 C C . GLN A 1 355 ? 0.298 39 9.766 1 97.31 355 GLN A C 1
ATOM 2703 O O . GLN A 1 355 ? 1.201 38.562 9.062 1 97.31 355 GLN A O 1
ATOM 2708 N N . SER A 1 356 ? -0.865 38.438 9.891 1 97.69 356 SER A N 1
ATOM 2709 C CA . SER A 1 356 ? -1.12 37.125 9.297 1 97.69 356 SER A CA 1
ATOM 2710 C C . SER A 1 356 ? -0.974 37.188 7.777 1 97.69 356 SER A C 1
ATOM 2712 O O . SER A 1 356 ? -0.431 36.25 7.172 1 97.69 356 SER A O 1
ATOM 2714 N N . LEU A 1 357 ? -1.442 38.25 7.156 1 97.38 357 LEU A N 1
ATOM 2715 C CA . LEU A 1 357 ? -1.345 38.312 5.703 1 97.38 357 LEU A CA 1
ATOM 2716 C C . LEU A 1 357 ? 0.112 38.312 5.254 1 97.38 357 LEU A C 1
ATOM 2718 O O . LEU A 1 357 ? 0.471 37.625 4.301 1 97.38 357 LEU A O 1
ATOM 2722 N N . GLU A 1 358 ? 0.925 39.062 5.926 1 97.44 358 GLU A N 1
ATOM 2723 C CA . GLU A 1 358 ? 2.352 39.094 5.621 1 97.44 358 GLU A CA 1
ATOM 2724 C C . GLU A 1 358 ? 2.998 37.75 5.875 1 97.44 358 GLU A C 1
ATOM 2726 O O . GLU A 1 358 ? 3.904 37.344 5.148 1 97.44 358 GLU A O 1
ATOM 2731 N N . ALA A 1 359 ? 2.574 37.094 6.926 1 98.44 359 ALA A N 1
ATOM 2732 C CA . ALA A 1 359 ? 3.08 35.75 7.242 1 98.44 359 ALA A CA 1
ATOM 2733 C C . ALA A 1 359 ? 2.766 34.781 6.117 1 98.44 359 ALA A C 1
ATOM 2735 O O . ALA A 1 359 ? 3.621 33.969 5.73 1 98.44 359 ALA A O 1
ATOM 2736 N N . PHE A 1 360 ? 1.536 34.844 5.582 1 98.19 360 PHE A N 1
ATOM 2737 C CA . PHE A 1 360 ? 1.15 33.969 4.469 1 98.19 360 PHE A CA 1
ATOM 2738 C C . PHE A 1 360 ? 1.991 34.281 3.236 1 98.19 360 PHE A C 1
ATOM 2740 O O . PHE A 1 360 ? 2.416 33.375 2.527 1 98.19 360 PHE A O 1
ATOM 2747 N N . ASP A 1 361 ? 2.248 35.562 2.977 1 97.31 361 ASP A N 1
ATOM 2748 C CA . ASP A 1 361 ? 3.082 35.938 1.848 1 97.31 361 ASP A CA 1
ATOM 2749 C C . ASP A 1 361 ? 4.492 35.375 1.979 1 97.31 361 ASP A C 1
ATOM 2751 O O . ASP A 1 361 ? 5.066 34.906 1 1 97.31 361 ASP A O 1
ATOM 2755 N N . MET A 1 362 ? 4.973 35.438 3.193 1 97.94 362 MET A N 1
ATOM 2756 C CA . MET A 1 362 ? 6.305 34.906 3.455 1 97.94 362 MET A CA 1
ATOM 2757 C C . MET A 1 362 ? 6.328 33.406 3.297 1 97.94 362 MET A C 1
ATOM 2759 O O . MET A 1 362 ? 7.246 32.844 2.684 1 97.94 362 MET A O 1
ATOM 2763 N N . ALA A 1 363 ? 5.309 32.75 3.83 1 97.62 363 ALA A N 1
ATOM 2764 C CA . ALA A 1 363 ? 5.246 31.281 3.826 1 97.62 363 ALA A CA 1
ATOM 2765 C C . ALA A 1 363 ? 5.137 30.734 2.404 1 97.62 363 ALA A C 1
ATOM 2767 O O . ALA A 1 363 ? 5.469 29.578 2.146 1 97.62 363 ALA A O 1
ATOM 2768 N N . ALA A 1 364 ? 4.719 31.562 1.477 1 95.62 364 ALA A N 1
ATOM 2769 C CA . ALA A 1 364 ? 4.539 31.156 0.086 1 95.62 364 ALA A CA 1
ATOM 2770 C C . ALA A 1 364 ? 5.863 31.219 -0.674 1 95.62 364 ALA A C 1
ATOM 2772 O O . ALA A 1 364 ? 5.965 30.703 -1.792 1 95.62 364 ALA A O 1
ATOM 2773 N N . LYS A 1 365 ? 6.887 31.797 -0.024 1 94.75 365 LYS A N 1
ATOM 2774 C CA . LYS A 1 365 ? 8.188 31.953 -0.669 1 94.75 365 LYS A CA 1
ATOM 2775 C C . LYS A 1 365 ? 9.156 30.859 -0.228 1 94.75 365 LYS A C 1
ATOM 2777 O O . LYS A 1 365 ? 9.031 30.328 0.873 1 94.75 365 LYS A O 1
ATOM 2782 N N . SER A 1 366 ? 10.086 30.547 -1.13 1 92.44 366 SER A N 1
ATOM 2783 C CA . SER A 1 366 ? 11.141 29.609 -0.773 1 92.44 366 SER A CA 1
ATOM 2784 C C . SER A 1 366 ? 12.258 30.297 0.009 1 92.44 366 SER A C 1
ATOM 2786 O O . SER A 1 366 ? 12.906 29.672 0.851 1 92.44 366 SER A O 1
ATOM 2788 N N . CYS A 1 367 ? 12.453 31.531 -0.375 1 95.75 367 CYS A N 1
ATOM 2789 C CA . CYS A 1 367 ? 13.461 32.344 0.291 1 95.75 367 CYS A CA 1
ATOM 2790 C C . CYS A 1 367 ? 12.945 33.75 0.533 1 95.75 367 CYS A C 1
ATOM 2792 O O . CYS A 1 367 ? 12.109 34.25 -0.229 1 95.75 367 CYS A O 1
ATOM 2794 N N . ASP A 1 368 ? 13.492 34.312 1.609 1 96.56 368 ASP A N 1
ATOM 2795 C CA . ASP A 1 368 ? 13.117 35.688 1.861 1 96.56 368 ASP A CA 1
ATOM 2796 C C . ASP A 1 368 ? 13.953 36.656 1.019 1 96.56 368 ASP A C 1
ATOM 2798 O O . ASP A 1 368 ? 14.695 36.219 0.132 1 96.56 368 ASP A O 1
ATOM 2802 N N . HIS A 1 369 ? 13.773 38 1.233 1 95.31 369 HIS A N 1
ATOM 2803 C CA . HIS A 1 369 ? 14.422 39 0.412 1 95.31 369 HIS A CA 1
ATOM 2804 C C . HIS A 1 369 ? 15.938 38.969 0.587 1 95.31 369 HIS A C 1
ATOM 2806 O O . HIS A 1 369 ? 16.672 39.438 -0.288 1 95.31 369 HIS A O 1
ATOM 2812 N N . ASN A 1 370 ? 16.422 38.438 1.635 1 95.75 370 ASN A N 1
ATOM 2813 C CA . ASN A 1 370 ? 17.859 38.375 1.912 1 95.75 370 ASN A CA 1
ATOM 2814 C C . ASN A 1 370 ? 18.438 37.031 1.454 1 95.75 370 ASN A C 1
ATOM 2816 O O . ASN A 1 370 ? 19.609 36.75 1.692 1 95.75 370 ASN A O 1
ATOM 2820 N N . GLY A 1 371 ? 17.578 36.156 0.926 1 93.88 371 GLY A N 1
ATOM 2821 C CA . GLY A 1 371 ? 18.031 34.875 0.412 1 93.88 371 GLY A CA 1
ATOM 2822 C C . GLY A 1 371 ? 17.969 33.781 1.44 1 93.88 371 GLY A C 1
ATOM 2823 O O . GLY A 1 371 ? 18.391 32.656 1.172 1 93.88 371 GLY A O 1
ATOM 2824 N N . ASN A 1 372 ? 17.453 34.094 2.592 1 95.75 372 ASN A N 1
ATOM 2825 C CA . ASN A 1 372 ? 17.312 33.062 3.617 1 95.75 372 ASN A CA 1
ATOM 2826 C C . ASN A 1 372 ? 16.172 32.094 3.305 1 95.75 372 ASN A C 1
ATOM 2828 O O . ASN A 1 372 ? 15.109 32.5 2.834 1 95.75 372 ASN A O 1
ATOM 2832 N N . LEU A 1 373 ? 16.438 30.828 3.582 1 97.25 373 LEU A N 1
ATOM 2833 C CA . LEU A 1 373 ? 15.461 29.781 3.318 1 97.25 373 LEU A CA 1
ATOM 2834 C C . LEU A 1 373 ? 14.234 29.953 4.203 1 97.25 373 LEU A C 1
ATOM 2836 O O . LEU A 1 373 ? 14.359 30.203 5.406 1 97.25 373 LEU A O 1
ATOM 2840 N N . VAL A 1 374 ? 13.016 29.906 3.586 1 98.19 374 VAL A N 1
ATOM 2841 C CA . VAL A 1 374 ? 11.758 29.906 4.324 1 98.19 374 VAL A CA 1
ATOM 2842 C C . VAL A 1 374 ? 11.25 28.469 4.473 1 98.19 374 VAL A C 1
ATOM 2844 O O . VAL A 1 374 ? 11 27.781 3.475 1 98.19 374 VAL A O 1
ATOM 2847 N N . ILE A 1 375 ? 11.141 27.969 5.699 1 97.94 375 ILE A N 1
ATOM 2848 C CA . ILE A 1 375 ? 10.656 26.625 5.945 1 97.94 375 ILE A CA 1
ATOM 2849 C C . ILE A 1 375 ? 9.336 26.672 6.711 1 97.94 375 ILE A C 1
ATOM 2851 O O . ILE A 1 375 ? 8.266 26.453 6.137 1 97.94 375 ILE A O 1
ATOM 2855 N N . LYS A 1 376 ? 9.352 27.109 7.941 1 98.31 376 LYS A N 1
ATOM 2856 C CA . LYS A 1 376 ? 8.148 27.328 8.742 1 98.31 376 LYS A CA 1
ATOM 2857 C C . LYS A 1 376 ? 8.047 28.797 9.18 1 98.31 376 LYS A C 1
ATOM 2859 O O . LYS A 1 376 ? 9.008 29.359 9.703 1 98.31 376 LYS A O 1
ATOM 2864 N N . VAL A 1 377 ? 6.887 29.281 8.914 1 98.81 377 VAL A N 1
ATOM 2865 C CA . VAL A 1 377 ? 6.555 30.625 9.375 1 98.81 377 VAL A CA 1
ATOM 2866 C C . VAL A 1 377 ? 5.582 30.547 10.547 1 98.81 377 VAL A C 1
ATOM 2868 O O . VAL A 1 377 ? 4.59 29.812 10.492 1 98.81 377 VAL A O 1
ATOM 2871 N N . VAL A 1 378 ? 5.895 31.25 11.617 1 98.81 378 VAL A N 1
ATOM 2872 C CA . VAL A 1 378 ? 5.043 31.203 12.797 1 98.81 378 VAL A CA 1
ATOM 2873 C C . VAL A 1 378 ? 4.434 32.562 13.047 1 98.81 378 VAL A C 1
ATOM 2875 O O . VAL A 1 378 ? 5.102 33.594 12.875 1 98.81 378 VAL A O 1
ATOM 2878 N N . VAL A 1 379 ? 3.139 32.594 13.297 1 98.81 379 VAL A N 1
ATOM 2879 C CA . VAL A 1 379 ? 2.441 33.781 13.82 1 98.81 379 VAL A CA 1
ATOM 2880 C C . VAL A 1 379 ? 2.301 33.656 15.336 1 98.81 379 VAL A C 1
ATOM 2882 O O . VAL A 1 379 ? 1.736 32.688 15.844 1 98.81 379 VAL A O 1
ATOM 2885 N N . GLU A 1 380 ? 2.807 34.625 15.977 1 98.31 380 GLU A N 1
ATOM 2886 C CA . GLU A 1 380 ? 2.779 34.625 17.438 1 98.31 380 GLU A CA 1
ATOM 2887 C C . GLU A 1 380 ? 1.886 35.75 17.969 1 98.31 380 GLU A C 1
ATOM 2889 O O . GLU A 1 380 ? 1.81 36.812 17.375 1 98.31 380 GLU A O 1
ATOM 2894 N N . ASN A 1 381 ? 1.204 35.406 19 1 94.62 381 ASN A N 1
ATOM 2895 C CA . ASN A 1 381 ? 0.329 36.375 19.625 1 94.62 381 ASN A CA 1
ATOM 2896 C C . ASN A 1 381 ? 0.562 36.438 21.141 1 94.62 381 ASN A C 1
ATOM 2898 O O . ASN A 1 381 ? 0.968 35.438 21.75 1 94.62 381 ASN A O 1
ATOM 2902 N N . GLU A 1 382 ? 0.397 37.688 21.812 1 85.12 382 GLU A N 1
ATOM 2903 C CA . GLU A 1 382 ? 0.624 37.906 23.234 1 85.12 382 GLU A CA 1
ATOM 2904 C C . GLU A 1 382 ? -0.577 37.438 24.062 1 85.12 382 GLU A C 1
ATOM 2906 O O . GLU A 1 382 ? -1.715 37.5 23.594 1 85.12 382 GLU A O 1
ATOM 2911 N N . MET B 1 1 ? 32.688 -48.125 -8.805 1 21.52 1 MET B N 1
ATOM 2912 C CA . MET B 1 1 ? 31.828 -47.969 -9.969 1 21.52 1 MET B CA 1
ATOM 2913 C C . MET B 1 1 ? 31.078 -46.656 -9.938 1 21.52 1 MET B C 1
ATOM 2915 O O . MET B 1 1 ? 30.391 -46.344 -8.961 1 21.52 1 MET B O 1
ATOM 2919 N N . ALA B 1 2 ? 31.625 -45.656 -10.531 1 39.69 2 ALA B N 1
ATOM 2920 C CA . ALA B 1 2 ? 30.938 -44.406 -10.75 1 39.69 2 ALA B CA 1
ATOM 2921 C C . ALA B 1 2 ? 29.438 -44.625 -10.992 1 39.69 2 ALA B C 1
ATOM 2923 O O . ALA B 1 2 ? 29.062 -45.438 -11.828 1 39.69 2 ALA B O 1
ATOM 2924 N N . THR B 1 3 ? 28.641 -44.594 -9.977 1 38.69 3 THR B N 1
ATOM 2925 C CA . THR B 1 3 ? 27.203 -44.656 -10.227 1 38.69 3 THR B CA 1
ATOM 2926 C C . THR B 1 3 ? 26.844 -43.969 -11.539 1 38.69 3 THR B C 1
ATOM 2928 O O . THR B 1 3 ? 27.234 -42.812 -11.773 1 38.69 3 THR B O 1
ATOM 2931 N N . ALA B 1 4 ? 26.641 -44.562 -12.531 1 45.69 4 ALA B N 1
ATOM 2932 C CA . ALA B 1 4 ? 26.312 -44.156 -13.898 1 45.69 4 ALA B CA 1
ATOM 2933 C C . ALA B 1 4 ? 25.281 -43.031 -13.914 1 45.69 4 ALA B C 1
ATOM 2935 O O . ALA B 1 4 ? 24.25 -43.125 -13.25 1 45.69 4 ALA B O 1
ATOM 2936 N N . VAL B 1 5 ? 25.625 -41.812 -14 1 50.16 5 VAL B N 1
ATOM 2937 C CA . VAL B 1 5 ? 24.781 -40.625 -14.172 1 50.16 5 VAL B CA 1
ATOM 2938 C C . VAL B 1 5 ? 23.625 -40.938 -15.117 1 50.16 5 VAL B C 1
ATOM 2940 O O . VAL B 1 5 ? 23.828 -41.094 -16.328 1 50.16 5 VAL B O 1
ATOM 2943 N N . LEU B 1 6 ? 22.609 -41.781 -14.773 1 60.09 6 LEU B N 1
ATOM 2944 C CA . LEU B 1 6 ? 21.516 -42.281 -15.602 1 60.09 6 LEU B CA 1
ATOM 2945 C C . LEU B 1 6 ? 20.766 -41.125 -16.266 1 60.09 6 LEU B C 1
ATOM 2947 O O . LEU B 1 6 ? 20.203 -40.281 -15.57 1 60.09 6 LEU B O 1
ATOM 2951 N N . THR B 1 7 ? 21.281 -40.594 -17.344 1 78.44 7 THR B N 1
ATOM 2952 C CA . THR B 1 7 ? 20.594 -39.719 -18.266 1 78.44 7 THR B CA 1
ATOM 2953 C C . THR B 1 7 ? 19.406 -40.406 -18.922 1 78.44 7 THR B C 1
ATOM 2955 O O . THR B 1 7 ? 19.469 -41.594 -19.219 1 78.44 7 THR B O 1
ATOM 2958 N N . GLU B 1 8 ? 18.281 -39.75 -18.719 1 88.31 8 GLU B N 1
ATOM 2959 C CA . GLU B 1 8 ? 17.062 -40.312 -19.328 1 88.31 8 GLU B CA 1
ATOM 2960 C C . GLU B 1 8 ? 16.516 -39.375 -20.406 1 88.31 8 GLU B C 1
ATOM 2962 O O . GLU B 1 8 ? 16.641 -38.156 -20.297 1 88.31 8 GLU B O 1
ATOM 2967 N N . THR B 1 9 ? 16.047 -39.969 -21.484 1 94.06 9 THR B N 1
ATOM 2968 C CA . THR B 1 9 ? 15.336 -39.219 -22.516 1 94.06 9 THR B CA 1
ATOM 2969 C C . THR B 1 9 ? 13.844 -39.125 -22.188 1 94.06 9 THR B C 1
ATOM 2971 O O . THR B 1 9 ? 13.211 -40.156 -21.906 1 94.06 9 THR B O 1
ATOM 2974 N N . ILE B 1 10 ? 13.359 -37.906 -22.188 1 96 10 ILE B N 1
ATOM 2975 C CA . ILE B 1 10 ? 11.961 -37.719 -21.797 1 96 10 ILE B CA 1
ATOM 2976 C C . ILE B 1 10 ? 11.242 -36.844 -22.812 1 96 10 ILE B C 1
ATOM 2978 O O . ILE B 1 10 ? 11.875 -36.25 -23.688 1 96 10 ILE B O 1
ATOM 2982 N N . GLN B 1 11 ? 9.898 -36.844 -22.703 1 97.19 11 GLN B N 1
ATOM 2983 C CA . GLN B 1 11 ? 9.078 -35.906 -23.469 1 97.19 11 GLN B CA 1
ATOM 2984 C C . GLN B 1 11 ? 8.766 -34.656 -22.672 1 97.19 11 GLN B C 1
ATOM 2986 O O . GLN B 1 11 ? 8.602 -34.719 -21.453 1 97.19 11 GLN B O 1
ATOM 2991 N N . ALA B 1 12 ? 8.75 -33.531 -23.391 1 97.81 12 ALA B N 1
ATOM 2992 C CA . ALA B 1 12 ? 8.422 -32.25 -22.781 1 97.81 12 ALA B CA 1
ATOM 2993 C C . ALA B 1 12 ? 7.629 -31.375 -23.766 1 97.81 12 ALA B C 1
ATOM 2995 O O . ALA B 1 12 ? 7.652 -31.609 -24.969 1 97.81 12 ALA B O 1
ATOM 2996 N N . GLN B 1 13 ? 6.836 -30.516 -23.219 1 98.12 13 GLN B N 1
ATOM 2997 C CA . GLN B 1 13 ? 6.211 -29.469 -24.016 1 98.12 13 GLN B CA 1
ATOM 2998 C C . GLN B 1 13 ? 7.047 -28.188 -24.016 1 98.12 13 GLN B C 1
ATOM 3000 O O . GLN B 1 13 ? 7.59 -27.797 -22.969 1 98.12 13 GLN B O 1
ATOM 3005 N N . GLU B 1 14 ? 7.199 -27.594 -25.141 1 97.62 14 GLU B N 1
ATOM 3006 C CA . GLU B 1 14 ? 7.941 -26.344 -25.25 1 97.62 14 GLU B CA 1
ATOM 3007 C C . GLU B 1 14 ? 7.164 -25.297 -26.047 1 97.62 14 GLU B C 1
ATOM 3009 O O . GLU B 1 14 ? 6.617 -25.609 -27.109 1 97.62 14 GLU B O 1
ATOM 3014 N N . LEU B 1 15 ? 7.047 -24.141 -25.5 1 98.25 15 LEU B N 1
ATOM 3015 C CA . LEU B 1 15 ? 6.52 -22.984 -26.219 1 98.25 15 LEU B CA 1
ATOM 3016 C C . LEU B 1 15 ? 7.625 -22.281 -27 1 98.25 15 LEU B C 1
ATOM 3018 O O . LEU B 1 15 ? 8.602 -21.812 -26.406 1 98.25 15 LEU B O 1
ATOM 3022 N N . ARG B 1 16 ? 7.543 -22.188 -28.312 1 97.81 16 ARG B N 1
ATOM 3023 C CA . ARG B 1 16 ? 8.594 -21.625 -29.156 1 97.81 16 ARG B CA 1
ATOM 3024 C C . ARG B 1 16 ? 8.133 -20.328 -29.812 1 97.81 16 ARG B C 1
ATOM 3026 O O . ARG B 1 16 ? 8.914 -19.672 -30.5 1 97.81 16 ARG B O 1
ATOM 3033 N N . GLY B 1 17 ? 6.977 -19.922 -29.625 1 97.5 17 GLY B N 1
ATOM 3034 C CA . GLY B 1 17 ? 6.273 -18.734 -30.094 1 97.5 17 GLY B CA 1
ATOM 3035 C C . GLY B 1 17 ? 4.836 -18.672 -29.609 1 97.5 17 GLY B C 1
ATOM 3036 O O . GLY B 1 17 ? 4.359 -19.578 -28.922 1 97.5 17 GLY B O 1
ATOM 3037 N N . ALA B 1 18 ? 4.203 -17.609 -29.984 1 97.19 18 ALA B N 1
ATOM 3038 C CA . ALA B 1 18 ? 2.801 -17.469 -29.609 1 97.19 18 ALA B CA 1
ATOM 3039 C C . ALA B 1 18 ? 1.968 -18.609 -30.188 1 97.19 18 ALA B C 1
ATOM 3041 O O . ALA B 1 18 ? 1.992 -18.844 -31.391 1 97.19 18 ALA B O 1
ATOM 3042 N N . LYS B 1 19 ? 1.347 -19.375 -29.359 1 96.81 19 LYS B N 1
ATOM 3043 C CA . LYS B 1 19 ? 0.456 -20.484 -29.703 1 96.81 19 LYS B CA 1
ATOM 3044 C C . LYS B 1 19 ? 1.216 -21.594 -30.406 1 96.81 19 LYS B C 1
ATOM 3046 O O . LYS B 1 19 ? 0.62 -22.406 -31.125 1 96.81 19 LYS B O 1
ATOM 3051 N N . ASP B 1 20 ? 2.484 -21.594 -30.234 1 97.62 20 ASP B N 1
ATOM 3052 C CA . ASP B 1 20 ? 3.33 -22.625 -30.828 1 97.62 20 ASP B CA 1
ATOM 3053 C C . ASP B 1 20 ? 3.889 -23.562 -29.75 1 97.62 20 ASP B C 1
ATOM 3055 O O . ASP B 1 20 ? 5.078 -23.5 -29.438 1 97.62 20 ASP B O 1
ATOM 3059 N N . LEU B 1 21 ? 3.023 -24.391 -29.25 1 98 21 LEU B N 1
ATOM 3060 C CA . LEU B 1 21 ? 3.375 -25.406 -28.266 1 98 21 LEU B CA 1
ATOM 3061 C C . LEU B 1 21 ? 3.688 -26.734 -28.953 1 98 21 LEU B C 1
ATOM 3063 O O . LEU B 1 21 ? 2.85 -27.281 -29.672 1 98 21 LEU B O 1
ATOM 3067 N N . ARG B 1 22 ? 4.891 -27.297 -28.641 1 97.06 22 ARG B N 1
ATOM 3068 C CA . ARG B 1 22 ? 5.328 -28.516 -29.312 1 97.06 22 ARG B CA 1
ATOM 3069 C C . ARG B 1 22 ? 5.855 -29.531 -28.312 1 97.06 22 ARG B C 1
ATOM 3071 O O . ARG B 1 22 ? 6.492 -29.172 -27.328 1 97.06 22 ARG B O 1
ATOM 3078 N N . GLN B 1 23 ? 5.602 -30.734 -28.641 1 97.06 23 GLN B N 1
ATOM 3079 C CA . GLN B 1 23 ? 6.234 -31.812 -27.891 1 97.06 23 GLN B CA 1
ATOM 3080 C C . GLN B 1 23 ? 7.66 -32.062 -28.375 1 97.06 23 GLN B C 1
ATOM 3082 O O . GLN B 1 23 ? 7.906 -32.156 -29.578 1 97.06 23 GLN B O 1
ATOM 3087 N N . VAL B 1 24 ? 8.531 -32.125 -27.469 1 97.38 24 VAL B N 1
ATOM 3088 C CA . VAL B 1 24 ? 9.93 -32.312 -27.828 1 97.38 24 VAL B CA 1
ATOM 3089 C C . VAL B 1 24 ? 10.539 -33.406 -26.969 1 97.38 24 VAL B C 1
ATOM 3091 O O . VAL B 1 24 ? 9.977 -33.75 -25.922 1 97.38 24 VAL B O 1
ATOM 3094 N N . THR B 1 25 ? 11.648 -33.906 -27.469 1 97 25 THR B N 1
ATOM 3095 C CA . THR B 1 25 ? 12.461 -34.812 -26.656 1 97 25 THR B CA 1
ATOM 3096 C C . THR B 1 25 ? 13.555 -34.062 -25.922 1 97 25 THR B C 1
ATOM 3098 O O . THR B 1 25 ? 14.172 -33.125 -26.484 1 97 25 THR B O 1
ATOM 3101 N N . ARG B 1 26 ? 13.703 -34.406 -24.688 1 95.31 26 ARG B N 1
ATOM 3102 C CA . ARG B 1 26 ? 14.688 -33.75 -23.828 1 95.31 26 ARG B CA 1
ATOM 3103 C C . ARG B 1 26 ? 15.461 -34.781 -23 1 95.31 26 ARG B C 1
ATOM 3105 O O . ARG B 1 26 ? 14.93 -35.844 -22.656 1 95.31 26 ARG B O 1
ATOM 3112 N N . THR B 1 27 ? 16.719 -34.469 -22.781 1 94 27 THR B N 1
ATOM 3113 C CA . THR B 1 27 ? 17.531 -35.312 -21.906 1 94 27 THR B CA 1
ATOM 3114 C C . THR B 1 27 ? 17.5 -34.75 -20.469 1 94 27 THR B C 1
ATOM 3116 O O . THR B 1 27 ? 17.688 -33.562 -20.25 1 94 27 THR B O 1
ATOM 3119 N N . VAL B 1 28 ? 17.266 -35.594 -19.516 1 95.19 28 VAL B N 1
ATOM 3120 C CA . VAL B 1 28 ? 17.281 -35.219 -18.094 1 95.19 28 VAL B CA 1
ATOM 3121 C C . VAL B 1 28 ? 18.422 -35.938 -17.391 1 95.19 28 VAL B C 1
ATOM 3123 O O . VAL B 1 28 ? 18.594 -37.156 -17.562 1 95.19 28 VAL B O 1
ATOM 3126 N N . GLN B 1 29 ? 19.172 -35.219 -16.672 1 95.06 29 GLN B N 1
ATOM 3127 C CA . GLN B 1 29 ? 20.297 -35.781 -15.922 1 95.06 29 GLN B CA 1
ATOM 3128 C C . GLN B 1 29 ? 19.859 -36.25 -14.547 1 95.06 29 GLN B C 1
ATOM 3130 O O . GLN B 1 29 ? 18.766 -35.906 -14.094 1 95.06 29 GLN B O 1
ATOM 3135 N N . ALA B 1 30 ? 20.688 -37.094 -13.992 1 95.19 30 ALA B N 1
ATOM 3136 C CA . ALA B 1 30 ? 20.453 -37.438 -12.586 1 95.19 30 ALA B CA 1
ATOM 3137 C C . ALA B 1 30 ? 20.438 -36.156 -11.727 1 95.19 30 ALA B C 1
ATOM 3139 O O . ALA B 1 30 ? 21.109 -35.188 -12.031 1 95.19 30 ALA B O 1
ATOM 3140 N N . PRO B 1 31 ? 19.641 -36.188 -10.672 1 96.62 31 PRO B N 1
ATOM 3141 C CA . PRO B 1 31 ? 19.609 -35 -9.812 1 96.62 31 PRO B CA 1
ATOM 3142 C C . PRO B 1 31 ? 20.938 -34.781 -9.094 1 96.62 31 PRO B C 1
ATOM 3144 O O . PRO B 1 31 ? 21.656 -35.719 -8.781 1 96.62 31 PRO B O 1
ATOM 3147 N N . LEU B 1 32 ? 21.234 -33.5 -8.859 1 95.94 32 LEU B N 1
ATOM 3148 C CA . LEU B 1 32 ? 22.391 -33.125 -8.039 1 95.94 32 LEU B CA 1
ATOM 3149 C C . LEU B 1 32 ? 22.203 -33.594 -6.598 1 95.94 32 LEU B C 1
ATOM 3151 O O . LEU B 1 32 ? 21.125 -34.062 -6.234 1 95.94 32 LEU B O 1
ATOM 3155 N N . ASP B 1 33 ? 23.234 -33.375 -5.781 1 95.94 33 ASP B N 1
ATOM 3156 C CA . ASP B 1 33 ? 23.266 -33.906 -4.422 1 95.94 33 ASP B CA 1
ATOM 3157 C C . ASP B 1 33 ? 22.109 -33.375 -3.592 1 95.94 33 ASP B C 1
ATOM 3159 O O . ASP B 1 33 ? 21.547 -34.094 -2.752 1 95.94 33 ASP B O 1
ATOM 3163 N N . ASP B 1 34 ? 21.688 -32.156 -3.836 1 96.81 34 ASP B N 1
ATOM 3164 C CA . ASP B 1 34 ? 20.641 -31.547 -3.016 1 96.81 34 ASP B CA 1
ATOM 3165 C C . ASP B 1 34 ? 19.312 -31.516 -3.754 1 96.81 34 ASP B C 1
ATOM 3167 O O . ASP B 1 34 ? 18.375 -30.828 -3.334 1 96.81 34 ASP B O 1
ATOM 3171 N N . GLU B 1 35 ? 19.234 -32.281 -4.828 1 97.81 35 GLU B N 1
ATOM 3172 C CA . GLU B 1 35 ? 18.047 -32.25 -5.668 1 97.81 35 GLU B CA 1
ATOM 3173 C C . GLU B 1 35 ? 17.328 -33.594 -5.645 1 97.81 35 GLU B C 1
ATOM 3175 O O . GLU B 1 35 ? 17.859 -34.594 -5.125 1 97.81 35 GLU B O 1
ATOM 3180 N N . VAL B 1 36 ? 16.125 -33.562 -6.137 1 98.12 36 VAL B N 1
ATOM 3181 C CA . VAL B 1 36 ? 15.344 -34.75 -6.453 1 98.12 36 VAL B CA 1
ATOM 3182 C C . VAL B 1 36 ? 14.883 -34.688 -7.91 1 98.12 36 VAL B C 1
ATOM 3184 O O . VAL B 1 36 ? 14.859 -33.625 -8.516 1 98.12 36 VAL B O 1
ATOM 3187 N N . GLN B 1 37 ? 14.672 -35.812 -8.461 1 97.81 37 GLN B N 1
ATOM 3188 C CA . GLN B 1 37 ? 14.008 -35.906 -9.758 1 97.81 37 GLN B CA 1
ATOM 3189 C C . GLN B 1 37 ? 12.539 -36.281 -9.594 1 97.81 37 GLN B C 1
ATOM 3191 O O . GLN B 1 37 ? 12.219 -37.219 -8.875 1 97.81 37 GLN B O 1
ATOM 3196 N N . ILE B 1 38 ? 11.703 -35.531 -10.211 1 98.38 38 ILE B N 1
ATOM 3197 C CA . ILE B 1 38 ? 10.258 -35.719 -10.039 1 98.38 38 ILE B CA 1
ATOM 3198 C C . ILE B 1 38 ? 9.633 -36.156 -11.352 1 98.38 38 ILE B C 1
ATOM 3200 O O . ILE B 1 38 ? 9.867 -35.562 -12.398 1 98.38 38 ILE B O 1
ATOM 3204 N N . ALA B 1 39 ? 8.953 -37.25 -11.336 1 98.44 39 ALA B N 1
ATOM 3205 C CA . ALA B 1 39 ? 8.031 -37.594 -12.414 1 98.44 39 ALA B CA 1
ATOM 3206 C C . ALA B 1 39 ? 6.734 -36.812 -12.305 1 98.44 39 ALA B C 1
ATOM 3208 O O . ALA B 1 39 ? 5.945 -37 -11.375 1 98.44 39 ALA B O 1
ATOM 3209 N N . MET B 1 40 ? 6.535 -35.969 -13.25 1 98.56 40 MET B N 1
ATOM 3210 C CA . MET B 1 40 ? 5.359 -35.094 -13.203 1 98.56 40 MET B CA 1
ATOM 3211 C C . MET B 1 40 ? 4.078 -35.906 -13.328 1 98.56 40 MET B C 1
ATOM 3213 O O . MET B 1 40 ? 3.943 -36.719 -14.242 1 98.56 40 MET B O 1
ATOM 3217 N N . ARG B 1 41 ? 3.188 -35.719 -12.375 1 98.75 41 ARG B N 1
ATOM 3218 C CA . ARG B 1 41 ? 1.932 -36.469 -12.406 1 98.75 41 ARG B CA 1
ATOM 3219 C C . ARG B 1 41 ? 0.756 -35.531 -12.695 1 98.75 41 ARG B C 1
ATOM 3221 O O . ARG B 1 41 ? -0.235 -35.938 -13.297 1 98.75 41 ARG B O 1
ATOM 3228 N N . ALA B 1 42 ? 0.809 -34.312 -12.242 1 98.81 42 ALA B N 1
ATOM 3229 C CA . ALA B 1 42 ? -0.253 -33.344 -12.5 1 98.81 42 ALA B CA 1
ATOM 3230 C C . ALA B 1 42 ? 0.296 -31.938 -12.523 1 98.81 42 ALA B C 1
ATOM 3232 O O . ALA B 1 42 ? 1.163 -31.578 -11.719 1 98.81 42 ALA B O 1
ATOM 3233 N N . THR B 1 43 ? -0.132 -31.141 -13.461 1 98.81 43 THR B N 1
ATOM 3234 C CA . THR B 1 43 ? 0.11 -29.703 -13.547 1 98.81 43 THR B CA 1
ATOM 3235 C C . THR B 1 43 ? -1.168 -28.953 -13.922 1 98.81 43 THR B C 1
ATOM 3237 O O . THR B 1 43 ? -1.766 -29.234 -14.969 1 98.81 43 THR B O 1
ATOM 3240 N N . THR B 1 44 ? -1.634 -28.047 -13.023 1 98.69 44 THR B N 1
ATOM 3241 C CA . THR B 1 44 ? -2.742 -27.188 -13.422 1 98.69 44 THR B CA 1
ATOM 3242 C C . THR B 1 44 ? -2.236 -25.984 -14.211 1 98.69 44 THR B C 1
ATOM 3244 O O . THR B 1 44 ? -1.119 -25.5 -13.984 1 98.69 44 THR B O 1
ATOM 3247 N N . LEU B 1 45 ? -3.006 -25.547 -15.133 1 98.44 45 LEU B N 1
ATOM 3248 C CA . LEU B 1 45 ? -2.623 -24.406 -15.969 1 98.44 45 LEU B CA 1
ATOM 3249 C C . LEU B 1 45 ? -3.053 -23.094 -15.328 1 98.44 45 LEU B C 1
ATOM 3251 O O . LEU B 1 45 ? -4.195 -22.953 -14.883 1 98.44 45 LEU B O 1
ATOM 3255 N N . CYS B 1 46 ? -2.133 -22.172 -15.234 1 96.69 46 CYS B N 1
ATOM 3256 C CA . CYS B 1 46 ? -2.357 -20.875 -14.617 1 96.69 46 CYS B CA 1
ATOM 3257 C C . CYS B 1 46 ? -2.615 -19.812 -15.68 1 96.69 46 CYS B C 1
ATOM 3259 O O . CYS B 1 46 ? -2.33 -20.016 -16.859 1 96.69 46 CYS B O 1
ATOM 3261 N N . GLY B 1 47 ? -3.23 -18.703 -15.242 1 93.81 47 GLY B N 1
ATOM 3262 C CA . GLY B 1 47 ? -3.395 -17.578 -16.141 1 93.81 47 GLY B CA 1
ATOM 3263 C C . GLY B 1 47 ? -2.092 -17.109 -16.766 1 93.81 47 GLY B C 1
ATOM 3264 O O . GLY B 1 47 ? -2.066 -16.703 -17.938 1 93.81 47 GLY B O 1
ATOM 3265 N N . SER B 1 48 ? -1.02 -17.156 -16.031 1 93.94 48 SER B N 1
ATOM 3266 C CA . SER B 1 48 ? 0.278 -16.766 -16.578 1 93.94 48 SER B CA 1
ATOM 3267 C C . SER B 1 48 ? 0.704 -17.703 -17.703 1 93.94 48 SER B C 1
ATOM 3269 O O . SER B 1 48 ? 1.287 -17.25 -18.703 1 93.94 48 SER B O 1
ATOM 3271 N N . ASP B 1 49 ? 0.442 -18.969 -17.594 1 96.31 49 ASP B N 1
ATOM 3272 C CA . ASP B 1 49 ? 0.714 -19.891 -18.688 1 96.31 49 ASP B CA 1
ATOM 3273 C C . ASP B 1 49 ? -0.049 -19.5 -19.953 1 96.31 49 ASP B C 1
ATOM 3275 O O . ASP B 1 49 ? 0.5 -19.547 -21.047 1 96.31 49 ASP B O 1
ATOM 3279 N N . LEU B 1 50 ? -1.267 -19.156 -19.719 1 96 50 LEU B N 1
ATOM 3280 C CA . LEU B 1 50 ? -2.115 -18.781 -20.844 1 96 50 LEU B CA 1
ATOM 3281 C C . LEU B 1 50 ? -1.597 -17.516 -21.516 1 96 50 LEU B C 1
ATOM 3283 O O . LEU B 1 50 ? -1.646 -17.406 -22.734 1 96 50 LEU B O 1
ATOM 3287 N N . HIS B 1 51 ? -1.153 -16.609 -20.688 1 94.69 51 HIS B N 1
ATOM 3288 C CA . HIS B 1 51 ? -0.603 -15.383 -21.25 1 94.69 51 HIS B CA 1
ATOM 3289 C C . HIS B 1 51 ? 0.646 -15.664 -22.078 1 94.69 51 HIS B C 1
ATOM 3291 O O . HIS B 1 51 ? 0.782 -15.164 -23.188 1 94.69 51 HIS B O 1
ATOM 3297 N N . TYR B 1 52 ? 1.557 -16.391 -21.516 1 96.31 52 TYR B N 1
ATOM 3298 C CA . TYR B 1 52 ? 2.75 -16.781 -22.266 1 96.31 52 TYR B CA 1
ATOM 3299 C C . TYR B 1 52 ? 2.377 -17.531 -23.547 1 96.31 52 TYR B C 1
ATOM 3301 O O . TYR B 1 52 ? 2.932 -17.266 -24.609 1 96.31 52 TYR B O 1
ATOM 3309 N N . PHE B 1 53 ? 1.426 -18.469 -23.438 1 97.75 53 PHE B N 1
ATOM 3310 C CA . PHE B 1 53 ? 0.988 -19.266 -24.594 1 97.75 53 PHE B CA 1
ATOM 3311 C C . PHE B 1 53 ? 0.435 -18.359 -25.688 1 97.75 53 PHE B C 1
ATOM 3313 O O . PHE B 1 53 ? 0.779 -18.516 -26.859 1 97.75 53 PHE B O 1
ATOM 3320 N N . THR B 1 54 ? -0.353 -17.375 -25.266 1 96.56 54 THR B N 1
ATOM 3321 C CA . THR B 1 54 ? -1.082 -16.547 -26.203 1 96.56 54 THR B CA 1
ATOM 3322 C C . THR B 1 54 ? -0.166 -15.484 -26.812 1 96.56 54 THR B C 1
ATOM 3324 O O . THR B 1 54 ? -0.249 -15.18 -28 1 96.56 54 THR B O 1
ATOM 3327 N N . TYR B 1 55 ? 0.752 -14.938 -26 1 95.06 55 TYR B N 1
ATOM 3328 C CA . TYR B 1 55 ? 1.445 -13.734 -26.438 1 95.06 55 TYR B CA 1
ATOM 3329 C C . TYR B 1 55 ? 2.957 -13.93 -26.422 1 95.06 55 TYR B C 1
ATOM 3331 O O . TYR B 1 55 ? 3.711 -13.055 -26.828 1 95.06 55 TYR B O 1
ATOM 3339 N N . TYR B 1 56 ? 3.424 -15.062 -25.953 1 96.94 56 TYR B N 1
ATOM 3340 C CA . TYR B 1 56 ? 4.84 -15.375 -25.797 1 96.94 56 TYR B CA 1
ATOM 3341 C C . TYR B 1 56 ? 5.531 -14.375 -24.891 1 96.94 56 TYR B C 1
ATOM 3343 O O . TYR B 1 56 ? 6.734 -14.141 -25.016 1 96.94 56 TYR B O 1
ATOM 3351 N N . ARG B 1 57 ? 4.711 -13.711 -24.094 1 92.12 57 ARG B N 1
ATOM 3352 C CA . ARG B 1 57 ? 5.133 -12.797 -23.031 1 92.12 57 ARG B CA 1
ATOM 3353 C C . ARG B 1 57 ? 4.051 -12.648 -21.969 1 92.12 57 ARG B C 1
ATOM 3355 O O . ARG B 1 57 ? 2.885 -12.969 -22.219 1 92.12 57 ARG B O 1
ATOM 3362 N N . ASN B 1 58 ? 4.375 -12.227 -20.828 1 88.5 58 ASN B N 1
ATOM 3363 C CA . ASN B 1 58 ? 3.496 -11.82 -19.734 1 88.5 58 ASN B CA 1
ATOM 3364 C C . ASN B 1 58 ? 3.902 -10.469 -19.156 1 88.5 58 ASN B C 1
ATOM 3366 O O . ASN B 1 58 ? 4.805 -10.391 -18.312 1 88.5 58 ASN B O 1
ATOM 3370 N N . GLY B 1 59 ? 3.182 -9.414 -19.562 1 78.25 59 GLY B N 1
ATOM 3371 C CA . GLY B 1 59 ? 3.652 -8.078 -19.234 1 78.25 59 GLY B CA 1
ATOM 3372 C C . GLY B 1 59 ? 5.02 -7.766 -19.812 1 78.25 59 GLY B C 1
ATOM 3373 O O . GLY B 1 59 ? 5.242 -7.93 -21.016 1 78.25 59 GLY B O 1
ATOM 3374 N N . ASP B 1 60 ? 5.891 -7.387 -18.891 1 77.75 60 ASP B N 1
ATOM 3375 C CA . ASP B 1 60 ? 7.238 -7.016 -19.312 1 77.75 60 ASP B CA 1
ATOM 3376 C C . ASP B 1 60 ? 8.148 -8.242 -19.375 1 77.75 60 ASP B C 1
ATOM 3378 O O . ASP B 1 60 ? 9.312 -8.133 -19.781 1 77.75 60 ASP B O 1
ATOM 3382 N N . PHE B 1 61 ? 7.648 -9.414 -19.109 1 87.75 61 PHE B N 1
ATOM 3383 C CA . PHE B 1 61 ? 8.453 -10.625 -19.125 1 87.75 61 PHE B CA 1
ATOM 3384 C C . PHE B 1 61 ? 8.312 -11.352 -20.453 1 87.75 61 PHE B C 1
ATOM 3386 O O . PHE B 1 61 ? 7.312 -12.039 -20.703 1 87.75 61 PHE B O 1
ATOM 3393 N N . CYS B 1 62 ? 9.297 -11.273 -21.203 1 93.56 62 CYS B N 1
ATOM 3394 C CA . CYS B 1 62 ? 9.289 -11.852 -22.547 1 93.56 62 CYS B CA 1
ATOM 3395 C C . CYS B 1 62 ? 10.07 -13.164 -22.578 1 93.56 62 CYS B C 1
ATOM 3397 O O . CYS B 1 62 ? 11.18 -13.234 -22.047 1 93.56 62 CYS B O 1
ATOM 3399 N N . ILE B 1 63 ? 9.508 -14.148 -23.156 1 96.56 63 ILE B N 1
ATOM 3400 C CA . ILE B 1 63 ? 10.227 -15.398 -23.406 1 96.56 63 ILE B CA 1
ATOM 3401 C C . ILE B 1 63 ? 11.328 -15.164 -24.438 1 96.56 63 ILE B C 1
ATOM 3403 O O . ILE B 1 63 ? 11.086 -14.562 -25.484 1 96.56 63 ILE B O 1
ATOM 3407 N N . ARG B 1 64 ? 12.508 -15.594 -24.156 1 96.69 64 ARG B N 1
ATOM 3408 C CA . ARG B 1 64 ? 13.664 -15.32 -25 1 96.69 64 ARG B CA 1
ATOM 3409 C C . ARG B 1 64 ? 14.25 -16.609 -25.562 1 96.69 64 ARG B C 1
ATOM 3411 O O . ARG B 1 64 ? 15.164 -16.578 -26.391 1 96.69 64 ARG B O 1
ATOM 3418 N N . GLU B 1 65 ? 13.898 -17.719 -25.109 1 97.38 65 GLU B N 1
ATOM 3419 C CA . GLU B 1 65 ? 14.195 -19.094 -25.516 1 97.38 65 GLU B CA 1
ATOM 3420 C C . GLU B 1 65 ? 13.016 -20.016 -25.234 1 97.38 65 GLU B C 1
ATOM 3422 O O . GLU B 1 65 ? 12.117 -19.672 -24.469 1 97.38 65 GLU B O 1
ATOM 3427 N N . PRO B 1 66 ? 13.023 -21.141 -26 1 97.19 66 PRO B N 1
ATOM 3428 C CA . PRO B 1 66 ? 11.891 -22.031 -25.75 1 97.19 66 PRO B CA 1
ATOM 3429 C C . PRO B 1 66 ? 11.672 -22.297 -24.25 1 97.19 66 PRO B C 1
ATOM 3431 O O . PRO B 1 66 ? 12.641 -22.453 -23.516 1 97.19 66 PRO B O 1
ATOM 3434 N N . LEU B 1 67 ? 10.445 -22.328 -23.828 1 98.12 67 LEU B N 1
ATOM 3435 C CA . LEU B 1 67 ? 10.078 -22.438 -22.422 1 98.12 67 LEU B CA 1
ATOM 3436 C C . LEU B 1 67 ? 8.984 -23.469 -22.219 1 98.12 67 LEU B C 1
ATOM 3438 O O . LEU B 1 67 ? 7.938 -23.422 -22.875 1 98.12 67 LEU B O 1
ATOM 3442 N N . SER B 1 68 ? 9.266 -24.453 -21.406 1 98.12 68 SER B N 1
ATOM 3443 C CA . SER B 1 68 ? 8.195 -25.344 -21 1 98.12 68 SER B CA 1
ATOM 3444 C C . SER B 1 68 ? 7.223 -24.641 -20.047 1 98.12 68 SER B C 1
ATOM 3446 O O . SER B 1 68 ? 7.641 -24.062 -19.047 1 98.12 68 SER B O 1
ATOM 3448 N N . PRO B 1 69 ? 5.914 -24.672 -20.359 1 98.12 69 PRO B N 1
ATOM 3449 C CA . PRO B 1 69 ? 4.938 -24.047 -19.469 1 98.12 69 PRO B CA 1
ATOM 3450 C C . PRO B 1 69 ? 4.645 -24.906 -18.234 1 98.12 69 PRO B C 1
ATOM 3452 O O . PRO B 1 69 ? 5.164 -26.016 -18.109 1 98.12 69 PRO B O 1
ATOM 3455 N N . GLY B 1 70 ? 3.877 -24.359 -17.328 1 98.44 70 GLY B N 1
ATOM 3456 C CA . GLY B 1 70 ? 3.393 -25.047 -16.156 1 98.44 70 GLY B CA 1
ATOM 3457 C C . GLY B 1 70 ? 4.246 -24.812 -14.922 1 98.44 70 GLY B C 1
ATOM 3458 O O . GLY B 1 70 ? 5.473 -24.953 -14.977 1 98.44 70 GLY B O 1
ATOM 3459 N N . HIS B 1 71 ? 3.605 -24.453 -13.82 1 98.69 71 HIS B N 1
ATOM 3460 C CA . HIS B 1 71 ? 4.348 -24.266 -12.578 1 98.69 71 HIS B CA 1
ATOM 3461 C C . HIS B 1 71 ? 3.525 -24.719 -11.367 1 98.69 71 HIS B C 1
ATOM 3463 O O . HIS B 1 71 ? 4.012 -24.688 -10.234 1 98.69 71 HIS B O 1
ATOM 3469 N N . GLU B 1 72 ? 2.301 -25.094 -11.539 1 98.81 72 GLU B N 1
ATOM 3470 C CA . GLU B 1 72 ? 1.455 -25.688 -10.508 1 98.81 72 GLU B CA 1
ATOM 3471 C C . GLU B 1 72 ? 1.505 -27.219 -10.562 1 98.81 72 GLU B C 1
ATOM 3473 O O . GLU B 1 72 ? 0.771 -27.828 -11.328 1 98.81 72 GLU B O 1
ATOM 3478 N N . CYS B 1 73 ? 2.354 -27.797 -9.648 1 98.75 73 CYS B N 1
ATOM 3479 C CA . CYS B 1 73 ? 2.707 -29.172 -10.008 1 98.75 73 CYS B CA 1
ATOM 3480 C C . CYS B 1 73 ? 2.803 -30.047 -8.766 1 98.75 73 CYS B C 1
ATOM 3482 O O . CYS B 1 73 ? 3.197 -29.578 -7.699 1 98.75 73 CYS B O 1
ATOM 3484 N N . ALA B 1 74 ? 2.41 -31.297 -8.969 1 98.88 74 ALA B N 1
ATOM 3485 C CA . ALA B 1 74 ? 2.717 -32.406 -8.062 1 98.88 74 ALA B CA 1
ATOM 3486 C C . ALA B 1 74 ? 3.205 -33.625 -8.828 1 98.88 74 ALA B C 1
ATOM 3488 O O . ALA B 1 74 ? 2.898 -33.781 -10.016 1 98.88 74 ALA B O 1
ATOM 3489 N N . GLY B 1 75 ? 3.965 -34.438 -8.164 1 98.75 75 GLY B N 1
ATOM 3490 C CA . GLY B 1 75 ? 4.512 -35.594 -8.828 1 98.75 75 GLY B CA 1
ATOM 3491 C C . GLY B 1 75 ? 5.129 -36.594 -7.863 1 98.75 75 GLY B C 1
ATOM 3492 O O . GLY B 1 75 ? 4.902 -36.531 -6.656 1 98.75 75 GLY B O 1
ATOM 3493 N N . LEU B 1 76 ? 5.77 -37.531 -8.492 1 98.62 76 LEU B N 1
ATOM 3494 C CA . LEU B 1 76 ? 6.395 -38.656 -7.777 1 98.62 76 LEU B CA 1
ATOM 3495 C C . LEU B 1 76 ? 7.914 -38.531 -7.809 1 98.62 76 LEU B C 1
ATOM 3497 O O . LEU B 1 76 ? 8.508 -38.344 -8.875 1 98.62 76 LEU B O 1
ATOM 3501 N N . VAL B 1 77 ? 8.523 -38.625 -6.602 1 98.44 77 VAL B N 1
ATOM 3502 C CA . VAL B 1 77 ? 9.984 -38.625 -6.555 1 98.44 77 VAL B CA 1
ATOM 3503 C C . VAL B 1 77 ? 10.508 -39.969 -7.109 1 98.44 77 VAL B C 1
ATOM 3505 O O . VAL B 1 77 ? 10.18 -41.031 -6.594 1 98.44 77 VAL B O 1
ATOM 3508 N N . VAL B 1 78 ? 11.398 -39.875 -8.125 1 97.38 78 VAL B N 1
ATOM 3509 C CA . VAL B 1 78 ? 11.836 -41.094 -8.773 1 97.38 78 VAL B CA 1
ATOM 3510 C C . VAL B 1 78 ? 13.344 -41.25 -8.625 1 97.38 78 VAL B C 1
ATOM 3512 O O . VAL B 1 78 ? 13.891 -42.344 -8.852 1 97.38 78 VAL B O 1
ATOM 3515 N N . ALA B 1 79 ? 14.023 -40.219 -8.273 1 96.69 79 ALA B N 1
ATOM 3516 C CA . ALA B 1 79 ? 15.445 -40.25 -7.934 1 96.69 79 ALA B CA 1
ATOM 3517 C C . ALA B 1 79 ? 15.781 -39.156 -6.914 1 96.69 79 ALA B C 1
ATOM 3519 O O . ALA B 1 79 ? 15.102 -38.125 -6.848 1 96.69 79 ALA B O 1
ATOM 3520 N N . VAL B 1 80 ? 16.734 -39.469 -6.051 1 96.69 80 VAL B N 1
ATOM 3521 C CA . VAL B 1 80 ? 17.125 -38.531 -4.992 1 96.69 80 VAL B CA 1
ATOM 3522 C C . VAL B 1 80 ? 18.641 -38.375 -4.961 1 96.69 80 VAL B C 1
ATOM 3524 O O . VAL B 1 80 ? 19.375 -39.344 -5.109 1 96.69 80 VAL B O 1
ATOM 3527 N N . GLY B 1 81 ? 19.031 -37.125 -4.859 1 94.75 81 GLY B N 1
ATOM 3528 C CA . GLY B 1 81 ? 20.453 -36.875 -4.676 1 94.75 81 GLY B CA 1
ATOM 3529 C C . GLY B 1 81 ? 20.984 -37.406 -3.357 1 94.75 81 GLY B C 1
ATOM 3530 O O . GLY B 1 81 ? 20.219 -37.594 -2.408 1 94.75 81 GLY B O 1
ATOM 3531 N N . SER B 1 82 ? 22.297 -37.562 -3.301 1 92.69 82 SER B N 1
ATOM 3532 C CA . SER B 1 82 ? 22.953 -38.25 -2.184 1 92.69 82 SER B CA 1
ATOM 3533 C C . SER B 1 82 ? 22.75 -37.469 -0.879 1 92.69 82 SER B C 1
ATOM 3535 O O . SER B 1 82 ? 22.703 -38.062 0.195 1 92.69 82 SER B O 1
ATOM 3537 N N . LYS B 1 83 ? 22.516 -36.156 -0.917 1 93.69 83 LYS B N 1
ATOM 3538 C CA . LYS B 1 83 ? 22.406 -35.375 0.296 1 93.69 83 LYS B CA 1
ATOM 3539 C C . LYS B 1 83 ? 20.953 -35 0.566 1 93.69 83 LYS B C 1
ATOM 3541 O O . LYS B 1 83 ? 20.594 -34.625 1.688 1 93.69 83 LYS B O 1
ATOM 3546 N N . ALA B 1 84 ? 20.188 -35.062 -0.434 1 91.19 84 ALA B N 1
ATOM 3547 C CA . ALA B 1 84 ? 18.797 -34.625 -0.355 1 91.19 84 ALA B CA 1
ATOM 3548 C C . ALA B 1 84 ? 18 -35.438 0.662 1 91.19 84 ALA B C 1
ATOM 3550 O O . ALA B 1 84 ? 17.234 -34.875 1.45 1 91.19 84 ALA B O 1
ATOM 3551 N N . GLU B 1 85 ? 18.203 -36.719 0.67 1 88.94 85 GLU B N 1
ATOM 3552 C CA . GLU B 1 85 ? 17.469 -37.562 1.585 1 88.94 85 GLU B CA 1
ATOM 3553 C C . GLU B 1 85 ? 17.828 -37.281 3.037 1 88.94 85 GLU B C 1
ATOM 3555 O O . GLU B 1 85 ? 16.938 -37.156 3.889 1 88.94 85 GLU B O 1
ATOM 3560 N N . GLN B 1 86 ? 19.031 -37.188 3.297 1 91.31 86 GLN B N 1
ATOM 3561 C CA . GLN B 1 86 ? 19.5 -36.969 4.66 1 91.31 86 GLN B CA 1
ATOM 3562 C C . GLN B 1 86 ? 19.094 -35.594 5.176 1 91.31 86 GLN B C 1
ATOM 3564 O O . GLN B 1 86 ? 18.703 -35.469 6.332 1 91.31 86 GLN B O 1
ATOM 3569 N N . GLN B 1 87 ? 19.172 -34.719 4.309 1 93.06 87 GLN B N 1
ATOM 3570 C CA . GLN B 1 87 ? 18.984 -33.344 4.738 1 93.06 87 GLN B CA 1
ATOM 3571 C C . GLN B 1 87 ? 17.5 -32.969 4.805 1 93.06 87 GLN B C 1
ATOM 3573 O O . GLN B 1 87 ? 17.078 -32.219 5.676 1 93.06 87 GLN B O 1
ATOM 3578 N N . TYR B 1 88 ? 16.656 -33.5 3.928 1 93.5 88 TYR B N 1
ATOM 3579 C CA . TYR B 1 88 ? 15.273 -33.031 3.828 1 93.5 88 TYR B CA 1
ATOM 3580 C C . TYR B 1 88 ? 14.281 -34.156 4.008 1 93.5 88 TYR B C 1
ATOM 3582 O O . TYR B 1 88 ? 13.07 -33.938 3.988 1 93.5 88 TYR B O 1
ATOM 3590 N N . GLY B 1 89 ? 14.781 -35.344 4.129 1 93.19 89 GLY B N 1
ATOM 3591 C CA . GLY B 1 89 ? 13.93 -36.5 4.418 1 93.19 89 GLY B CA 1
ATOM 3592 C C . GLY B 1 89 ? 13.078 -36.906 3.232 1 93.19 89 GLY B C 1
ATOM 3593 O O . GLY B 1 89 ? 12.039 -37.562 3.404 1 93.19 89 GLY B O 1
ATOM 3594 N N . VAL B 1 90 ? 13.43 -36.562 2.02 1 96.38 90 VAL B N 1
ATOM 3595 C CA . VAL B 1 90 ? 12.711 -36.969 0.809 1 96.38 90 VAL B CA 1
ATOM 3596 C C . VAL B 1 90 ? 13.312 -38.25 0.241 1 96.38 90 VAL B C 1
ATOM 3598 O O . VAL B 1 90 ? 14.539 -38.406 0.21 1 96.38 90 VAL B O 1
ATOM 3601 N N . LYS B 1 91 ? 12.445 -39.156 -0.183 1 96.62 91 LYS B N 1
ATOM 3602 C CA . LYS B 1 91 ? 12.914 -40.438 -0.721 1 96.62 91 LYS B CA 1
ATOM 3603 C C . LYS B 1 91 ? 12.164 -40.812 -1.994 1 96.62 91 LYS B C 1
ATOM 3605 O O . LYS B 1 91 ? 11.086 -40.281 -2.262 1 96.62 91 LYS B O 1
ATOM 3610 N N . VAL B 1 92 ? 12.773 -41.719 -2.715 1 97.44 92 VAL B N 1
ATOM 3611 C CA . VAL B 1 92 ? 12.109 -42.25 -3.895 1 97.44 92 VAL B CA 1
ATOM 3612 C C . VAL B 1 92 ? 10.758 -42.844 -3.502 1 97.44 92 VAL B C 1
ATOM 3614 O O . VAL B 1 92 ? 10.648 -43.562 -2.492 1 97.44 92 VAL B O 1
ATOM 3617 N N . GLY B 1 93 ? 9.734 -42.5 -4.238 1 97.88 93 GLY B N 1
ATOM 3618 C CA . GLY B 1 93 ? 8.398 -43 -3.939 1 97.88 93 GLY B CA 1
ATOM 3619 C C . GLY B 1 93 ? 7.52 -41.969 -3.25 1 97.88 93 GLY B C 1
ATOM 3620 O O . GLY B 1 93 ? 6.297 -42.125 -3.205 1 97.88 93 GLY B O 1
ATOM 3621 N N . ASP B 1 94 ? 8.125 -40.969 -2.674 1 98.06 94 ASP B N 1
ATOM 3622 C CA . ASP B 1 94 ? 7.336 -39.938 -2.043 1 98.06 94 ASP B CA 1
ATOM 3623 C C . ASP B 1 94 ? 6.496 -39.188 -3.074 1 98.06 94 ASP B C 1
ATOM 3625 O O . ASP B 1 94 ? 6.977 -38.875 -4.168 1 98.06 94 ASP B O 1
ATOM 3629 N N . ARG B 1 95 ? 5.168 -38.969 -2.795 1 98.69 95 ARG B N 1
ATOM 3630 C CA . ARG B 1 95 ? 4.328 -38 -3.531 1 98.69 95 ARG B CA 1
ATOM 3631 C C . ARG B 1 95 ? 4.531 -36.594 -3.033 1 98.69 95 ARG B C 1
ATOM 3633 O O . ARG B 1 95 ? 4.453 -36.312 -1.83 1 98.69 95 ARG B O 1
ATOM 3640 N N . VAL B 1 96 ? 4.852 -35.688 -3.951 1 98.81 96 VAL B N 1
ATOM 3641 C CA . VAL B 1 96 ? 5.223 -34.375 -3.465 1 98.81 96 VAL B CA 1
ATOM 3642 C C . VAL B 1 96 ? 4.531 -33.281 -4.305 1 98.81 96 VAL B C 1
ATOM 3644 O O . VAL B 1 96 ? 4.262 -33.5 -5.488 1 98.81 96 VAL B O 1
ATOM 3647 N N . ALA B 1 97 ? 4.117 -32.188 -3.678 1 98.88 97 ALA B N 1
ATOM 3648 C CA . ALA B 1 97 ? 3.84 -30.922 -4.352 1 98.88 97 ALA B CA 1
ATOM 3649 C C . ALA B 1 97 ? 5.109 -30.094 -4.496 1 98.88 97 ALA B C 1
ATOM 3651 O O . ALA B 1 97 ? 5.965 -30.094 -3.609 1 98.88 97 ALA B O 1
ATOM 3652 N N . VAL B 1 98 ? 5.242 -29.391 -5.566 1 98.81 98 VAL B N 1
ATOM 3653 C CA . VAL B 1 98 ? 6.484 -28.703 -5.898 1 98.81 98 VAL B CA 1
ATOM 3654 C C . VAL B 1 98 ? 6.328 -27.203 -5.668 1 98.81 98 VAL B C 1
ATOM 3656 O O . VAL B 1 98 ? 5.457 -26.562 -6.262 1 98.81 98 VAL B O 1
ATOM 3659 N N . GLU B 1 99 ? 7.039 -26.609 -4.734 1 98.69 99 GLU B N 1
ATOM 3660 C CA . GLU B 1 99 ? 7.195 -25.172 -4.641 1 98.69 99 GLU B CA 1
ATOM 3661 C C . GLU B 1 99 ? 8.219 -24.656 -5.656 1 98.69 99 GLU B C 1
ATOM 3663 O O . GLU B 1 99 ? 9.43 -24.766 -5.434 1 98.69 99 GLU B O 1
ATOM 3668 N N . VAL B 1 100 ? 7.805 -23.969 -6.617 1 98.5 100 VAL B N 1
ATOM 3669 C CA . VAL B 1 100 ? 8.531 -23.906 -7.883 1 98.5 100 VAL B CA 1
ATOM 3670 C C . VAL B 1 100 ? 9.469 -22.703 -7.887 1 98.5 100 VAL B C 1
ATOM 3672 O O . VAL B 1 100 ? 10.344 -22.594 -8.742 1 98.5 100 VAL B O 1
ATOM 3675 N N . GLY B 1 101 ? 9.234 -21.719 -6.984 1 97.88 101 GLY B N 1
ATOM 3676 C CA . GLY B 1 101 ? 10.148 -20.594 -6.863 1 97.88 101 GLY B CA 1
ATOM 3677 C C . GLY B 1 101 ? 11.367 -20.906 -6.02 1 97.88 101 GLY B C 1
ATOM 3678 O O . GLY B 1 101 ? 11.242 -21.234 -4.836 1 97.88 101 GLY B O 1
ATOM 3679 N N . VAL B 1 102 ? 12.547 -20.828 -6.664 1 98.31 102 VAL B N 1
ATOM 3680 C CA . VAL B 1 102 ? 13.789 -21.156 -5.969 1 98.31 102 VAL B CA 1
ATOM 3681 C C . VAL B 1 102 ? 14.602 -19.875 -5.727 1 98.31 102 VAL B C 1
ATOM 3683 O O . VAL B 1 102 ? 15.211 -19.344 -6.652 1 98.31 102 VAL B O 1
ATOM 3686 N N . PRO B 1 103 ? 14.625 -19.375 -4.496 1 98.19 103 PRO B N 1
ATOM 3687 C CA . PRO B 1 103 ? 15.367 -18.156 -4.164 1 98.19 103 PRO B CA 1
ATOM 3688 C C . PRO B 1 103 ? 16.859 -18.391 -3.973 1 98.19 103 PRO B C 1
ATOM 3690 O O . PRO B 1 103 ? 17.312 -19.531 -4.062 1 98.19 103 PRO B O 1
ATOM 3693 N N . CYS B 1 104 ? 17.672 -17.312 -3.695 1 97.44 104 CYS B N 1
ATOM 3694 C CA . CYS B 1 104 ? 19.125 -17.422 -3.557 1 97.44 104 CYS B CA 1
ATOM 3695 C C . CYS B 1 104 ? 19.5 -17.891 -2.156 1 97.44 104 CYS B C 1
ATOM 3697 O O . CYS B 1 104 ? 20.641 -18.328 -1.927 1 97.44 104 CYS B O 1
ATOM 3699 N N . ASP B 1 105 ? 18.609 -17.734 -1.167 1 96.19 105 ASP B N 1
ATOM 3700 C CA . ASP B 1 105 ? 18.734 -18.188 0.216 1 96.19 105 ASP B CA 1
ATOM 3701 C C . ASP B 1 105 ? 19.781 -17.359 0.972 1 96.19 105 ASP B C 1
ATOM 3703 O O . ASP B 1 105 ? 20.094 -17.641 2.127 1 96.19 105 ASP B O 1
ATOM 3707 N N . GLY B 1 106 ? 20.266 -16.344 0.373 1 96.56 106 GLY B N 1
ATOM 3708 C CA . GLY B 1 106 ? 21.359 -15.648 1.039 1 96.56 106 GLY B CA 1
ATOM 3709 C C . GLY B 1 106 ? 21.156 -14.148 1.093 1 96.56 106 GLY B C 1
ATOM 3710 O O . GLY B 1 106 ? 21.828 -13.453 1.853 1 96.56 106 GLY B O 1
ATOM 3711 N N . CYS B 1 107 ? 20.297 -13.641 0.319 1 95.38 107 CYS B N 1
ATOM 3712 C CA . CYS B 1 107 ? 20.094 -12.195 0.318 1 95.38 107 CYS B CA 1
ATOM 3713 C C . CYS B 1 107 ? 19.234 -11.766 1.502 1 95.38 107 CYS B C 1
ATOM 3715 O O . CYS B 1 107 ? 18.734 -12.609 2.252 1 95.38 107 CYS B O 1
ATOM 3717 N N . GLU B 1 108 ? 19.047 -10.492 1.686 1 92 108 GLU B N 1
ATOM 3718 C CA . GLU B 1 108 ? 18.297 -9.938 2.814 1 92 108 GLU B CA 1
ATOM 3719 C C . GLU B 1 108 ? 16.844 -10.406 2.801 1 92 108 GLU B C 1
ATOM 3721 O O . GLU B 1 108 ? 16.281 -10.75 3.844 1 92 108 GLU B O 1
ATOM 3726 N N . GLN B 1 109 ? 16.219 -10.43 1.645 1 95.25 109 GLN B N 1
ATOM 3727 C CA . GLN B 1 109 ? 14.836 -10.859 1.52 1 95.25 109 GLN B CA 1
ATOM 3728 C C . GLN B 1 109 ? 14.68 -12.32 1.931 1 95.25 109 GLN B C 1
ATOM 3730 O O . GLN B 1 109 ? 13.727 -12.68 2.629 1 95.25 109 GLN B O 1
ATOM 3735 N N . CYS B 1 110 ? 15.57 -13.133 1.477 1 97.38 110 CYS B N 1
ATOM 3736 C CA . CYS B 1 110 ? 15.531 -14.555 1.81 1 97.38 110 CYS B CA 1
ATOM 3737 C C . CYS B 1 110 ? 15.703 -14.766 3.309 1 97.38 110 CYS B C 1
ATOM 3739 O O . CYS B 1 110 ? 14.961 -15.539 3.918 1 97.38 110 CYS B O 1
ATOM 3741 N N . LEU B 1 111 ? 16.594 -14.031 3.852 1 95 111 LEU B N 1
ATOM 3742 C CA . LEU B 1 111 ? 16.891 -14.188 5.27 1 95 111 LEU B CA 1
ATOM 3743 C C . LEU B 1 111 ? 15.758 -13.648 6.129 1 95 111 LEU B C 1
ATOM 3745 O O . LEU B 1 111 ? 15.539 -14.125 7.242 1 95 111 LEU B O 1
ATOM 3749 N N . ASP B 1 112 ? 15 -12.719 5.574 1 91.69 112 ASP B N 1
ATOM 3750 C CA . ASP B 1 112 ? 13.875 -12.125 6.285 1 91.69 112 ASP B CA 1
ATOM 3751 C C . ASP B 1 112 ? 12.609 -12.969 6.109 1 91.69 112 ASP B C 1
ATOM 3753 O O . ASP B 1 112 ? 11.562 -12.648 6.672 1 91.69 112 ASP B O 1
ATOM 3757 N N . GLY B 1 113 ? 12.695 -14 5.367 1 95 113 GLY B N 1
ATOM 3758 C CA . GLY B 1 113 ? 11.555 -14.867 5.137 1 95 113 GLY B CA 1
ATOM 3759 C C . GLY B 1 113 ? 10.695 -14.422 3.963 1 95 113 GLY B C 1
ATOM 3760 O O . GLY B 1 113 ? 9.695 -15.062 3.648 1 95 113 GLY B O 1
ATOM 3761 N N . ASN B 1 114 ? 11.078 -13.289 3.375 1 96.81 114 ASN B N 1
ATOM 3762 C CA . ASN B 1 114 ? 10.383 -12.797 2.191 1 96.81 114 ASN B CA 1
ATOM 3763 C C . ASN B 1 114 ? 11.086 -13.227 0.907 1 96.81 114 ASN B C 1
ATOM 3765 O O . ASN B 1 114 ? 11.398 -12.398 0.052 1 96.81 114 ASN B O 1
ATOM 3769 N N . TYR B 1 115 ? 11.32 -14.531 0.737 1 98.31 115 TYR B N 1
ATOM 3770 C CA . TYR B 1 115 ? 12.117 -15.047 -0.367 1 98.31 115 TYR B CA 1
ATOM 3771 C C . TYR B 1 115 ? 11.352 -14.969 -1.682 1 98.31 115 TYR B C 1
ATOM 3773 O O . TYR B 1 115 ? 11.938 -15.102 -2.758 1 98.31 115 TYR B O 1
ATOM 3781 N N . ASN B 1 116 ? 10.023 -14.781 -1.596 1 98.31 116 ASN B N 1
ATOM 3782 C CA . ASN B 1 116 ? 9.219 -14.672 -2.807 1 98.31 116 ASN B CA 1
ATOM 3783 C C . ASN B 1 116 ? 9.609 -13.445 -3.629 1 98.31 116 ASN B C 1
ATOM 3785 O O . ASN B 1 116 ? 9.352 -13.391 -4.832 1 98.31 116 ASN B O 1
ATOM 3789 N N . VAL B 1 117 ? 10.25 -12.461 -2.982 1 97.88 117 VAL B N 1
ATOM 3790 C CA . VAL B 1 117 ? 10.602 -11.25 -3.717 1 97.88 117 VAL B CA 1
ATOM 3791 C C . VAL B 1 117 ? 12.117 -11.156 -3.865 1 97.88 117 VAL B C 1
ATOM 3793 O O . VAL B 1 117 ? 12.656 -10.078 -4.105 1 97.88 117 VAL B O 1
ATOM 3796 N N . CYS B 1 118 ? 12.844 -12.281 -3.672 1 97.81 118 CYS B N 1
ATOM 3797 C CA . CYS B 1 118 ? 14.266 -12.375 -3.971 1 97.81 118 CYS B CA 1
ATOM 3798 C C . CYS B 1 118 ? 14.539 -12.039 -5.434 1 97.81 118 CYS B C 1
ATOM 3800 O O . CYS B 1 118 ? 13.93 -12.617 -6.332 1 97.81 118 CYS B O 1
ATOM 3802 N N . GLU B 1 119 ? 15.438 -11.125 -5.66 1 94.75 119 GLU B N 1
ATOM 3803 C CA . GLU B 1 119 ? 15.75 -10.688 -7.02 1 94.75 119 GLU B CA 1
ATOM 3804 C C . GLU B 1 119 ? 16.359 -11.82 -7.836 1 94.75 119 GLU B C 1
ATOM 3806 O O . GLU B 1 119 ? 16.312 -11.797 -9.07 1 94.75 119 GLU B O 1
ATOM 3811 N N . LYS B 1 120 ? 16.891 -12.828 -7.207 1 96.81 120 LYS B N 1
ATOM 3812 C CA . LYS B 1 120 ? 17.578 -13.914 -7.883 1 96.81 120 LYS B CA 1
ATOM 3813 C C . LYS B 1 120 ? 16.703 -15.164 -7.965 1 96.81 120 LYS B C 1
ATOM 3815 O O . LYS B 1 120 ? 17.141 -16.219 -8.43 1 96.81 120 LYS B O 1
ATOM 3820 N N . LEU B 1 121 ? 15.5 -15.031 -7.508 1 97.81 121 LEU B N 1
ATOM 3821 C CA . LEU B 1 121 ? 14.594 -16.172 -7.504 1 97.81 121 LEU B CA 1
ATOM 3822 C C . LEU B 1 121 ? 14.336 -16.672 -8.922 1 97.81 121 LEU B C 1
ATOM 3824 O O . LEU B 1 121 ? 14.078 -15.867 -9.828 1 97.81 121 LEU B O 1
ATOM 3828 N N . ARG B 1 122 ? 14.492 -17.953 -9.125 1 97.69 122 ARG B N 1
ATOM 3829 C CA . ARG B 1 122 ? 14.117 -18.609 -10.375 1 97.69 122 ARG B CA 1
ATOM 3830 C C . ARG B 1 122 ? 12.758 -19.297 -10.258 1 97.69 122 ARG B C 1
ATOM 3832 O O . ARG B 1 122 ? 12.57 -20.156 -9.398 1 97.69 122 ARG B O 1
ATOM 3839 N N . PHE B 1 123 ? 11.867 -18.922 -11.055 1 97.88 123 PHE B N 1
ATOM 3840 C CA . PHE B 1 123 ? 10.508 -19.438 -11.008 1 97.88 123 PHE B CA 1
ATOM 3841 C C . PHE B 1 123 ? 10.188 -20.25 -12.25 1 97.88 123 PHE B C 1
ATOM 3843 O O . PHE B 1 123 ? 10.312 -19.766 -13.375 1 97.88 123 PHE B O 1
ATOM 3850 N N . ARG B 1 124 ? 9.781 -21.484 -12.102 1 98 124 ARG B N 1
ATOM 3851 C CA . ARG B 1 124 ? 9.5 -22.359 -13.234 1 98 124 ARG B CA 1
ATOM 3852 C C . ARG B 1 124 ? 8.391 -21.781 -14.102 1 98 124 ARG B C 1
ATOM 3854 O O . ARG B 1 124 ? 7.395 -21.266 -13.586 1 98 124 ARG B O 1
ATOM 3861 N N . SER B 1 125 ? 8.562 -21.891 -15.43 1 97.56 125 SER B N 1
ATOM 3862 C CA . SER B 1 125 ? 7.582 -21.453 -16.422 1 97.56 125 SER B CA 1
ATOM 3863 C C . SER B 1 125 ? 7.422 -19.938 -16.422 1 97.56 125 SER B C 1
ATOM 3865 O O . SER B 1 125 ? 6.355 -19.422 -16.766 1 97.56 125 SER B O 1
ATOM 3867 N N . SER B 1 126 ? 8.445 -19.219 -15.93 1 95.19 126 SER B N 1
ATOM 3868 C CA . SER B 1 126 ? 8.43 -17.766 -15.938 1 95.19 126 SER B CA 1
ATOM 3869 C C . SER B 1 126 ? 9.625 -17.203 -16.719 1 95.19 126 SER B C 1
ATOM 3871 O O . SER B 1 126 ? 10.727 -17.75 -16.625 1 95.19 126 SER B O 1
ATOM 3873 N N . ALA B 1 127 ? 9.453 -16.156 -17.422 1 93.62 127 ALA B N 1
ATOM 3874 C CA . ALA B 1 127 ? 10.516 -15.531 -18.203 1 93.62 127 ALA B CA 1
ATOM 3875 C C . ALA B 1 127 ? 11.281 -14.508 -17.375 1 93.62 127 ALA B C 1
ATOM 3877 O O . ALA B 1 127 ? 12 -13.664 -17.938 1 93.62 127 ALA B O 1
ATOM 3878 N N . THR B 1 128 ? 11.117 -14.57 -16.047 1 89.56 128 THR B N 1
ATOM 3879 C CA . THR B 1 128 ? 11.727 -13.578 -15.172 1 89.56 128 THR B CA 1
ATOM 3880 C C . THR B 1 128 ? 13.234 -13.82 -15.047 1 89.56 128 THR B C 1
ATOM 3882 O O . THR B 1 128 ? 13.977 -12.938 -14.617 1 89.56 128 THR B O 1
ATOM 3885 N N . CYS B 1 129 ? 13.656 -15.016 -15.344 1 91.94 129 CYS B N 1
ATOM 3886 C CA . CYS B 1 129 ? 15.086 -15.305 -15.25 1 91.94 129 CYS B CA 1
ATOM 3887 C C . CYS B 1 129 ? 15.617 -15.867 -16.562 1 91.94 129 CYS B C 1
ATOM 3889 O O . CYS B 1 129 ? 14.859 -16.406 -17.359 1 91.94 129 CYS B O 1
ATOM 3891 N N . PHE B 1 130 ? 16.844 -15.648 -16.781 1 94.5 130 PHE B N 1
ATOM 3892 C CA . PHE B 1 130 ? 17.547 -16.188 -17.938 1 94.5 130 PHE B CA 1
ATOM 3893 C C . PHE B 1 130 ? 18.844 -16.875 -17.516 1 94.5 130 PHE B C 1
ATOM 3895 O O . PHE B 1 130 ? 19.656 -16.281 -16.797 1 94.5 130 PHE B O 1
ATOM 3902 N N . PRO B 1 131 ? 19.156 -18.047 -18.141 1 96 131 PRO B N 1
ATOM 3903 C CA . PRO B 1 131 ? 18.234 -18.875 -18.922 1 96 131 PRO B CA 1
ATOM 3904 C C . PRO B 1 131 ? 16.938 -19.203 -18.188 1 96 131 PRO B C 1
ATOM 3906 O O . PRO B 1 131 ? 16.906 -19.172 -16.953 1 96 131 PRO B O 1
ATOM 3909 N N . HIS B 1 132 ? 15.898 -19.375 -18.969 1 97.31 132 HIS B N 1
ATOM 3910 C CA . HIS B 1 132 ? 14.594 -19.609 -18.359 1 97.31 132 HIS B CA 1
ATOM 3911 C C . HIS B 1 132 ? 14.602 -20.891 -17.531 1 97.31 132 HIS B C 1
ATOM 3913 O O . HIS B 1 132 ? 15.273 -21.859 -17.875 1 97.31 132 HIS B O 1
ATOM 3919 N N . TYR B 1 133 ? 13.93 -20.891 -16.375 1 97.56 133 TYR B N 1
ATOM 3920 C CA . TYR B 1 133 ? 13.68 -22.094 -15.586 1 97.56 133 TYR B CA 1
ATOM 3921 C C . TYR B 1 133 ? 12.5 -22.875 -16.141 1 97.56 133 TYR B C 1
ATOM 3923 O O . TYR B 1 133 ? 11.352 -22.438 -16.031 1 97.56 133 TYR B O 1
ATOM 3931 N N . GLN B 1 134 ? 12.766 -23.969 -16.719 1 97.81 134 GLN B N 1
ATOM 3932 C CA . GLN B 1 134 ? 11.773 -24.719 -17.5 1 97.81 134 GLN B CA 1
ATOM 3933 C C . GLN B 1 134 ? 10.609 -25.156 -16.609 1 97.81 134 GLN B C 1
ATOM 3935 O O . GLN B 1 134 ? 10.812 -25.578 -15.477 1 97.81 134 GLN B O 1
ATOM 3940 N N . GLY B 1 135 ? 9.367 -25.094 -17.188 1 98.44 135 GLY B N 1
ATOM 3941 C CA . GLY B 1 135 ? 8.156 -25.422 -16.453 1 98.44 135 GLY B CA 1
ATOM 3942 C C . GLY B 1 135 ? 7.973 -26.922 -16.25 1 98.44 135 GLY B C 1
ATOM 3943 O O . GLY B 1 135 ? 8.883 -27.703 -16.531 1 98.44 135 GLY B O 1
ATOM 3944 N N . THR B 1 136 ? 6.836 -27.281 -15.758 1 98.44 136 THR B N 1
ATOM 3945 C CA . THR B 1 136 ? 6.637 -28.641 -15.25 1 98.44 136 THR B CA 1
ATOM 3946 C C . THR B 1 136 ? 5.895 -29.5 -16.266 1 98.44 136 THR B C 1
ATOM 3948 O O . THR B 1 136 ? 5.688 -30.688 -16.047 1 98.44 136 THR B O 1
ATOM 3951 N N . LEU B 1 137 ? 5.516 -28.953 -17.391 1 98.31 137 LEU B N 1
ATOM 3952 C CA . LEU B 1 137 ? 4.918 -29.781 -18.422 1 98.31 137 LEU B CA 1
ATOM 3953 C C . LEU B 1 137 ? 5.984 -30.578 -19.156 1 98.31 137 LEU B C 1
ATOM 3955 O O . LEU B 1 137 ? 6.168 -30.422 -20.375 1 98.31 137 LEU B O 1
ATOM 3959 N N . GLN B 1 138 ? 6.609 -31.422 -18.547 1 97.62 138 GLN B N 1
ATOM 3960 C CA . GLN B 1 138 ? 7.586 -32.406 -18.969 1 97.62 138 GLN B CA 1
ATOM 3961 C C . GLN B 1 138 ? 7.504 -33.688 -18.109 1 97.62 138 GLN B C 1
ATOM 3963 O O . GLN B 1 138 ? 7.008 -33.656 -16.984 1 97.62 138 GLN B O 1
ATOM 3968 N N . GLN B 1 139 ? 7.945 -34.781 -18.594 1 97.62 139 GLN B N 1
ATOM 3969 C CA . GLN B 1 139 ? 7.754 -36.062 -17.922 1 97.62 139 GLN B CA 1
ATOM 3970 C C . GLN B 1 139 ? 8.555 -36.125 -16.625 1 97.62 139 GLN B C 1
ATOM 3972 O O . GLN B 1 139 ? 8.109 -36.719 -15.641 1 97.62 139 GLN B O 1
ATOM 3977 N N . ARG B 1 140 ? 9.734 -35.531 -16.672 1 97.12 140 ARG B N 1
ATOM 3978 C CA . ARG B 1 140 ? 10.609 -35.531 -15.508 1 97.12 140 ARG B CA 1
ATOM 3979 C C . ARG B 1 140 ? 11.391 -34.219 -15.414 1 97.12 140 ARG B C 1
ATOM 3981 O O . ARG B 1 140 ? 11.695 -33.594 -16.438 1 97.12 140 ARG B O 1
ATOM 3988 N N . PHE B 1 141 ? 11.703 -33.844 -14.242 1 97.69 141 PHE B N 1
ATOM 3989 C CA . PHE B 1 141 ? 12.57 -32.688 -14.031 1 97.69 141 PHE B CA 1
ATOM 3990 C C . PHE B 1 141 ? 13.227 -32.719 -12.656 1 97.69 141 PHE B C 1
ATOM 3992 O O . PHE B 1 141 ? 12.695 -33.344 -11.734 1 97.69 141 PHE B O 1
ATOM 3999 N N . ASN B 1 142 ? 14.383 -32.156 -12.555 1 97.88 142 ASN B N 1
ATOM 4000 C CA . ASN B 1 142 ? 15.07 -32 -11.273 1 97.88 142 ASN B CA 1
ATOM 4001 C C . ASN B 1 142 ? 14.633 -30.75 -10.531 1 97.88 142 ASN B C 1
ATOM 4003 O O . ASN B 1 142 ? 14.297 -29.75 -11.148 1 97.88 142 ASN B O 1
ATOM 4007 N N . HIS B 1 143 ? 14.586 -30.797 -9.234 1 98.5 143 HIS B N 1
ATOM 4008 C CA . HIS B 1 143 ? 14.211 -29.688 -8.375 1 98.5 143 HIS B CA 1
ATOM 4009 C C . HIS B 1 143 ? 14.898 -29.781 -7.016 1 98.5 143 HIS B C 1
ATOM 4011 O O . HIS B 1 143 ? 15.109 -30.891 -6.5 1 98.5 143 HIS B O 1
ATOM 4017 N N . PRO B 1 144 ? 15.289 -28.641 -6.402 1 98.31 144 PRO B N 1
ATOM 4018 C CA . PRO B 1 144 ? 15.883 -28.719 -5.066 1 98.31 144 PRO B CA 1
ATOM 4019 C C . PRO B 1 144 ? 14.953 -29.375 -4.051 1 98.31 144 PRO B C 1
ATOM 4021 O O . PRO B 1 144 ? 13.781 -29 -3.945 1 98.31 144 PRO B O 1
ATOM 4024 N N . ALA B 1 145 ? 15.508 -30.312 -3.268 1 98.25 145 ALA B N 1
ATOM 4025 C CA . ALA B 1 145 ? 14.734 -31.078 -2.305 1 98.25 145 ALA B CA 1
ATOM 4026 C C . ALA B 1 145 ? 14.094 -30.172 -1.254 1 98.25 145 ALA B C 1
ATOM 4028 O O . ALA B 1 145 ? 13.016 -30.469 -0.745 1 98.25 145 ALA B O 1
ATOM 4029 N N . LYS B 1 146 ? 14.734 -29.062 -1.014 1 97.25 146 LYS B N 1
ATOM 4030 C CA . LYS B 1 146 ? 14.266 -28.094 -0.026 1 97.25 146 LYS B CA 1
ATOM 4031 C C . LYS B 1 146 ? 12.867 -27.594 -0.365 1 97.25 146 LYS B C 1
ATOM 4033 O O . LYS B 1 146 ? 12.102 -27.219 0.528 1 97.25 146 LYS B O 1
ATOM 4038 N N . TRP B 1 147 ? 12.492 -27.641 -1.607 1 98.31 147 TRP B N 1
ATOM 4039 C CA . TRP B 1 147 ? 11.297 -26.938 -2.049 1 98.31 147 TRP B CA 1
ATOM 4040 C C . TRP B 1 147 ? 10.234 -27.906 -2.539 1 98.31 147 TRP B C 1
ATOM 4042 O O . TRP B 1 147 ? 9.375 -27.547 -3.35 1 98.31 147 TRP B O 1
ATOM 4052 N N . VAL B 1 148 ? 10.305 -29.141 -2.131 1 98.31 148 VAL B N 1
ATOM 4053 C CA . VAL B 1 148 ? 9.211 -30.078 -2.369 1 98.31 148 VAL B CA 1
ATOM 4054 C C . VAL B 1 148 ? 8.531 -30.422 -1.05 1 98.31 148 VAL B C 1
ATOM 4056 O O . VAL B 1 148 ? 9.164 -30.422 0.007 1 98.31 148 VAL B O 1
ATOM 4059 N N . HIS B 1 149 ? 7.23 -30.688 -1.117 1 98.69 149 HIS B N 1
ATOM 4060 C CA . HIS B 1 149 ? 6.414 -30.969 0.062 1 98.69 149 HIS B CA 1
ATOM 4061 C C . HIS B 1 149 ? 5.652 -32.281 -0.086 1 98.69 149 HIS B C 1
ATOM 4063 O O . HIS B 1 149 ? 4.863 -32.438 -1.021 1 98.69 149 HIS B O 1
ATOM 4069 N N . LYS B 1 150 ? 5.895 -33.125 0.855 1 98.38 150 LYS B N 1
ATOM 4070 C CA . LYS B 1 150 ? 5.246 -34.438 0.804 1 98.38 150 LYS B CA 1
ATOM 4071 C C . LYS B 1 150 ? 3.729 -34.312 0.905 1 98.38 150 LYS B C 1
ATOM 4073 O O . LYS B 1 150 ? 3.223 -33.531 1.714 1 98.38 150 LYS B O 1
ATOM 4078 N N . LEU B 1 151 ? 3.049 -35 0.069 1 98.56 151 LEU B N 1
ATOM 4079 C CA . LEU B 1 151 ? 1.59 -35.031 0.082 1 98.56 151 LEU B CA 1
ATOM 4080 C C . LEU B 1 151 ? 1.065 -36.125 0.979 1 98.56 151 LEU B C 1
ATOM 4082 O O . LEU B 1 151 ? 1.474 -37.281 0.843 1 98.56 151 LEU B O 1
ATOM 4086 N N . PRO B 1 152 ? 0.162 -35.781 1.844 1 97.56 152 PRO B N 1
ATOM 4087 C CA . PRO B 1 152 ? -0.529 -36.844 2.58 1 97.56 152 PRO B CA 1
ATOM 4088 C C . PRO B 1 152 ? -1.316 -37.781 1.666 1 97.56 152 PRO B C 1
ATOM 4090 O O . PRO B 1 152 ? -1.649 -37.406 0.538 1 97.56 152 PRO B O 1
ATOM 4093 N N . GLU B 1 153 ? -1.685 -39.031 2.107 1 95.12 153 GLU B N 1
ATOM 4094 C CA . GLU B 1 153 ? -2.363 -40.062 1.328 1 95.12 153 GLU B CA 1
ATOM 4095 C C . GLU B 1 153 ? -3.717 -39.562 0.823 1 95.12 153 GLU B C 1
ATOM 4097 O O . GLU B 1 153 ? -4.152 -39.938 -0.267 1 95.12 153 GLU B O 1
ATOM 4102 N N . GLY B 1 154 ? -4.324 -38.688 1.456 1 94.75 154 GLY B N 1
ATOM 4103 C CA . GLY B 1 154 ? -5.672 -38.25 1.101 1 94.75 154 GLY B CA 1
ATOM 4104 C C . GLY B 1 154 ? -5.695 -37.125 0.084 1 94.75 154 GLY B C 1
ATOM 4105 O O . GLY B 1 154 ? -6.758 -36.781 -0.43 1 94.75 154 GLY B O 1
ATOM 4106 N N . ILE B 1 155 ? -4.547 -36.719 -0.446 1 98.12 155 ILE B N 1
ATOM 4107 C CA . ILE B 1 155 ? -4.469 -35.625 -1.409 1 98.12 155 ILE B CA 1
ATOM 4108 C C . ILE B 1 155 ? -3.965 -36.156 -2.75 1 98.12 155 ILE B C 1
ATOM 4110 O O . ILE B 1 155 ? -2.855 -36.688 -2.836 1 98.12 155 ILE B O 1
ATOM 4114 N N . SER B 1 156 ? -4.801 -36.062 -3.811 1 98.5 156 SER B N 1
ATOM 4115 C CA . SER B 1 156 ? -4.414 -36.5 -5.145 1 98.5 156 SER B CA 1
ATOM 4116 C C . SER B 1 156 ? -3.332 -35.625 -5.738 1 98.5 156 SER B C 1
ATOM 4118 O O . SER B 1 156 ? -3.062 -34.531 -5.219 1 98.5 156 SER B O 1
ATOM 4120 N N . TYR B 1 157 ? -2.678 -36.062 -6.797 1 98.69 157 TYR B N 1
ATOM 4121 C CA . TYR B 1 157 ? -1.676 -35.25 -7.473 1 98.69 157 TYR B CA 1
ATOM 4122 C C . TYR B 1 157 ? -2.291 -33.969 -8.008 1 98.69 157 TYR B C 1
ATOM 4124 O O . TYR B 1 157 ? -1.691 -32.906 -7.906 1 98.69 157 TYR B O 1
ATOM 4132 N N . ALA B 1 158 ? -3.51 -34.094 -8.594 1 98.69 158 ALA B N 1
ATOM 4133 C CA . ALA B 1 158 ? -4.184 -32.906 -9.109 1 98.69 158 ALA B CA 1
ATOM 4134 C C . ALA B 1 158 ? -4.449 -31.891 -7.996 1 98.69 158 ALA B C 1
ATOM 4136 O O . ALA B 1 158 ? -4.246 -30.688 -8.18 1 98.69 158 ALA B O 1
ATOM 4137 N N . GLU B 1 159 ? -4.906 -32.406 -6.859 1 98.69 159 GLU B N 1
ATOM 4138 C CA . GLU B 1 159 ? -5.109 -31.562 -5.699 1 98.69 159 GLU B CA 1
ATOM 4139 C C . GLU B 1 159 ? -3.791 -30.984 -5.195 1 98.69 159 GLU B C 1
ATOM 4141 O O . GLU B 1 159 ? -3.734 -29.828 -4.762 1 98.69 159 GLU B O 1
ATOM 4146 N N . GLY B 1 160 ? -2.725 -31.766 -5.219 1 98.81 160 GLY B N 1
ATOM 4147 C CA . GLY B 1 160 ? -1.396 -31.281 -4.883 1 98.81 160 GLY B CA 1
ATOM 4148 C C . GLY B 1 160 ? -0.93 -30.141 -5.773 1 98.81 160 GLY B C 1
ATOM 4149 O O . GLY B 1 160 ? -0.288 -29.203 -5.305 1 98.81 160 GLY B O 1
ATOM 4150 N N . ALA B 1 161 ? -1.238 -30.219 -7.078 1 98.81 161 ALA B N 1
ATOM 4151 C CA . ALA B 1 161 ? -0.884 -29.172 -8.031 1 98.81 161 ALA B CA 1
ATOM 4152 C C . ALA B 1 161 ? -1.582 -27.859 -7.684 1 98.81 161 ALA B C 1
ATOM 4154 O O . ALA B 1 161 ? -1.032 -26.781 -7.902 1 98.81 161 ALA B O 1
ATOM 4155 N N . LEU B 1 162 ? -2.76 -27.953 -7.086 1 98.62 162 LEU B N 1
ATOM 4156 C CA . LEU B 1 162 ? -3.562 -26.781 -6.734 1 98.62 162 LEU B CA 1
ATOM 4157 C C . LEU B 1 162 ? -2.953 -26.047 -5.547 1 98.62 162 LEU B C 1
ATOM 4159 O O . LEU B 1 162 ? -3.33 -24.906 -5.262 1 98.62 162 LEU B O 1
ATOM 4163 N N . LEU B 1 163 ? -1.979 -26.688 -4.859 1 98.81 163 LEU B N 1
ATOM 4164 C CA . LEU B 1 163 ? -1.375 -26.078 -3.682 1 98.81 163 LEU B CA 1
ATOM 4165 C C . LEU B 1 163 ? -0.596 -24.828 -4.062 1 98.81 163 LEU B C 1
ATOM 4167 O O . LEU B 1 163 ? -0.479 -23.891 -3.262 1 98.81 163 LEU B O 1
ATOM 4171 N N . GLU B 1 164 ? -0.071 -24.781 -5.277 1 98.81 164 GLU B N 1
ATOM 4172 C CA . GLU B 1 164 ? 0.703 -23.625 -5.695 1 98.81 164 GLU B CA 1
ATOM 4173 C C . GLU B 1 164 ? -0.167 -22.375 -5.746 1 98.81 164 GLU B C 1
ATOM 4175 O O . GLU B 1 164 ? 0.117 -21.391 -5.062 1 98.81 164 GLU B O 1
ATOM 4180 N N . PRO B 1 165 ? -1.308 -22.328 -6.477 1 98.62 165 PRO B N 1
ATOM 4181 C CA . PRO B 1 165 ? -2.16 -21.141 -6.441 1 98.62 165 PRO B CA 1
ATOM 4182 C C . PRO B 1 165 ? -2.83 -20.938 -5.086 1 98.62 165 PRO B C 1
ATOM 4184 O O . PRO B 1 165 ? -3.109 -19.797 -4.699 1 98.62 165 PRO B O 1
ATOM 4187 N N . LEU B 1 166 ? -3.111 -22.016 -4.363 1 98.88 166 LEU B N 1
ATOM 4188 C CA . LEU B 1 166 ? -3.615 -21.875 -3.002 1 98.88 166 LEU B CA 1
ATOM 4189 C C . LEU B 1 166 ? -2.615 -21.125 -2.129 1 98.88 166 LEU B C 1
ATOM 4191 O O . LEU B 1 166 ? -3.008 -20.328 -1.28 1 98.88 166 LEU B O 1
ATOM 4195 N N . ALA B 1 167 ? -1.332 -21.406 -2.354 1 98.88 167 ALA B N 1
ATOM 4196 C CA . ALA B 1 167 ? -0.278 -20.719 -1.613 1 98.88 167 ALA B CA 1
ATOM 4197 C C . ALA B 1 167 ? -0.307 -19.219 -1.887 1 98.88 167 ALA B C 1
ATOM 4199 O O . ALA B 1 167 ? -0.068 -18.406 -0.985 1 98.88 167 ALA B O 1
ATOM 4200 N N . VAL B 1 168 ? -0.602 -18.812 -3.1 1 98.75 168 VAL B N 1
ATOM 4201 C CA . VAL B 1 168 ? -0.746 -17.391 -3.436 1 98.75 168 VAL B CA 1
ATOM 4202 C C . VAL B 1 168 ? -1.861 -16.781 -2.598 1 98.75 168 VAL B C 1
ATOM 420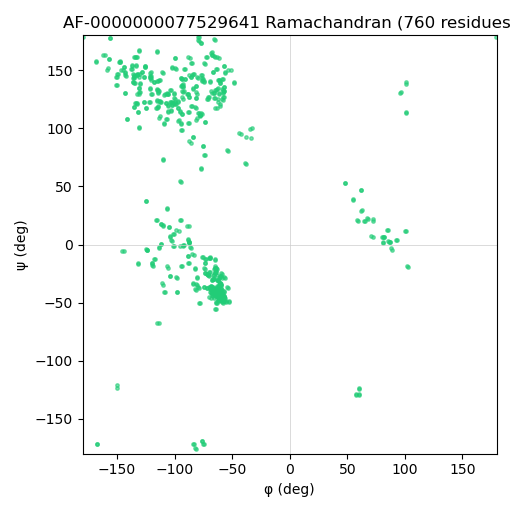4 O O . VAL B 1 168 ? -1.692 -15.695 -2.031 1 98.75 168 VAL B O 1
ATOM 4207 N N . ALA B 1 169 ? -2.988 -17.453 -2.504 1 98.88 169 ALA B N 1
ATOM 4208 C CA . ALA B 1 169 ? -4.133 -16.969 -1.734 1 98.88 169 ALA B CA 1
ATOM 4209 C C . ALA B 1 169 ? -3.791 -16.859 -0.251 1 98.88 169 ALA B C 1
ATOM 4211 O O . ALA B 1 169 ? -4.164 -15.891 0.408 1 98.88 169 ALA B O 1
ATOM 4212 N N . ILE B 1 170 ? -3.096 -17.891 0.26 1 98.88 170 ILE B N 1
ATOM 4213 C CA . ILE B 1 170 ? -2.695 -17.891 1.663 1 98.88 170 ILE B CA 1
ATOM 4214 C C . ILE B 1 170 ? -1.789 -16.688 1.938 1 98.88 170 ILE B C 1
ATOM 4216 O O . ILE B 1 170 ? -1.959 -15.992 2.939 1 98.88 170 ILE B O 1
ATOM 4220 N N . HIS B 1 171 ? -0.85 -16.484 1.038 1 98.88 171 HIS B N 1
ATOM 4221 C CA . HIS B 1 171 ? 0.055 -15.352 1.161 1 98.88 171 HIS B CA 1
ATOM 4222 C C . HIS B 1 171 ? -0.713 -14.031 1.153 1 98.88 171 HIS B C 1
ATOM 4224 O O . HIS B 1 171 ? -0.441 -13.141 1.966 1 98.88 171 HIS B O 1
ATOM 4230 N N . ALA B 1 172 ? -1.677 -13.867 0.305 1 98.88 172 ALA B N 1
ATOM 4231 C CA . ALA B 1 172 ? -2.488 -12.656 0.195 1 98.88 172 ALA B CA 1
ATOM 4232 C C . ALA B 1 172 ? -3.262 -12.398 1.484 1 98.88 172 ALA B C 1
ATOM 4234 O O . ALA B 1 172 ? -3.254 -11.281 2.006 1 98.88 172 ALA B O 1
ATOM 4235 N N . VAL B 1 173 ? -3.914 -13.43 2 1 98.81 173 VAL B N 1
ATOM 4236 C CA . VAL B 1 173 ? -4.734 -13.281 3.195 1 98.81 173 VAL B CA 1
ATOM 4237 C C . VAL B 1 173 ? -3.846 -12.977 4.402 1 98.81 173 VAL B C 1
ATOM 4239 O O . VAL B 1 173 ? -4.219 -12.195 5.273 1 98.81 173 VAL B O 1
ATOM 4242 N N . ARG B 1 174 ? -2.711 -13.625 4.422 1 98.5 174 ARG B N 1
ATOM 4243 C CA . ARG B 1 174 ? -1.763 -13.328 5.492 1 98.5 174 ARG B CA 1
ATOM 4244 C C . ARG B 1 174 ? -1.336 -11.859 5.449 1 98.5 174 ARG B C 1
ATOM 4246 O O . ARG B 1 174 ? -1.294 -11.195 6.484 1 98.5 174 ARG B O 1
ATOM 4253 N N . LYS B 1 175 ? -1.028 -11.336 4.273 1 98.25 175 LYS B N 1
ATOM 4254 C CA . LYS B 1 175 ? -0.606 -9.945 4.125 1 98.25 175 LYS B CA 1
ATOM 4255 C C . LYS B 1 175 ? -1.744 -8.984 4.457 1 98.25 175 LYS B C 1
ATOM 4257 O O . LYS B 1 175 ? -1.504 -7.852 4.879 1 98.25 175 LYS B O 1
ATOM 4262 N N . ALA B 1 176 ? -2.986 -9.438 4.223 1 98.5 176 ALA B N 1
ATOM 4263 C CA . ALA B 1 176 ? -4.137 -8.609 4.578 1 98.5 176 ALA B CA 1
ATOM 4264 C C . ALA B 1 176 ? -4.176 -8.344 6.078 1 98.5 176 ALA B C 1
ATOM 4266 O O . ALA B 1 176 ? -4.645 -7.289 6.516 1 98.5 176 ALA B O 1
ATOM 4267 N N . ASN B 1 177 ? -3.754 -9.336 6.855 1 97.06 177 ASN B N 1
ATOM 4268 C CA . ASN B 1 177 ? -3.617 -9.188 8.305 1 97.06 177 ASN B CA 1
ATOM 4269 C C . ASN B 1 177 ? -4.859 -8.555 8.922 1 97.06 177 ASN B C 1
ATOM 4271 O O . ASN B 1 177 ? -4.766 -7.547 9.625 1 97.06 177 ASN B O 1
ATOM 4275 N N . ALA B 1 178 ? -6.008 -9.102 8.656 1 96.31 178 ALA B N 1
ATOM 4276 C CA . ALA B 1 178 ? -7.277 -8.57 9.156 1 96.31 178 ALA B CA 1
ATOM 4277 C C . ALA B 1 178 ? -7.578 -9.102 10.555 1 96.31 178 ALA B C 1
ATOM 4279 O O . ALA B 1 178 ? -7.078 -10.156 10.945 1 96.31 178 ALA B O 1
ATOM 4280 N N . LYS B 1 179 ? -8.375 -8.367 11.266 1 94.25 179 LYS B N 1
ATOM 4281 C CA . LYS B 1 179 ? -8.914 -8.859 12.531 1 94.25 179 LYS B CA 1
ATOM 4282 C C . LYS B 1 179 ? -10 -9.906 12.289 1 94.25 179 LYS B C 1
ATOM 4284 O O . LYS B 1 179 ? -10.609 -9.945 11.219 1 94.25 179 LYS B O 1
ATOM 4289 N N . GLN B 1 180 ? -10.156 -10.719 13.32 1 94.5 180 GLN B N 1
ATOM 4290 C CA . GLN B 1 180 ? -11.234 -11.703 13.25 1 94.5 180 GLN B CA 1
ATOM 4291 C C . GLN B 1 180 ? -12.578 -11.023 13.023 1 94.5 180 GLN B C 1
ATOM 4293 O O . GLN B 1 180 ? -12.859 -9.984 13.617 1 94.5 180 GLN B O 1
ATOM 4298 N N . GLY B 1 181 ? -13.328 -11.602 12.133 1 94.69 181 GLY B N 1
ATOM 4299 C CA . GLY B 1 181 ? -14.672 -11.102 11.891 1 94.69 181 GLY B CA 1
ATOM 4300 C C . GLY B 1 181 ? -14.719 -9.984 10.859 1 94.69 181 GLY B C 1
ATOM 4301 O O . GLY B 1 181 ? -15.789 -9.492 10.523 1 94.69 181 GLY B O 1
ATOM 4302 N N . ALA B 1 182 ? -13.602 -9.609 10.273 1 95.31 182 ALA B N 1
ATOM 4303 C CA . ALA B 1 182 ? -13.555 -8.547 9.266 1 95.31 182 ALA B CA 1
ATOM 4304 C C . ALA B 1 182 ? -14.352 -8.938 8.023 1 95.31 182 ALA B C 1
ATOM 4306 O O . ALA B 1 182 ? -14.516 -10.125 7.73 1 95.31 182 ALA B O 1
ATOM 4307 N N . SER B 1 183 ? -14.875 -7.961 7.348 1 97.25 183 SER B N 1
ATOM 4308 C CA . SER B 1 183 ? -15.5 -8.188 6.051 1 97.25 183 SER B CA 1
ATOM 4309 C C . SER B 1 183 ? -14.492 -8.031 4.914 1 97.25 183 SER B C 1
ATOM 4311 O O . SER B 1 183 ? -13.508 -7.301 5.051 1 97.25 183 SER B O 1
ATOM 4313 N N . CYS B 1 184 ? -14.75 -8.75 3.832 1 98.25 184 CYS B N 1
ATOM 4314 C CA . CYS B 1 184 ? -13.852 -8.547 2.699 1 98.25 184 CYS B CA 1
ATOM 4315 C C . CYS B 1 184 ? -14.617 -8.617 1.382 1 98.25 184 CYS B C 1
ATOM 4317 O O . CYS B 1 184 ? -15.688 -9.219 1.313 1 98.25 184 CYS B O 1
ATOM 4319 N N . LEU B 1 185 ? -14.117 -7.863 0.494 1 98.94 185 LEU B N 1
ATOM 4320 C CA . LEU B 1 185 ? -14.547 -7.863 -0.901 1 98.94 185 LEU B CA 1
ATOM 4321 C C . LEU B 1 185 ? -13.5 -8.523 -1.789 1 98.94 185 LEU B C 1
ATOM 4323 O O . LEU B 1 185 ? -12.305 -8.25 -1.653 1 98.94 185 LEU B O 1
ATOM 4327 N N . ILE B 1 186 ? -13.914 -9.453 -2.617 1 98.94 186 ILE B N 1
ATOM 4328 C CA . ILE B 1 186 ? -13.047 -10.062 -3.619 1 98.94 186 ILE B CA 1
ATOM 4329 C C . ILE B 1 186 ? -13.539 -9.695 -5.016 1 98.94 186 ILE B C 1
ATOM 4331 O O . ILE B 1 186 ? -14.672 -10 -5.383 1 98.94 186 ILE B O 1
ATOM 4335 N N . ILE B 1 187 ? -12.688 -9.023 -5.723 1 98.81 187 ILE B N 1
ATOM 4336 C CA . ILE B 1 187 ? -13.039 -8.68 -7.094 1 98.81 187 ILE B CA 1
ATOM 4337 C C . ILE B 1 187 ? -12.32 -9.609 -8.062 1 98.81 187 ILE B C 1
ATOM 4339 O O . ILE B 1 187 ? -11.094 -9.609 -8.141 1 98.81 187 ILE B O 1
ATOM 4343 N N . GLY B 1 188 ? -13.078 -10.312 -8.891 1 98.25 188 GLY B N 1
ATOM 4344 C CA . GLY B 1 188 ? -12.602 -11.414 -9.711 1 98.25 188 GLY B CA 1
ATOM 4345 C C . GLY B 1 188 ? -12.938 -12.773 -9.141 1 98.25 188 GLY B C 1
ATOM 4346 O O . GLY B 1 188 ? -12.43 -13.148 -8.078 1 98.25 188 GLY B O 1
ATOM 4347 N N . ALA B 1 189 ? -13.789 -13.461 -9.867 1 98.25 189 ALA B N 1
ATOM 4348 C CA . ALA B 1 189 ? -14.234 -14.773 -9.398 1 98.25 189 ALA B CA 1
ATOM 4349 C C . ALA B 1 189 ? -13.586 -15.891 -10.211 1 98.25 189 ALA B C 1
ATOM 4351 O O . ALA B 1 189 ? -14.227 -16.906 -10.508 1 98.25 189 ALA B O 1
ATOM 4352 N N . GLY B 1 190 ? -12.375 -15.625 -10.672 1 97.06 190 GLY B N 1
ATOM 4353 C CA . GLY B 1 190 ? -11.555 -16.703 -11.219 1 97.06 190 GLY B CA 1
ATOM 4354 C C . GLY B 1 190 ? -10.945 -17.578 -10.148 1 97.06 190 GLY B C 1
ATOM 4355 O O . GLY B 1 190 ? -11.305 -17.484 -8.977 1 97.06 190 GLY B O 1
ATOM 4356 N N . ALA B 1 191 ? -10.008 -18.422 -10.586 1 97.62 191 ALA B N 1
ATOM 4357 C CA . ALA B 1 191 ? -9.398 -19.391 -9.688 1 97.62 191 ALA B CA 1
ATOM 4358 C C . ALA B 1 191 ? -8.758 -18.703 -8.484 1 97.62 191 ALA B C 1
ATOM 4360 O O . ALA B 1 191 ? -9 -19.094 -7.34 1 97.62 191 ALA B O 1
ATOM 4361 N N . VAL B 1 192 ? -7.98 -17.688 -8.711 1 97.88 192 VAL B N 1
ATOM 4362 C CA . VAL B 1 192 ? -7.262 -17 -7.637 1 97.88 192 VAL B CA 1
ATOM 4363 C C . VAL B 1 192 ? -8.258 -16.344 -6.684 1 97.88 192 VAL B C 1
ATOM 4365 O O . VAL B 1 192 ? -8.109 -16.438 -5.465 1 97.88 192 VAL B O 1
ATOM 4368 N N . GLY B 1 193 ? -9.273 -15.695 -7.23 1 98.69 193 GLY B N 1
ATOM 4369 C CA . GLY B 1 193 ? -10.305 -15.094 -6.395 1 98.69 193 GLY B CA 1
ATOM 4370 C C . GLY B 1 193 ? -11.023 -16.109 -5.523 1 98.69 193 GLY B C 1
ATOM 4371 O O . GLY B 1 193 ? -11.234 -15.867 -4.332 1 98.69 193 GLY B O 1
ATOM 4372 N N . LEU B 1 194 ? -11.406 -17.234 -6.117 1 98.81 194 LEU B N 1
ATOM 4373 C CA . LEU B 1 194 ? -12.078 -18.281 -5.375 1 98.81 194 LEU B CA 1
ATOM 4374 C C . LEU B 1 194 ? -11.18 -18.828 -4.27 1 98.81 194 LEU B C 1
ATOM 4376 O O . LEU B 1 194 ? -11.648 -19.094 -3.16 1 98.81 194 LEU B O 1
ATOM 4380 N N . LEU B 1 195 ? -9.938 -19 -4.578 1 98.88 195 LEU B N 1
ATOM 4381 C CA . LEU B 1 195 ? -9 -19.484 -3.574 1 98.88 195 LEU B CA 1
ATOM 4382 C C . LEU B 1 195 ? -8.812 -18.469 -2.457 1 98.88 195 LEU B C 1
ATOM 4384 O O . LEU B 1 195 ? -8.742 -18.844 -1.282 1 98.88 195 LEU B O 1
ATOM 4388 N N . CYS B 1 196 ? -8.734 -17.156 -2.773 1 98.88 196 CYS B N 1
ATOM 4389 C CA . CYS B 1 196 ? -8.688 -16.125 -1.748 1 98.88 196 CYS B CA 1
ATOM 4390 C C . CYS B 1 196 ? -9.914 -16.188 -0.853 1 98.88 196 CYS B C 1
ATOM 4392 O O . CYS B 1 196 ? -9.805 -16.047 0.368 1 98.88 196 CYS B O 1
ATOM 4394 N N . ALA B 1 197 ? -11.047 -16.391 -1.473 1 98.75 197 ALA B N 1
ATOM 4395 C CA . ALA B 1 197 ? -12.289 -16.516 -0.708 1 98.75 197 ALA B CA 1
ATOM 4396 C C . ALA B 1 197 ? -12.219 -17.688 0.271 1 98.75 197 ALA B C 1
ATOM 4398 O O . ALA B 1 197 ? -12.602 -17.547 1.435 1 98.75 197 ALA B O 1
ATOM 4399 N N . ALA B 1 198 ? -11.727 -18.812 -0.204 1 98.75 198 ALA B N 1
ATOM 4400 C CA . ALA B 1 198 ? -11.633 -20 0.636 1 98.75 198 ALA B CA 1
ATOM 4401 C C . ALA B 1 198 ? -10.719 -19.75 1.832 1 98.75 198 ALA B C 1
ATOM 4403 O O . ALA B 1 198 ? -11.055 -20.109 2.963 1 98.75 198 ALA B O 1
ATOM 4404 N N . VAL B 1 199 ? -9.562 -19.172 1.555 1 98.75 199 VAL B N 1
ATOM 4405 C CA . VAL B 1 199 ? -8.609 -18.906 2.629 1 98.75 199 VAL B CA 1
ATOM 4406 C C . VAL B 1 199 ? -9.188 -17.875 3.588 1 98.75 199 VAL B C 1
ATOM 4408 O O . VAL B 1 199 ? -9.047 -18 4.805 1 98.75 199 VAL B O 1
ATOM 4411 N N . ALA B 1 200 ? -9.836 -16.812 3.041 1 98.56 200 ALA B N 1
ATOM 4412 C CA . ALA B 1 200 ? -10.461 -15.805 3.887 1 98.56 200 ALA B CA 1
ATOM 4413 C C . ALA B 1 200 ? -11.508 -16.438 4.805 1 98.56 200 ALA B C 1
ATOM 4415 O O . ALA B 1 200 ? -11.539 -16.156 6.004 1 98.56 200 ALA B O 1
ATOM 4416 N N . LYS B 1 201 ? -12.312 -17.281 4.227 1 97.38 201 LYS B N 1
ATOM 4417 C CA . LYS B 1 201 ? -13.336 -17.953 5.012 1 97.38 201 LYS B CA 1
ATOM 4418 C C . LYS B 1 201 ? -12.711 -18.781 6.137 1 97.38 201 LYS B C 1
ATOM 4420 O O . LYS B 1 201 ? -13.164 -18.719 7.281 1 97.38 201 LYS B O 1
ATOM 4425 N N . SER B 1 202 ? -11.742 -19.5 5.809 1 97.12 202 SER B N 1
ATOM 4426 C CA . SER B 1 202 ? -11.062 -20.344 6.785 1 97.12 202 SER B CA 1
ATOM 4427 C C . SER B 1 202 ? -10.383 -19.5 7.859 1 97.12 202 SER B C 1
ATOM 4429 O O . SER B 1 202 ? -10.109 -20 8.961 1 97.12 202 SER B O 1
ATOM 4431 N N . SER B 1 203 ? -10.07 -18.234 7.562 1 97.12 203 SER B N 1
ATOM 4432 C CA . SER B 1 203 ? -9.352 -17.344 8.469 1 97.12 203 SER B CA 1
ATOM 4433 C C . SER B 1 203 ? -10.312 -16.531 9.336 1 97.12 203 SER B C 1
ATOM 4435 O O . SER B 1 203 ? -9.883 -15.68 10.117 1 97.12 203 SER B O 1
ATOM 4437 N N . GLY B 1 204 ? -11.594 -16.703 9.172 1 95.94 204 GLY B N 1
ATOM 4438 C CA . GLY B 1 204 ? -12.555 -16.141 10.109 1 95.94 204 GLY B CA 1
ATOM 4439 C C . GLY B 1 204 ? -13.188 -14.852 9.609 1 95.94 204 GLY B C 1
ATOM 4440 O O . GLY B 1 204 ? -13.828 -14.125 10.375 1 95.94 204 GLY B O 1
ATOM 4441 N N . TYR B 1 205 ? -13.016 -14.492 8.367 1 96.69 205 TYR B N 1
ATOM 4442 C CA . TYR B 1 205 ? -13.758 -13.367 7.816 1 96.69 205 TYR B CA 1
ATOM 4443 C C . TYR B 1 205 ? -15.258 -13.594 7.922 1 96.69 205 TYR B C 1
ATOM 4445 O O . TYR B 1 205 ? -15.734 -14.719 7.746 1 96.69 205 TYR B O 1
ATOM 4453 N N . SER B 1 206 ? -16.047 -12.547 8.203 1 91 206 SER B N 1
ATOM 4454 C CA . SER B 1 206 ? -17.438 -12.734 8.57 1 91 206 SER B CA 1
ATOM 4455 C C . SER B 1 206 ? -18.359 -12.5 7.367 1 91 206 SER B C 1
ATOM 4457 O O . SER B 1 206 ? -19.5 -12.977 7.348 1 91 206 SER B O 1
ATOM 4459 N N . ASN B 1 207 ? -17.984 -11.711 6.438 1 96 207 ASN B N 1
ATOM 4460 C CA . ASN B 1 207 ? -18.75 -11.391 5.238 1 96 207 ASN B CA 1
ATOM 4461 C C . ASN B 1 207 ? -17.859 -11.273 4.012 1 96 207 ASN B C 1
ATOM 4463 O O . ASN B 1 207 ? -17.094 -10.32 3.881 1 96 207 ASN B O 1
ATOM 4467 N N . ILE B 1 208 ? -18 -12.266 3.207 1 98.38 208 ILE B N 1
ATOM 4468 C CA . ILE B 1 208 ? -17.219 -12.312 1.981 1 98.38 208 ILE B CA 1
ATOM 4469 C C . ILE B 1 208 ? -18.109 -12.016 0.781 1 98.38 208 ILE B C 1
ATOM 4471 O O . ILE B 1 208 ? -18.969 -12.828 0.426 1 98.38 208 ILE B O 1
ATOM 4475 N N . VAL B 1 209 ? -17.953 -10.859 0.205 1 98.88 209 VAL B N 1
ATOM 4476 C CA . VAL B 1 209 ? -18.656 -10.445 -1.004 1 98.88 209 VAL B CA 1
ATOM 4477 C C . VAL B 1 209 ? -17.75 -10.609 -2.219 1 98.88 209 VAL B C 1
ATOM 4479 O O . VAL B 1 209 ? -16.594 -10.18 -2.199 1 98.88 209 VAL B O 1
ATOM 4482 N N . MET B 1 210 ? -18.234 -11.344 -3.217 1 98.88 210 MET B N 1
ATOM 4483 C CA . MET B 1 210 ? -17.453 -11.562 -4.43 1 98.88 210 MET B CA 1
ATOM 4484 C C . MET B 1 210 ? -18.109 -10.891 -5.633 1 98.88 210 MET B C 1
ATOM 4486 O O . MET B 1 210 ? -19.328 -10.961 -5.797 1 98.88 210 MET B O 1
ATOM 4490 N N . ALA B 1 211 ? -17.312 -10.172 -6.391 1 98.88 211 ALA B N 1
ATOM 4491 C CA . ALA B 1 211 ? -17.812 -9.469 -7.57 1 98.88 211 ALA B CA 1
ATOM 4492 C C . ALA B 1 211 ? -17.078 -9.93 -8.828 1 98.88 211 ALA B C 1
ATOM 4494 O O . ALA B 1 211 ? -15.891 -10.242 -8.789 1 98.88 211 ALA B O 1
ATOM 4495 N N . ASP B 1 212 ? -17.75 -10 -9.906 1 98.38 212 ASP B N 1
ATOM 4496 C CA . ASP B 1 212 ? -17.266 -10.359 -11.234 1 98.38 212 ASP B CA 1
ATOM 4497 C C . ASP B 1 212 ? -18.219 -9.883 -12.32 1 98.38 212 ASP B C 1
ATOM 4499 O O . ASP B 1 212 ? -19.359 -9.484 -12.023 1 98.38 212 ASP B O 1
ATOM 4503 N N . ILE B 1 213 ? -17.766 -9.836 -13.523 1 96.62 213 ILE B N 1
ATOM 4504 C CA . ILE B 1 213 ? -18.641 -9.461 -14.625 1 96.62 213 ILE B CA 1
ATOM 4505 C C . ILE B 1 213 ? -19.344 -10.703 -15.172 1 96.62 213 ILE B C 1
ATOM 4507 O O . ILE B 1 213 ? -20.297 -10.594 -15.953 1 96.62 213 ILE B O 1
ATOM 4511 N N . ILE B 1 214 ? -18.906 -11.914 -14.875 1 96.25 214 ILE B N 1
ATOM 4512 C CA . ILE B 1 214 ? -19.453 -13.172 -15.383 1 96.25 214 ILE B CA 1
ATOM 4513 C C . ILE B 1 214 ? -20.328 -13.82 -14.312 1 96.25 214 ILE B C 1
ATOM 4515 O O . ILE B 1 214 ? -19.828 -14.289 -13.289 1 96.25 214 ILE B O 1
ATOM 4519 N N . GLN B 1 215 ? -21.594 -14.016 -14.617 1 96.69 215 GLN B N 1
ATOM 4520 C CA . GLN B 1 215 ? -22.578 -14.492 -13.641 1 96.69 215 GLN B CA 1
ATOM 4521 C C . GLN B 1 215 ? -22.312 -15.945 -13.266 1 96.69 215 GLN B C 1
ATOM 4523 O O . GLN B 1 215 ? -22.469 -16.344 -12.109 1 96.69 215 GLN B O 1
ATOM 4528 N N . ASN B 1 216 ? -21.922 -16.703 -14.219 1 96.44 216 ASN B N 1
ATOM 4529 C CA . ASN B 1 216 ? -21.734 -18.125 -13.977 1 96.44 216 ASN B CA 1
ATOM 4530 C C . ASN B 1 216 ? -20.641 -18.375 -12.945 1 96.44 216 ASN B C 1
ATOM 4532 O O . ASN B 1 216 ? -20.719 -19.312 -12.156 1 96.44 216 ASN B O 1
ATOM 4536 N N . ARG B 1 217 ? -19.625 -17.594 -12.938 1 97.88 217 ARG B N 1
ATOM 4537 C CA . ARG B 1 217 ? -18.562 -17.688 -11.938 1 97.88 217 ARG B CA 1
ATOM 4538 C C . ARG B 1 217 ? -19.094 -17.344 -10.555 1 97.88 217 ARG B C 1
ATOM 4540 O O . ARG B 1 217 ? -18.75 -18 -9.57 1 97.88 217 ARG B O 1
ATOM 4547 N N . LEU B 1 218 ? -19.891 -16.328 -10.516 1 98.5 218 LEU B N 1
ATOM 4548 C CA . LEU B 1 218 ? -20.484 -15.883 -9.258 1 98.5 218 LEU B CA 1
ATOM 4549 C C . LEU B 1 218 ? -21.438 -16.938 -8.695 1 98.5 218 LEU B C 1
ATOM 4551 O O . LEU B 1 218 ? -21.453 -17.188 -7.488 1 98.5 218 LEU B O 1
ATOM 4555 N N . ASP B 1 219 ? -22.203 -17.562 -9.609 1 98.19 219 ASP B N 1
ATOM 4556 C CA . ASP B 1 219 ? -23.094 -18.641 -9.195 1 98.19 219 ASP B CA 1
ATOM 4557 C C . ASP B 1 219 ? -22.312 -19.797 -8.586 1 98.19 219 ASP B C 1
ATOM 4559 O O . ASP B 1 219 ? -22.719 -20.359 -7.566 1 98.19 219 ASP B O 1
ATOM 4563 N N . PHE B 1 220 ? -21.234 -20.125 -9.188 1 98.31 220 PHE B N 1
ATOM 4564 C CA . PHE B 1 220 ? -20.375 -21.172 -8.656 1 98.31 220 PHE B CA 1
ATOM 4565 C C . PHE B 1 220 ? -19.891 -20.828 -7.254 1 98.31 220 PHE B C 1
ATOM 4567 O O . PHE B 1 220 ? -19.953 -21.656 -6.344 1 98.31 220 PHE B O 1
ATOM 4574 N N . ALA B 1 221 ? -19.391 -19.594 -7.059 1 98.62 221 ALA B N 1
ATOM 4575 C CA . ALA B 1 221 ? -18.859 -19.141 -5.777 1 98.62 221 ALA B CA 1
ATOM 4576 C C . ALA B 1 221 ? -19.922 -19.219 -4.688 1 98.62 221 ALA B C 1
ATOM 4578 O O . ALA B 1 221 ? -19.656 -19.688 -3.578 1 98.62 221 ALA B O 1
ATOM 4579 N N . LEU B 1 222 ? -21.125 -18.766 -5.051 1 98.19 222 LEU B N 1
ATOM 4580 C CA . LEU B 1 222 ? -22.219 -18.734 -4.09 1 98.19 222 LEU B CA 1
ATOM 4581 C C . LEU B 1 222 ? -22.688 -20.156 -3.76 1 98.19 222 LEU B C 1
ATOM 4583 O O . LEU B 1 222 ? -22.797 -20.516 -2.586 1 98.19 222 LEU B O 1
ATOM 4587 N N . SER B 1 223 ? -22.875 -21.031 -4.734 1 97.94 223 SER B N 1
ATOM 4588 C CA . SER B 1 223 ? -23.438 -22.359 -4.562 1 97.94 223 SER B CA 1
ATOM 4589 C C . SER B 1 223 ? -22.469 -23.297 -3.838 1 97.94 223 SER B C 1
ATOM 4591 O O . SER B 1 223 ? -22.891 -24.234 -3.164 1 97.94 223 SER B O 1
ATOM 4593 N N . ASN B 1 224 ? -21.203 -23 -3.963 1 97.81 224 ASN B N 1
ATOM 4594 C CA . ASN B 1 224 ? -20.219 -23.891 -3.352 1 97.81 224 ASN B CA 1
ATOM 4595 C C . ASN B 1 224 ? -19.641 -23.281 -2.068 1 97.81 224 ASN B C 1
ATOM 4597 O O . ASN B 1 224 ? -18.656 -23.781 -1.531 1 97.81 224 ASN B O 1
ATOM 4601 N N . GLY B 1 225 ? -20.203 -22.156 -1.652 1 97.44 225 GLY B N 1
ATOM 4602 C CA . GLY B 1 225 ? -19.922 -21.641 -0.322 1 97.44 225 GLY B CA 1
ATOM 4603 C C . GLY B 1 225 ? -18.656 -20.797 -0.259 1 97.44 225 GLY B C 1
ATOM 4604 O O . GLY B 1 225 ? -18.125 -20.547 0.825 1 97.44 225 GLY B O 1
ATOM 4605 N N . PHE B 1 226 ? -18.109 -20.422 -1.399 1 98.38 226 PHE B N 1
ATOM 4606 C CA . PHE B 1 226 ? -16.922 -19.578 -1.396 1 98.38 226 PHE B CA 1
ATOM 4607 C C . PHE B 1 226 ? -17.266 -18.156 -0.961 1 98.38 226 PHE B C 1
ATOM 4609 O O . PHE B 1 226 ? -16.516 -17.531 -0.214 1 98.38 226 PHE B O 1
ATOM 4616 N N . ALA B 1 227 ? -18.391 -17.656 -1.347 1 98.19 227 ALA B N 1
ATOM 4617 C CA . ALA B 1 227 ? -18.812 -16.297 -1.049 1 98.19 227 ALA B CA 1
ATOM 4618 C C . ALA B 1 227 ? -20.125 -16.281 -0.28 1 98.19 227 ALA B C 1
ATOM 4620 O O . ALA B 1 227 ? -20.969 -17.172 -0.456 1 98.19 227 ALA B O 1
ATOM 4621 N N . ASP B 1 228 ? -20.297 -15.312 0.572 1 98.25 228 ASP B N 1
ATOM 4622 C CA . ASP B 1 228 ? -21.562 -15.117 1.264 1 98.25 228 ASP B CA 1
ATOM 4623 C C . ASP B 1 228 ? -22.562 -14.375 0.384 1 98.25 228 ASP B C 1
ATOM 4625 O O . ASP B 1 228 ? -23.766 -14.617 0.457 1 98.25 228 ASP B O 1
ATOM 4629 N N . LYS B 1 229 ? -22.094 -13.422 -0.35 1 98.44 229 LYS B N 1
ATOM 4630 C CA . LYS B 1 229 ? -22.859 -12.641 -1.316 1 98.44 229 LYS B CA 1
ATOM 4631 C C . LYS B 1 229 ? -22.062 -12.438 -2.607 1 98.44 229 LYS B C 1
ATOM 4633 O O . LYS B 1 229 ? -20.844 -12.508 -2.607 1 98.44 229 LYS B O 1
ATOM 4638 N N . VAL B 1 230 ? -22.812 -12.258 -3.672 1 98.62 230 VAL B N 1
ATOM 4639 C CA . VAL B 1 230 ? -22.156 -12.023 -4.957 1 98.62 230 VAL B CA 1
ATOM 4640 C C . VAL B 1 230 ? -22.797 -10.828 -5.652 1 98.62 230 VAL B C 1
ATOM 4642 O O . VAL B 1 230 ? -23.984 -10.547 -5.461 1 98.62 230 VAL B O 1
ATOM 4645 N N . VAL B 1 231 ? -22 -10.102 -6.371 1 98.75 231 VAL B N 1
ATOM 4646 C CA . VAL B 1 231 ? -22.469 -8.953 -7.133 1 98.75 231 VAL B CA 1
ATOM 4647 C C . VAL B 1 231 ? -21.922 -9.008 -8.555 1 98.75 231 VAL B C 1
ATOM 4649 O O . VAL B 1 231 ? -20.719 -9.078 -8.758 1 98.75 231 VAL B O 1
ATOM 4652 N N . LYS B 1 232 ? -22.797 -9.031 -9.555 1 98.5 232 LYS B N 1
ATOM 4653 C CA . LYS B 1 232 ? -22.359 -8.906 -10.945 1 98.5 232 LYS B CA 1
ATOM 4654 C C . LYS B 1 232 ? -22.078 -7.457 -11.297 1 98.5 232 LYS B C 1
ATOM 4656 O O . LYS B 1 232 ? -22.969 -6.605 -11.25 1 98.5 232 LYS B O 1
ATOM 4661 N N . LEU B 1 233 ? -20.844 -7.129 -11.547 1 97.75 233 LEU B N 1
ATOM 4662 C CA . LEU B 1 233 ? -20.469 -5.785 -11.977 1 97.75 233 LEU B CA 1
ATOM 4663 C C . LEU B 1 233 ? -20.812 -5.566 -13.445 1 97.75 233 LEU B C 1
ATOM 4665 O O . LEU B 1 233 ? -20.766 -6.504 -14.242 1 97.75 233 LEU B O 1
ATOM 4669 N N . PRO B 1 234 ? -21.203 -4.348 -13.828 1 95.5 234 PRO B N 1
ATOM 4670 C CA . PRO B 1 234 ? -21.453 -4.059 -15.242 1 95.5 234 PRO B CA 1
ATOM 4671 C C . PRO B 1 234 ? -20.172 -4.055 -16.078 1 95.5 234 PRO B C 1
ATOM 4673 O O . PRO B 1 234 ? -19.125 -3.619 -15.594 1 95.5 234 PRO B O 1
ATOM 4676 N N . SER B 1 235 ? -20.266 -4.59 -17.219 1 90.25 235 SER B N 1
ATOM 4677 C CA . SER B 1 235 ? -19.156 -4.488 -18.156 1 90.25 235 SER B CA 1
ATOM 4678 C C . SER B 1 235 ? -19.219 -3.203 -18.969 1 90.25 235 SER B C 1
ATOM 4680 O O . SER B 1 235 ? -19.906 -3.148 -20 1 90.25 235 SER B O 1
ATOM 4682 N N . ARG B 1 236 ? -18.703 -2.143 -18.547 1 89.38 236 ARG B N 1
ATOM 4683 C CA . ARG B 1 236 ? -18.734 -0.852 -19.234 1 89.38 236 ARG B CA 1
ATOM 4684 C C . ARG B 1 236 ? -17.328 -0.354 -19.516 1 89.38 236 ARG B C 1
ATOM 4686 O O . ARG B 1 236 ? -16.391 -0.606 -18.75 1 89.38 236 ARG B O 1
ATOM 4693 N N . ARG B 1 237 ? -17.172 0.278 -20.641 1 90.19 237 ARG B N 1
ATOM 4694 C CA . ARG B 1 237 ? -15.914 0.91 -21.031 1 90.19 237 ARG B CA 1
ATOM 4695 C C . ARG B 1 237 ? -15.977 2.42 -20.844 1 90.19 237 ARG B C 1
ATOM 4697 O O . ARG B 1 237 ? -16.844 3.09 -21.406 1 90.19 237 ARG B O 1
ATOM 4704 N N . ALA B 1 238 ? -15.117 2.918 -20.094 1 95.31 238 ALA B N 1
ATOM 4705 C CA . ALA B 1 238 ? -15.086 4.355 -19.844 1 95.31 238 ALA B CA 1
ATOM 4706 C C . ALA B 1 238 ? -14.43 5.105 -21 1 95.31 238 ALA B C 1
ATOM 4708 O O . ALA B 1 238 ? -13.438 4.637 -21.562 1 95.31 238 ALA B O 1
ATOM 4709 N N . LYS B 1 239 ? -14.898 6.305 -21.359 1 95.88 239 LYS B N 1
ATOM 4710 C CA . LYS B 1 239 ? -14.375 7.121 -22.453 1 95.88 239 LYS B CA 1
ATOM 4711 C C . LYS B 1 239 ? -13.117 7.867 -22.016 1 95.88 239 LYS B C 1
ATOM 4713 O O . LYS B 1 239 ? -12.297 8.25 -22.859 1 95.88 239 LYS B O 1
ATOM 4718 N N . ASP B 1 240 ? -13.031 8.141 -20.812 1 96.56 240 ASP B N 1
ATOM 4719 C CA . ASP B 1 240 ? -11.891 8.859 -20.25 1 96.56 240 ASP B CA 1
ATOM 4720 C C . ASP B 1 240 ? -11.734 8.562 -18.766 1 96.56 240 ASP B C 1
ATOM 4722 O O . ASP B 1 240 ? -12.492 7.773 -18.203 1 96.56 240 ASP B O 1
ATOM 4726 N N . THR B 1 241 ? -10.703 9.117 -18.172 1 96.69 241 THR B N 1
ATOM 4727 C CA . THR B 1 241 ? -10.398 8.852 -16.781 1 96.69 241 THR B CA 1
ATOM 4728 C C . THR B 1 241 ? -11.547 9.289 -15.875 1 96.69 241 THR B C 1
ATOM 4730 O O . THR B 1 241 ? -11.906 8.586 -14.93 1 96.69 241 THR B O 1
ATOM 4733 N N . GLU B 1 242 ? -12.125 10.422 -16.109 1 97.19 242 GLU B N 1
ATOM 4734 C CA . GLU B 1 242 ? -13.203 10.961 -15.289 1 97.19 242 GLU B CA 1
ATOM 4735 C C . GLU B 1 242 ? -14.391 10.008 -15.242 1 97.19 242 GLU B C 1
ATOM 4737 O O . GLU B 1 242 ? -14.922 9.719 -14.172 1 97.19 242 GLU B O 1
ATOM 4742 N N . GLN B 1 243 ? -14.797 9.578 -16.391 1 97.94 243 GLN B N 1
ATOM 4743 C CA . GLN B 1 243 ? -15.898 8.633 -16.453 1 97.94 243 GLN B CA 1
ATOM 4744 C C . GLN B 1 243 ? -15.531 7.316 -15.773 1 97.94 243 GLN B C 1
ATOM 4746 O O . GLN B 1 243 ? -16.375 6.707 -15.102 1 97.94 243 GLN B O 1
ATOM 4751 N N . GLY B 1 244 ? -14.289 6.824 -15.969 1 98 244 GLY B N 1
ATOM 4752 C CA . GLY B 1 244 ? -13.828 5.621 -15.297 1 98 244 GLY B CA 1
ATOM 4753 C C . GLY B 1 244 ? -13.906 5.715 -13.789 1 98 244 GLY B C 1
ATOM 4754 O O . GLY B 1 244 ? -14.297 4.75 -13.125 1 98 244 GLY B O 1
ATOM 4755 N N . LEU B 1 245 ? -13.555 6.855 -13.305 1 98.19 245 LEU B N 1
ATOM 4756 C CA . LEU B 1 245 ? -13.625 7.082 -11.867 1 98.19 245 LEU B CA 1
ATOM 4757 C C . LEU B 1 245 ? -15.07 7.117 -11.391 1 98.19 245 LEU B C 1
ATOM 4759 O O . LEU B 1 245 ? -15.391 6.602 -10.312 1 98.19 245 LEU B O 1
ATOM 4763 N N . ALA B 1 246 ? -15.914 7.746 -12.125 1 98.12 246 ALA B N 1
ATOM 4764 C CA . ALA B 1 246 ? -17.328 7.781 -11.781 1 98.12 246 ALA B CA 1
ATOM 4765 C C . ALA B 1 246 ? -17.922 6.375 -11.734 1 98.12 246 ALA B C 1
ATOM 4767 O O . ALA B 1 246 ? -18.688 6.043 -10.82 1 98.12 246 ALA B O 1
ATOM 4768 N N . PHE B 1 247 ? -17.594 5.551 -12.766 1 98.25 247 PHE B N 1
ATOM 4769 C CA . PHE B 1 247 ? -18.031 4.16 -12.781 1 98.25 247 PHE B CA 1
ATOM 4770 C C . PHE B 1 247 ? -17.562 3.426 -11.531 1 98.25 247 PHE B C 1
ATOM 4772 O O . PHE B 1 247 ? -18.344 2.693 -10.914 1 98.25 247 PHE B O 1
ATOM 4779 N N . ALA B 1 248 ? -16.328 3.611 -11.195 1 98.44 248 ALA B N 1
ATOM 4780 C CA . ALA B 1 248 ? -15.742 2.936 -10.039 1 98.44 248 ALA B CA 1
ATOM 4781 C C . ALA B 1 248 ? -16.469 3.312 -8.758 1 98.44 248 ALA B C 1
ATOM 4783 O O . ALA B 1 248 ? -16.734 2.455 -7.91 1 98.44 248 ALA B O 1
ATOM 4784 N N . LYS B 1 249 ? -16.766 4.602 -8.586 1 98.19 249 LYS B N 1
ATOM 4785 C CA . LYS B 1 249 ? -17.484 5.07 -7.406 1 98.19 249 LYS B CA 1
ATOM 4786 C C . LYS B 1 249 ? -18.875 4.445 -7.328 1 98.19 249 LYS B C 1
ATOM 4788 O O . LYS B 1 249 ? -19.312 4.027 -6.258 1 98.19 249 LYS B O 1
ATOM 4793 N N . GLU B 1 250 ? -19.5 4.434 -8.422 1 98.31 250 GLU B N 1
ATOM 4794 C CA . GLU B 1 250 ? -20.828 3.83 -8.484 1 98.31 250 GLU B CA 1
ATOM 4795 C C . GLU B 1 250 ? -20.781 2.348 -8.133 1 98.31 250 GLU B C 1
ATOM 4797 O O . GLU B 1 250 ? -21.594 1.862 -7.348 1 98.31 250 GLU B O 1
ATOM 4802 N N . ASP B 1 251 ? -19.844 1.634 -8.75 1 98.69 251 ASP B N 1
ATOM 4803 C CA . ASP B 1 251 ? -19.703 0.208 -8.477 1 98.69 251 ASP B CA 1
ATOM 4804 C C . ASP B 1 251 ? -19.406 -0.037 -6.996 1 98.69 251 ASP B C 1
ATOM 4806 O O . ASP B 1 251 ? -19.969 -0.952 -6.391 1 98.69 251 ASP B O 1
ATOM 4810 N N . ALA B 1 252 ? -18.531 0.776 -6.422 1 98.75 252 ALA B N 1
ATOM 4811 C CA . ALA B 1 252 ? -18.203 0.644 -5.008 1 98.75 252 ALA B CA 1
ATOM 4812 C C . ALA B 1 252 ? -19.438 0.822 -4.133 1 98.75 252 ALA B C 1
ATOM 4814 O O . ALA B 1 252 ? -19.641 0.075 -3.172 1 98.75 252 ALA B O 1
ATOM 4815 N N . MET B 1 253 ? -20.219 1.812 -4.438 1 98.06 253 MET B N 1
ATOM 4816 C CA . MET B 1 253 ? -21.438 2.062 -3.682 1 98.06 253 MET B CA 1
ATOM 4817 C C . MET B 1 253 ? -22.391 0.866 -3.762 1 98.06 253 MET B C 1
ATOM 4819 O O . MET B 1 253 ? -22.984 0.475 -2.758 1 98.06 253 MET B O 1
ATOM 4823 N N . ASN B 1 254 ? -22.5 0.338 -4.938 1 97.94 254 ASN B N 1
ATOM 4824 C CA . ASN B 1 254 ? -23.344 -0.834 -5.125 1 97.94 254 ASN B CA 1
ATOM 4825 C C . ASN B 1 254 ? -22.844 -2.029 -4.328 1 97.94 254 ASN B C 1
ATOM 4827 O O . ASN B 1 254 ? -23.625 -2.781 -3.752 1 97.94 254 ASN B O 1
ATOM 4831 N N . LEU B 1 255 ? -21.562 -2.219 -4.293 1 98.75 255 LEU B N 1
ATOM 4832 C CA . LEU B 1 255 ? -20.953 -3.33 -3.564 1 98.75 255 LEU B CA 1
ATOM 4833 C C . LEU B 1 255 ? -21.172 -3.174 -2.064 1 98.75 255 LEU B C 1
ATOM 4835 O O . LEU B 1 255 ? -21.406 -4.16 -1.359 1 98.75 255 LEU B O 1
ATOM 4839 N N . ARG B 1 256 ? -21.125 -1.979 -1.573 1 98 256 ARG B N 1
ATOM 4840 C CA . ARG B 1 256 ? -21.297 -1.701 -0.151 1 98 256 ARG B CA 1
ATOM 4841 C C . ARG B 1 256 ? -22.688 -2.119 0.326 1 98 256 ARG B C 1
ATOM 4843 O O . ARG B 1 256 ? -22.875 -2.488 1.489 1 98 256 ARG B O 1
ATOM 4850 N N . LYS B 1 257 ? -23.672 -2.041 -0.562 1 98 257 LYS B N 1
ATOM 4851 C CA . LYS B 1 257 ? -25.031 -2.465 -0.212 1 98 257 LYS B CA 1
ATOM 4852 C C . LYS B 1 257 ? -25.047 -3.912 0.271 1 98 257 LYS B C 1
ATOM 4854 O O . LYS B 1 257 ? -25.859 -4.277 1.123 1 98 257 LYS B O 1
ATOM 4859 N N . GLU B 1 258 ? -24.078 -4.719 -0.229 1 97.88 258 GLU B N 1
ATOM 4860 C CA . GLU B 1 258 ? -24.016 -6.133 0.135 1 97.88 258 GLU B CA 1
ATOM 4861 C C . GLU B 1 258 ? -23.203 -6.332 1.413 1 97.88 258 GLU B C 1
ATOM 4863 O O . GLU B 1 258 ? -22.984 -7.469 1.844 1 97.88 258 GLU B O 1
ATOM 4868 N N . ASN B 1 259 ? -22.75 -5.305 1.983 1 97.56 259 ASN B N 1
ATOM 4869 C CA . ASN B 1 259 ? -22.031 -5.309 3.252 1 97.56 259 ASN B CA 1
ATOM 4870 C C . ASN B 1 259 ? -22.688 -4.375 4.27 1 97.56 259 ASN B C 1
ATOM 4872 O O . ASN B 1 259 ? -21.984 -3.646 4.98 1 97.56 259 ASN B O 1
ATOM 4876 N N . ASP B 1 260 ? -24.031 -4.34 4.262 1 95.75 260 ASP B N 1
ATOM 4877 C CA . ASP B 1 260 ? -24.844 -3.553 5.18 1 95.75 260 ASP B CA 1
ATOM 4878 C C . ASP B 1 260 ? -24.578 -2.059 5.016 1 95.75 260 ASP B C 1
ATOM 4880 O O . ASP B 1 260 ? -24.562 -1.313 6 1 95.75 260 ASP B O 1
ATOM 4884 N N . GLY B 1 261 ? -24.219 -1.654 3.824 1 96.44 261 GLY B N 1
ATOM 4885 C CA . GLY B 1 261 ? -23.969 -0.253 3.523 1 96.44 261 GLY B CA 1
ATOM 4886 C C . GLY B 1 261 ? -22.594 0.223 3.967 1 96.44 261 GLY B C 1
ATOM 4887 O O . GLY B 1 261 ? -22.297 1.415 3.885 1 96.44 261 GLY B O 1
ATOM 4888 N N . LYS B 1 262 ? -21.781 -0.662 4.422 1 96.12 262 LYS B N 1
ATOM 4889 C CA . LYS B 1 262 ? -20.469 -0.303 4.957 1 96.12 262 LYS B CA 1
ATOM 4890 C C . LYS B 1 262 ? -19.359 -0.61 3.953 1 96.12 262 LYS B C 1
ATOM 4892 O O . LYS B 1 262 ? -19.531 -1.472 3.086 1 96.12 262 LYS B O 1
ATOM 4897 N N . THR B 1 263 ? -18.312 0.103 4.027 1 97.06 263 THR B N 1
ATOM 4898 C CA . THR B 1 263 ? -17.094 -0.217 3.289 1 97.06 263 THR B CA 1
ATOM 4899 C C . THR B 1 263 ? -16.469 -1.501 3.818 1 97.06 263 THR B C 1
ATOM 4901 O O . THR B 1 263 ? -16.828 -1.986 4.891 1 97.06 263 THR B O 1
ATOM 4904 N N . PHE B 1 264 ? -15.578 -2.068 3.029 1 98.31 264 PHE B N 1
ATOM 4905 C CA . PHE B 1 264 ? -14.969 -3.35 3.365 1 98.31 264 PHE B CA 1
ATOM 4906 C C . PHE B 1 264 ? -13.648 -3.145 4.098 1 98.31 264 PHE B C 1
ATOM 4908 O O . PHE B 1 264 ? -12.883 -2.238 3.766 1 98.31 264 PHE B O 1
ATOM 4915 N N . SER B 1 265 ? -13.359 -3.992 5.09 1 97.69 265 SER B N 1
ATOM 4916 C CA . SER B 1 265 ? -12.094 -3.924 5.816 1 97.69 265 SER B CA 1
ATOM 4917 C C . SER B 1 265 ? -10.914 -4.266 4.91 1 97.69 265 SER B C 1
ATOM 4919 O O . SER B 1 265 ? -9.859 -3.639 4.992 1 97.69 265 SER B O 1
ATOM 4921 N N . ARG B 1 266 ? -11.109 -5.273 4.098 1 98.75 266 ARG B N 1
ATOM 4922 C CA . ARG B 1 266 ? -10.094 -5.727 3.154 1 98.75 266 ARG B CA 1
ATOM 4923 C C . ARG B 1 266 ? -10.703 -5.984 1.779 1 98.75 266 ARG B C 1
ATOM 4925 O O . ARG B 1 266 ? -11.805 -6.52 1.672 1 98.75 266 ARG B O 1
ATOM 4932 N N . VAL B 1 267 ? -9.969 -5.582 0.757 1 98.94 267 VAL B N 1
ATOM 4933 C CA . VAL B 1 267 ? -10.375 -5.906 -0.607 1 98.94 267 VAL B CA 1
ATOM 4934 C C . VAL B 1 267 ? -9.266 -6.684 -1.307 1 98.94 267 VAL B C 1
ATOM 4936 O O . VAL B 1 267 ? -8.109 -6.238 -1.336 1 98.94 267 VAL B O 1
ATOM 4939 N N . PHE B 1 268 ? -9.57 -7.871 -1.79 1 98.94 268 PHE B N 1
ATOM 4940 C CA . PHE B 1 268 ? -8.672 -8.648 -2.641 1 98.94 268 PHE B CA 1
ATOM 4941 C C . PHE B 1 268 ? -8.977 -8.398 -4.113 1 98.94 268 PHE B C 1
ATOM 4943 O O . PHE B 1 268 ? -10 -8.852 -4.629 1 98.94 268 PHE B O 1
ATOM 4950 N N . GLU B 1 269 ? -8.148 -7.637 -4.715 1 98.81 269 GLU B N 1
ATOM 4951 C CA . GLU B 1 269 ? -8.289 -7.332 -6.133 1 98.81 269 GLU B CA 1
ATOM 4952 C C . GLU B 1 269 ? -7.586 -8.375 -6.996 1 98.81 269 GLU B C 1
ATOM 4954 O O . GLU B 1 269 ? -6.355 -8.391 -7.078 1 98.81 269 GLU B O 1
ATOM 4959 N N . CYS B 1 270 ? -8.328 -9.273 -7.629 1 98.25 270 CYS B N 1
ATOM 4960 C CA . CYS B 1 270 ? -7.762 -10.453 -8.266 1 98.25 270 CYS B CA 1
ATOM 4961 C C . CYS B 1 270 ? -7.859 -10.359 -9.781 1 98.25 270 CYS B C 1
ATOM 4963 O O . CYS B 1 270 ? -7.738 -11.367 -10.484 1 98.25 270 CYS B O 1
ATOM 4965 N N . THR B 1 271 ? -8.086 -9.172 -10.336 1 96.25 271 THR B N 1
ATOM 4966 C CA . THR B 1 271 ? -8.227 -9.031 -11.781 1 96.25 271 THR B CA 1
ATOM 4967 C C . THR B 1 271 ? -7.012 -8.312 -12.367 1 96.25 271 THR B C 1
ATOM 4969 O O . THR B 1 271 ? -6.555 -8.648 -13.461 1 96.25 271 THR B O 1
ATOM 4972 N N . GLY B 1 272 ? -6.535 -7.312 -11.711 1 94.81 272 GLY B N 1
ATOM 4973 C CA . GLY B 1 272 ? -5.473 -6.465 -12.234 1 94.81 272 GLY B CA 1
ATOM 4974 C C . GLY B 1 272 ? -5.973 -5.402 -13.188 1 94.81 272 GLY B C 1
ATOM 4975 O O . GLY B 1 272 ? -5.18 -4.668 -13.781 1 94.81 272 GLY B O 1
ATOM 4976 N N . ILE B 1 273 ? -7.289 -5.309 -13.305 1 95.44 273 ILE B N 1
ATOM 4977 C CA . ILE B 1 273 ? -7.902 -4.355 -14.227 1 95.44 273 ILE B CA 1
ATOM 4978 C C . ILE B 1 273 ? -7.996 -2.984 -13.555 1 95.44 273 ILE B C 1
ATOM 4980 O O . ILE B 1 273 ? -8.43 -2.875 -12.406 1 95.44 273 ILE B O 1
ATOM 4984 N N . GLU B 1 274 ? -7.625 -1.958 -14.281 1 97.12 274 GLU B N 1
ATOM 4985 C CA . GLU B 1 274 ? -7.555 -0.595 -13.758 1 97.12 274 GLU B CA 1
ATOM 4986 C C . GLU B 1 274 ? -8.867 -0.187 -13.102 1 97.12 274 GLU B C 1
ATOM 4988 O O . GLU B 1 274 ? -8.875 0.321 -11.977 1 97.12 274 GLU B O 1
ATOM 4993 N N . GLY B 1 275 ? -9.992 -0.415 -13.82 1 97.62 275 GLY B N 1
ATOM 4994 C CA . GLY B 1 275 ? -11.305 -0.066 -13.281 1 97.62 275 GLY B CA 1
ATOM 4995 C C . GLY B 1 275 ? -11.617 -0.783 -11.984 1 97.62 275 GLY B C 1
ATOM 4996 O O . GLY B 1 275 ? -12.258 -0.216 -11.094 1 97.62 275 GLY B O 1
ATOM 4997 N N . CYS B 1 276 ? -11.172 -2.012 -11.812 1 98.25 276 CYS B N 1
ATOM 4998 C CA . CYS B 1 276 ? -11.414 -2.797 -10.609 1 98.25 276 CYS B CA 1
ATOM 4999 C C . CYS B 1 276 ? -10.547 -2.303 -9.453 1 98.25 276 CYS B C 1
ATOM 5001 O O . CYS B 1 276 ? -10.984 -2.311 -8.305 1 98.25 276 CYS B O 1
ATOM 5003 N N . VAL B 1 277 ? -9.344 -1.913 -9.789 1 98.62 277 VAL B N 1
ATOM 5004 C CA . VAL B 1 277 ? -8.492 -1.343 -8.75 1 98.62 277 VAL B CA 1
ATOM 5005 C C . VAL B 1 277 ? -9.109 -0.041 -8.234 1 98.62 277 VAL B C 1
ATOM 5007 O O . VAL B 1 277 ? -9.133 0.207 -7.027 1 98.62 277 VAL B O 1
ATOM 5010 N N . ARG B 1 278 ? -9.617 0.821 -9.164 1 98.69 278 ARG B N 1
ATOM 5011 C CA . ARG B 1 278 ? -10.32 2.033 -8.758 1 98.69 278 ARG B CA 1
ATOM 5012 C C . ARG B 1 278 ? -11.484 1.704 -7.828 1 98.69 278 ARG B C 1
ATOM 5014 O O . ARG B 1 278 ? -11.617 2.299 -6.758 1 98.69 278 ARG B O 1
ATOM 5021 N N . THR B 1 279 ? -12.281 0.764 -8.219 1 98.81 279 THR B N 1
ATOM 5022 C CA . THR B 1 279 ? -13.422 0.335 -7.426 1 98.81 279 THR B CA 1
ATOM 5023 C C . THR B 1 279 ? -12.984 -0.158 -6.055 1 98.81 279 THR B C 1
ATOM 5025 O O . THR B 1 279 ? -13.609 0.155 -5.043 1 98.81 279 THR B O 1
ATOM 5028 N N . SER B 1 280 ? -11.883 -0.912 -6.031 1 98.94 280 SER B N 1
ATOM 5029 C CA . SER B 1 280 ? -11.344 -1.432 -4.781 1 98.94 280 SER B CA 1
ATOM 5030 C C . SER B 1 280 ? -10.984 -0.301 -3.82 1 98.94 280 SER B C 1
ATOM 5032 O O . SER B 1 280 ? -11.297 -0.367 -2.631 1 98.94 280 SER B O 1
ATOM 5034 N N . ILE B 1 281 ? -10.336 0.716 -4.309 1 98.88 281 ILE B N 1
ATOM 5035 C CA . ILE B 1 281 ? -9.93 1.848 -3.482 1 98.88 281 ILE B CA 1
ATOM 5036 C C . ILE B 1 281 ? -11.164 2.498 -2.859 1 98.88 281 ILE B C 1
ATOM 5038 O O . ILE B 1 281 ? -11.195 2.75 -1.653 1 98.88 281 ILE B O 1
ATOM 5042 N N . TYR B 1 282 ? -12.203 2.701 -3.635 1 98.81 282 TYR B N 1
ATOM 5043 C CA . TYR B 1 282 ? -13.398 3.391 -3.158 1 98.81 282 TYR B CA 1
ATOM 5044 C C . TYR B 1 282 ? -14.203 2.498 -2.221 1 98.81 282 TYR B C 1
ATOM 5046 O O . TYR B 1 282 ? -14.898 2.99 -1.324 1 98.81 282 TYR B O 1
ATOM 5054 N N . ALA B 1 283 ? -14.07 1.192 -2.344 1 98.88 283 ALA B N 1
ATOM 5055 C CA . ALA B 1 283 ? -14.891 0.253 -1.583 1 98.88 283 ALA B CA 1
ATOM 5056 C C . ALA B 1 283 ? -14.25 -0.066 -0.235 1 98.88 283 ALA B C 1
ATOM 5058 O O . ALA B 1 283 ? -14.898 -0.647 0.642 1 98.88 283 ALA B O 1
ATOM 5059 N N . THR B 1 284 ? -13.086 0.313 -0.014 1 98.69 284 THR B N 1
ATOM 5060 C CA . THR B 1 284 ? -12.328 -0.07 1.174 1 98.69 284 THR B CA 1
ATOM 5061 C C . THR B 1 284 ? -12.523 0.95 2.291 1 98.69 284 THR B C 1
ATOM 5063 O O . THR B 1 284 ? -12.531 2.158 2.043 1 98.69 284 THR B O 1
ATOM 5066 N N . ARG B 1 285 ? -12.609 0.519 3.484 1 97.19 285 ARG B N 1
ATOM 5067 C CA . ARG B 1 285 ? -12.82 1.405 4.625 1 97.19 285 ARG B CA 1
ATOM 5068 C C . ARG B 1 285 ? -11.562 2.211 4.934 1 97.19 285 ARG B C 1
ATOM 5070 O O . ARG B 1 285 ? -10.461 1.826 4.539 1 97.19 285 ARG B O 1
ATOM 5077 N N . ASN B 1 286 ? -11.758 3.324 5.691 1 97.88 286 ASN B N 1
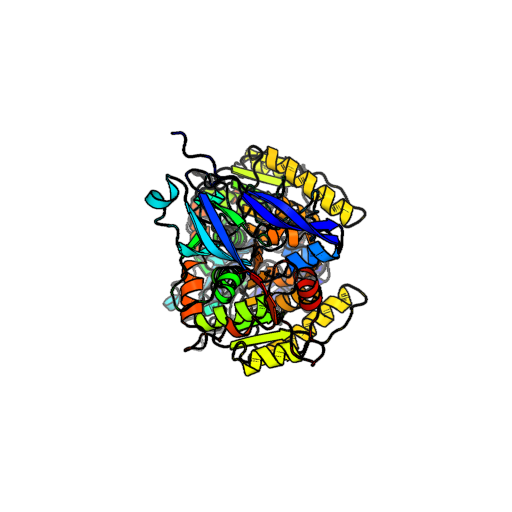ATOM 5078 C CA . ASN B 1 286 ? -10.609 4.074 6.176 1 97.88 286 ASN B CA 1
ATOM 5079 C C . ASN B 1 286 ? -9.68 3.201 7.02 1 97.88 286 ASN B C 1
ATOM 5081 O O . ASN B 1 286 ? -10.141 2.479 7.902 1 97.88 286 ASN B O 1
ATOM 5085 N N . GLY B 1 287 ? -8.414 3.258 6.711 1 97.62 287 GLY B N 1
ATOM 5086 C CA . GLY B 1 287 ? -7.445 2.434 7.41 1 97.62 287 GLY B CA 1
ATOM 5087 C C . GLY B 1 287 ? -7.391 1.008 6.895 1 97.62 287 GLY B C 1
ATOM 5088 O O . GLY B 1 287 ? -6.668 0.172 7.438 1 97.62 287 GLY B O 1
ATOM 5089 N N . GLY B 1 288 ? -8.18 0.717 5.863 1 98 288 GLY B N 1
ATOM 5090 C CA . GLY B 1 288 ? -8.211 -0.624 5.301 1 98 288 GLY B CA 1
ATOM 5091 C C . GLY B 1 288 ? -7.105 -0.875 4.297 1 98 288 GLY B C 1
ATOM 5092 O O . GLY B 1 288 ? -6.184 -0.068 4.164 1 98 288 GLY B O 1
ATOM 5093 N N . LYS B 1 289 ? -7.195 -2.078 3.582 1 98.75 289 LYS B N 1
ATOM 5094 C CA . LYS B 1 289 ? -6.164 -2.457 2.621 1 98.75 289 LYS B CA 1
ATOM 5095 C C . LYS B 1 289 ? -6.781 -3.006 1.338 1 98.75 289 LYS B C 1
ATOM 5097 O O . LYS B 1 289 ? -7.797 -3.699 1.38 1 98.75 289 LYS B O 1
ATOM 5102 N N . VAL B 1 290 ? -6.195 -2.629 0.275 1 98.94 290 VAL B N 1
ATOM 5103 C CA . VAL B 1 290 ? -6.418 -3.287 -1.008 1 98.94 290 VAL B CA 1
ATOM 5104 C C . VAL B 1 290 ? -5.234 -4.195 -1.332 1 98.94 290 VAL B C 1
ATOM 5106 O O . VAL B 1 290 ? -4.102 -3.73 -1.466 1 98.94 290 VAL B O 1
ATOM 5109 N N . LEU B 1 291 ? -5.469 -5.484 -1.403 1 98.94 291 LEU B N 1
ATOM 5110 C CA . LEU B 1 291 ? -4.445 -6.441 -1.809 1 98.94 291 LEU B CA 1
ATOM 5111 C C . LEU B 1 291 ? -4.438 -6.617 -3.324 1 98.94 291 LEU B C 1
ATOM 5113 O O . LEU B 1 291 ? -5.418 -7.078 -3.906 1 98.94 291 LEU B O 1
ATOM 5117 N N . LEU B 1 292 ? -3.367 -6.203 -3.938 1 98.69 292 LEU B N 1
ATOM 5118 C CA . LEU B 1 292 ? -3.207 -6.332 -5.383 1 98.69 292 LEU B CA 1
ATOM 5119 C C . LEU B 1 292 ? -2.691 -7.719 -5.75 1 98.69 292 LEU B C 1
ATOM 5121 O O . LEU B 1 292 ? -1.48 -7.93 -5.848 1 98.69 292 LEU B O 1
ATOM 5125 N N . VAL B 1 293 ? -3.602 -8.617 -6.035 1 98 293 VAL B N 1
ATOM 5126 C CA . VAL B 1 293 ? -3.271 -10.016 -6.281 1 98 293 VAL B CA 1
ATOM 5127 C C . VAL B 1 293 ? -3.197 -10.273 -7.785 1 98 293 VAL B C 1
ATOM 5129 O O . VAL B 1 293 ? -2.314 -10.992 -8.258 1 98 293 VAL B O 1
ATOM 5132 N N . GLY B 1 294 ? -4.117 -9.695 -8.523 1 94.25 294 GLY B N 1
ATOM 5133 C CA . GLY B 1 294 ? -4.176 -9.914 -9.961 1 94.25 294 GLY B CA 1
ATOM 5134 C C . GLY B 1 294 ? -3.107 -9.148 -10.719 1 94.25 294 GLY B C 1
ATOM 5135 O O . GLY B 1 294 ? -2.75 -8.031 -10.344 1 94.25 294 GLY B O 1
ATOM 5136 N N . MET B 1 295 ? -2.635 -9.82 -11.742 1 87.44 295 MET B N 1
ATOM 5137 C CA . MET B 1 295 ? -1.696 -9.164 -12.648 1 87.44 295 MET B CA 1
ATOM 5138 C C . MET B 1 295 ? -2.4 -8.695 -13.922 1 87.44 295 MET B C 1
ATOM 5140 O O . MET B 1 295 ? -3.125 -9.469 -14.555 1 87.44 295 MET B O 1
ATOM 5144 N N . GLY B 1 296 ? -2.328 -7.383 -14.211 1 83.12 296 GLY B N 1
ATOM 5145 C CA . GLY B 1 296 ? -2.971 -6.855 -15.398 1 83.12 296 GLY B CA 1
ATOM 5146 C C . GLY B 1 296 ? -2.26 -5.648 -15.977 1 83.12 296 GLY B C 1
ATOM 5147 O O . GLY B 1 296 ? -1.065 -5.707 -16.281 1 83.12 296 GLY B O 1
ATOM 5148 N N . THR B 1 297 ? -2.971 -4.605 -16.047 1 88.19 297 THR B N 1
ATOM 5149 C CA . THR B 1 297 ? -2.428 -3.385 -16.641 1 88.19 297 THR B CA 1
ATOM 5150 C C . THR B 1 297 ? -1.272 -2.85 -15.797 1 88.19 297 THR B C 1
ATOM 5152 O O . THR B 1 297 ? -1.458 -2.49 -14.633 1 88.19 297 THR B O 1
ATOM 5155 N N . PRO B 1 298 ? -0.112 -2.834 -16.453 1 93.88 298 PRO B N 1
ATOM 5156 C CA . PRO B 1 298 ? 1.066 -2.516 -15.648 1 93.88 298 PRO B CA 1
ATOM 5157 C C . PRO B 1 298 ? 1.064 -1.073 -15.148 1 93.88 298 PRO B C 1
ATOM 5159 O O . PRO B 1 298 ? 1.498 -0.807 -14.023 1 93.88 298 PRO B O 1
ATOM 5162 N N . ILE B 1 299 ? 0.647 -0.114 -16.078 1 96.81 299 ILE B N 1
ATOM 5163 C CA . ILE B 1 299 ? 0.566 1.309 -15.758 1 96.81 299 ILE B CA 1
ATOM 5164 C C . ILE B 1 299 ? -0.896 1.719 -15.602 1 96.81 299 ILE B C 1
ATOM 5166 O O . ILE B 1 299 ? -1.699 1.546 -16.531 1 96.81 299 ILE B O 1
ATOM 5170 N N . GLN B 1 300 ? -1.243 2.205 -14.414 1 97.5 300 GLN B N 1
ATOM 5171 C CA . GLN B 1 300 ? -2.646 2.502 -14.148 1 97.5 300 GLN B CA 1
ATOM 5172 C C . GLN B 1 300 ? -2.822 3.938 -13.656 1 97.5 300 GLN B C 1
ATOM 5174 O O . GLN B 1 300 ? -1.947 4.477 -12.977 1 97.5 300 GLN B O 1
ATOM 5179 N N . THR B 1 301 ? -3.941 4.551 -14.07 1 98.31 301 THR B N 1
ATOM 5180 C CA . THR B 1 301 ? -4.371 5.844 -13.547 1 98.31 301 THR B CA 1
ATOM 5181 C C . THR B 1 301 ? -5.348 5.664 -12.391 1 98.31 301 THR B C 1
ATOM 5183 O O . THR B 1 301 ? -6.484 5.227 -12.586 1 98.31 301 THR B O 1
ATOM 5186 N N . LEU B 1 302 ? -4.91 6.031 -11.188 1 98.44 302 LEU B N 1
ATOM 5187 C CA . LEU B 1 302 ? -5.652 5.668 -9.984 1 98.44 302 LEU B CA 1
ATOM 5188 C C . LEU B 1 302 ? -5.914 6.895 -9.117 1 98.44 302 LEU B C 1
ATOM 5190 O O . LEU B 1 302 ? -5.133 7.848 -9.133 1 98.44 302 LEU B O 1
ATOM 5194 N N . PRO B 1 303 ? -7.039 6.914 -8.383 1 97.88 303 PRO B N 1
ATOM 5195 C CA . PRO B 1 303 ? -7.301 7.973 -7.406 1 97.88 303 PRO B CA 1
ATOM 5196 C C . PRO B 1 303 ? -6.461 7.832 -6.141 1 97.88 303 PRO B C 1
ATOM 5198 O O . PRO B 1 303 ? -6.992 7.516 -5.074 1 97.88 303 PRO B O 1
ATOM 5201 N N . ILE B 1 304 ? -5.199 8.188 -6.164 1 97.31 304 ILE B N 1
ATOM 5202 C CA . ILE B 1 304 ? -4.215 7.953 -5.109 1 97.31 304 ILE B CA 1
ATOM 5203 C C . ILE B 1 304 ? -4.559 8.797 -3.887 1 97.31 304 ILE B C 1
ATOM 5205 O O . ILE B 1 304 ? -4.375 8.359 -2.75 1 97.31 304 ILE B O 1
ATOM 5209 N N . SER B 1 305 ? -5.07 9.992 -4.051 1 95.5 305 SER B N 1
ATOM 5210 C CA . SER B 1 305 ? -5.453 10.828 -2.92 1 95.5 305 SER B CA 1
ATOM 5211 C C . SER B 1 305 ? -6.598 10.211 -2.131 1 95.5 305 SER B C 1
ATOM 5213 O O . SER B 1 305 ? -6.629 10.297 -0.901 1 95.5 305 SER B O 1
ATOM 5215 N N . ALA B 1 306 ? -7.57 9.586 -2.904 1 96.31 306 ALA B N 1
ATOM 5216 C CA . ALA B 1 306 ? -8.688 8.93 -2.24 1 96.31 306 ALA B CA 1
ATOM 5217 C C . ALA B 1 306 ? -8.195 7.805 -1.33 1 96.31 306 ALA B C 1
ATOM 5219 O O . ALA B 1 306 ? -8.781 7.551 -0.274 1 96.31 306 ALA B O 1
ATOM 5220 N N . ALA B 1 307 ? -7.098 7.145 -1.742 1 97.94 307 ALA B N 1
ATOM 5221 C CA . ALA B 1 307 ? -6.516 6.082 -0.925 1 97.94 307 ALA B CA 1
ATOM 5222 C C . ALA B 1 307 ? -5.699 6.66 0.226 1 97.94 307 ALA B C 1
ATOM 5224 O O . ALA B 1 307 ? -5.953 6.352 1.393 1 97.94 307 ALA B O 1
ATOM 5225 N N . ALA B 1 308 ? -4.812 7.57 -0.049 1 96.69 308 ALA B N 1
ATOM 5226 C CA . ALA B 1 308 ? -3.84 8.07 0.916 1 96.69 308 ALA B CA 1
ATOM 5227 C C . ALA B 1 308 ? -4.527 8.852 2.031 1 96.69 308 ALA B C 1
ATOM 5229 O O . ALA B 1 308 ? -4.18 8.711 3.205 1 96.69 308 ALA B O 1
ATOM 5230 N N . LEU B 1 309 ? -5.574 9.641 1.724 1 95.38 309 LEU B N 1
ATOM 5231 C CA . LEU B 1 309 ? -6.227 10.508 2.701 1 95.38 309 LEU B CA 1
ATOM 5232 C C . LEU B 1 309 ? -7.113 9.688 3.639 1 95.38 309 LEU B C 1
ATOM 5234 O O . LEU B 1 309 ? -7.57 10.203 4.664 1 95.38 309 LEU B O 1
ATOM 5238 N N . ARG B 1 310 ? -7.316 8.438 3.293 1 97.06 310 ARG B N 1
ATOM 5239 C CA . ARG B 1 310 ? -8.086 7.52 4.133 1 97.06 310 ARG B CA 1
ATOM 5240 C C . ARG B 1 310 ? -7.188 6.43 4.719 1 97.06 310 ARG B C 1
ATOM 5242 O O . ARG B 1 310 ? -7.676 5.504 5.367 1 97.06 310 ARG B O 1
ATOM 5249 N N . GLU B 1 311 ? -5.918 6.551 4.352 1 98.31 311 GLU B N 1
ATOM 5250 C CA . GLU B 1 311 ? -4.926 5.551 4.73 1 98.31 311 GLU B CA 1
ATOM 5251 C C . GLU B 1 311 ? -5.355 4.152 4.297 1 98.31 311 GLU B C 1
ATOM 5253 O O . GLU B 1 311 ? -5.254 3.197 5.07 1 98.31 311 GLU B O 1
ATOM 5258 N N . VAL B 1 312 ? -5.941 4.109 3.129 1 98.62 312 VAL B N 1
ATOM 5259 C CA . VAL B 1 312 ? -6.117 2.83 2.453 1 98.62 312 VAL B CA 1
ATOM 5260 C C . VAL B 1 312 ? -4.801 2.406 1.803 1 98.62 312 VAL B C 1
ATOM 5262 O O . VAL B 1 312 ? -4.355 3.023 0.833 1 98.62 312 VAL B O 1
ATOM 5265 N N . ASP B 1 313 ? -4.207 1.359 2.326 1 98.81 313 ASP B N 1
ATOM 5266 C CA . ASP B 1 313 ? -2.928 0.891 1.801 1 98.81 313 ASP B CA 1
ATOM 5267 C C . ASP B 1 313 ? -3.127 0.03 0.556 1 98.81 313 ASP B C 1
ATOM 5269 O O . ASP B 1 313 ? -4.051 -0.783 0.499 1 98.81 313 ASP B O 1
ATOM 5273 N N . LEU B 1 314 ? -2.318 0.253 -0.425 1 98.88 314 LEU B N 1
ATOM 5274 C CA . LEU B 1 314 ? -2.209 -0.654 -1.562 1 98.88 314 LEU B CA 1
ATOM 5275 C C . LEU B 1 314 ? -1.053 -1.63 -1.368 1 98.88 314 LEU B C 1
ATOM 5277 O O . LEU B 1 314 ? 0.113 -1.229 -1.383 1 98.88 314 LEU B O 1
ATOM 5281 N N . VAL B 1 315 ? -1.422 -2.893 -1.246 1 98.75 315 VAL B N 1
ATOM 5282 C CA . VAL B 1 315 ? -0.475 -3.914 -0.814 1 98.75 315 VAL B CA 1
ATOM 5283 C C . VAL B 1 315 ? -0.193 -4.879 -1.966 1 98.75 315 VAL B C 1
ATOM 5285 O O . VAL B 1 315 ? -1.116 -5.473 -2.525 1 98.75 315 VAL B O 1
ATOM 5288 N N . GLY B 1 316 ? 1.06 -4.949 -2.26 1 98.06 316 GLY B N 1
ATOM 5289 C CA . GLY B 1 316 ? 1.428 -5.891 -3.307 1 98.06 316 GLY B CA 1
ATOM 5290 C C . GLY B 1 316 ? 1.432 -7.332 -2.838 1 98.06 316 GLY B C 1
ATOM 5291 O O . GLY B 1 316 ? 1.827 -7.625 -1.707 1 98.06 316 GLY B O 1
ATOM 5292 N N . VAL B 1 317 ? 0.979 -8.203 -3.703 1 98.38 317 VAL B N 1
ATOM 5293 C CA . VAL B 1 317 ? 1.062 -9.648 -3.484 1 98.38 317 VAL B CA 1
ATOM 5294 C C . VAL B 1 317 ? 1.771 -10.312 -4.66 1 98.38 317 VAL B C 1
ATOM 5296 O O . VAL B 1 317 ? 1.306 -10.227 -5.801 1 98.38 317 VAL B O 1
ATOM 5299 N N . TRP B 1 318 ? 2.91 -10.922 -4.367 1 97.25 318 TRP B N 1
ATOM 5300 C CA . TRP B 1 318 ? 3.697 -11.547 -5.426 1 97.25 318 TRP B CA 1
ATOM 5301 C C . TRP B 1 318 ? 4.113 -12.961 -5.031 1 97.25 318 TRP B C 1
ATOM 5303 O O . TRP B 1 318 ? 4.938 -13.141 -4.129 1 97.25 318 TRP B O 1
ATOM 5313 N N . ARG B 1 319 ? 3.551 -13.883 -5.797 1 97.69 319 ARG B N 1
ATOM 5314 C CA . ARG B 1 319 ? 3.846 -15.289 -5.512 1 97.69 319 ARG B CA 1
ATOM 5315 C C . ARG B 1 319 ? 3.473 -15.648 -4.078 1 97.69 319 ARG B C 1
ATOM 5317 O O . ARG B 1 319 ? 2.318 -15.484 -3.674 1 97.69 319 ARG B O 1
ATOM 5324 N N . TYR B 1 320 ? 4.43 -16.266 -3.361 1 98.62 320 TYR B N 1
ATOM 5325 C CA . TYR B 1 320 ? 4.137 -16.719 -2.006 1 98.62 320 TYR B CA 1
ATOM 5326 C C . TYR B 1 320 ? 5.418 -17.125 -1.279 1 98.62 320 TYR B C 1
ATOM 5328 O O . TYR B 1 320 ? 6.445 -17.359 -1.911 1 98.62 320 TYR B O 1
ATOM 5336 N N . ALA B 1 321 ? 5.328 -17.094 -0.001 1 98.56 321 ALA B N 1
ATOM 5337 C CA . ALA B 1 321 ? 6.422 -17.578 0.839 1 98.56 321 ALA B CA 1
ATOM 5338 C C . ALA B 1 321 ? 5.887 -18.281 2.076 1 98.56 321 ALA B C 1
ATOM 5340 O O . ALA B 1 321 ? 4.977 -17.797 2.744 1 98.56 321 ALA B O 1
ATOM 5341 N N . ASN B 1 322 ? 6.418 -19.5 2.324 1 98.19 322 ASN B N 1
ATOM 5342 C CA . ASN B 1 322 ? 6.141 -20.25 3.541 1 98.19 322 ASN B CA 1
ATOM 5343 C C . ASN B 1 322 ? 4.66 -20.594 3.664 1 98.19 322 ASN B C 1
ATOM 5345 O O . ASN B 1 322 ? 4.066 -20.422 4.73 1 98.19 322 ASN B O 1
ATOM 5349 N N . CYS B 1 323 ? 4.074 -21.109 2.561 1 98.69 323 CYS B N 1
ATOM 5350 C CA . CYS B 1 323 ? 2.621 -21.234 2.58 1 98.69 323 CYS B CA 1
ATOM 5351 C C . CYS B 1 323 ? 2.209 -22.703 2.42 1 98.69 323 CYS B C 1
ATOM 5353 O O . CYS B 1 323 ? 1.066 -23.062 2.707 1 98.69 323 CYS B O 1
ATOM 5355 N N . TYR B 1 324 ? 3.086 -23.594 1.947 1 98.69 324 TYR B N 1
ATOM 5356 C CA . TYR B 1 324 ? 2.701 -24.938 1.517 1 98.69 324 TYR B CA 1
ATOM 5357 C C . TYR B 1 324 ? 2.205 -25.766 2.695 1 98.69 324 TYR B C 1
ATOM 5359 O O . TYR B 1 324 ? 1.193 -26.469 2.588 1 98.69 324 TYR B O 1
ATOM 5367 N N . PRO B 1 325 ? 2.893 -25.703 3.924 1 98.56 325 PRO B N 1
ATOM 5368 C CA . PRO B 1 325 ? 2.344 -26.484 5.039 1 98.56 325 PRO B CA 1
ATOM 5369 C C . PRO B 1 325 ? 0.899 -26.109 5.363 1 98.56 325 PRO B C 1
ATOM 5371 O O . PRO B 1 325 ? 0.051 -26.984 5.531 1 98.56 325 PRO B O 1
ATOM 5374 N N . HIS B 1 326 ? 0.646 -24.812 5.43 1 98.69 326 HIS B N 1
ATOM 5375 C CA . HIS B 1 326 ? -0.718 -24.359 5.684 1 98.69 326 HIS B CA 1
ATOM 5376 C C . HIS B 1 326 ? -1.651 -24.766 4.543 1 98.69 326 HIS B C 1
ATOM 5378 O O . HIS B 1 326 ? -2.811 -25.109 4.781 1 98.69 326 HIS B O 1
ATOM 5384 N N . GLY B 1 327 ? -1.168 -24.688 3.295 1 98.75 327 GLY B N 1
ATOM 5385 C CA . GLY B 1 327 ? -1.953 -25.125 2.152 1 98.75 327 GLY B CA 1
ATOM 5386 C C . GLY B 1 327 ? -2.365 -26.578 2.234 1 98.75 327 GLY B C 1
ATOM 5387 O O . GLY B 1 327 ? -3.512 -26.922 1.938 1 98.75 327 GLY B O 1
ATOM 5388 N N . ILE B 1 328 ? -1.45 -27.422 2.637 1 98.75 328 ILE B N 1
ATOM 5389 C CA . ILE B 1 328 ? -1.723 -28.844 2.775 1 98.75 328 ILE B CA 1
ATOM 5390 C C . ILE B 1 328 ? -2.787 -29.062 3.85 1 98.75 328 ILE B C 1
ATOM 5392 O O . ILE B 1 328 ? -3.713 -29.859 3.66 1 98.75 328 ILE B O 1
ATOM 5396 N N . GLU B 1 329 ? -2.678 -28.328 4.926 1 98.31 329 GLU B N 1
ATOM 5397 C CA . GLU B 1 329 ? -3.684 -28.406 5.98 1 98.31 329 GLU B CA 1
ATOM 5398 C C . GLU B 1 329 ? -5.062 -28.016 5.461 1 98.31 329 GLU B C 1
ATOM 5400 O O . GLU B 1 329 ? -6.051 -28.703 5.73 1 98.31 329 GLU B O 1
ATOM 5405 N N . LEU B 1 330 ? -5.148 -26.969 4.73 1 98.38 330 LEU B N 1
ATOM 5406 C CA . LEU B 1 330 ? -6.418 -26.5 4.188 1 98.38 330 LEU B CA 1
ATOM 5407 C C . LEU B 1 330 ? -7 -27.516 3.205 1 98.38 330 LEU B C 1
ATOM 5409 O O . LEU B 1 330 ? -8.211 -27.75 3.195 1 98.38 330 LEU B O 1
ATOM 5413 N N . MET B 1 331 ? -6.113 -28.062 2.385 1 98.5 331 MET B N 1
ATOM 5414 C CA . MET B 1 331 ? -6.559 -29.062 1.408 1 98.5 331 MET B CA 1
ATOM 5415 C C . MET B 1 331 ? -7.152 -30.281 2.102 1 98.5 331 MET B C 1
ATOM 5417 O O . MET B 1 331 ? -8.156 -30.828 1.646 1 98.5 331 MET B O 1
ATOM 5421 N N . GLN B 1 332 ? -6.586 -30.625 3.234 1 97.75 332 GLN B N 1
ATOM 5422 C CA . GLN B 1 332 ? -7.094 -31.766 3.996 1 97.75 332 GLN B CA 1
ATOM 5423 C C . GLN B 1 332 ? -8.461 -31.453 4.605 1 97.75 332 GLN B C 1
ATOM 5425 O O . GLN B 1 332 ? -9.25 -32.375 4.871 1 97.75 332 GLN B O 1
ATOM 5430 N N . ARG B 1 333 ? -8.719 -30.188 4.781 1 97.19 333 ARG B N 1
ATOM 5431 C CA . ARG B 1 333 ? -9.977 -29.766 5.391 1 97.19 333 ARG B CA 1
ATOM 5432 C C . ARG B 1 333 ? -10.961 -29.297 4.328 1 97.19 333 ARG B C 1
ATOM 5434 O O . ARG B 1 333 ? -12.023 -28.75 4.656 1 97.19 333 ARG B O 1
ATOM 5441 N N . ALA B 1 334 ? -10.641 -29.5 3.084 1 97.38 334 ALA B N 1
ATOM 5442 C CA . ALA B 1 334 ? -11.484 -29.031 1.992 1 97.38 334 ALA B CA 1
ATOM 5443 C C . ALA B 1 334 ? -12.891 -29.609 2.088 1 97.38 334 ALA B C 1
ATOM 5445 O O . ALA B 1 334 ? -13.07 -30.828 2.137 1 97.38 334 ALA B O 1
ATOM 5446 N N . GLY B 1 335 ? -13.922 -28.703 2.123 1 96.81 335 GLY B N 1
ATOM 5447 C CA . GLY B 1 335 ? -15.312 -29.125 2.188 1 96.81 335 GLY B CA 1
ATOM 5448 C C . GLY B 1 335 ? -15.797 -29.375 3.605 1 96.81 335 GLY B C 1
ATOM 5449 O O . GLY B 1 335 ? -16.938 -29.781 3.814 1 96.81 335 GLY B O 1
ATOM 5450 N N . LYS B 1 336 ? -14.961 -29.141 4.508 1 95.75 336 LYS B N 1
ATOM 5451 C CA . LYS B 1 336 ? -15.312 -29.344 5.91 1 95.75 336 LYS B CA 1
ATOM 5452 C C . LYS B 1 336 ? -15.242 -28.031 6.691 1 95.75 336 LYS B C 1
ATOM 5454 O O . LYS B 1 336 ? -14.359 -27.203 6.441 1 95.75 336 LYS B O 1
ATOM 5459 N N . GLY B 1 337 ? -16.203 -27.875 7.551 1 92.62 337 GLY B N 1
ATOM 5460 C CA . GLY B 1 337 ? -16.219 -26.672 8.375 1 92.62 337 GLY B CA 1
ATOM 5461 C C . GLY B 1 337 ? -16.312 -25.391 7.57 1 92.62 337 GLY B C 1
ATOM 5462 O O . GLY B 1 337 ? -17.188 -25.25 6.727 1 92.62 337 GLY B O 1
ATOM 5463 N N . ARG B 1 338 ? -15.367 -24.453 7.883 1 92.19 338 ARG B N 1
ATOM 5464 C CA . ARG B 1 338 ? -15.391 -23.156 7.23 1 92.19 338 ARG B CA 1
ATOM 5465 C C . ARG B 1 338 ? -14.453 -23.125 6.027 1 92.19 338 ARG B C 1
ATOM 5467 O O . ARG B 1 338 ? -14.047 -22.047 5.574 1 92.19 338 ARG B O 1
ATOM 5474 N N . VAL B 1 339 ? -14.125 -24.312 5.492 1 96.56 339 VAL B N 1
ATOM 5475 C CA . VAL B 1 339 ? -13.25 -24.359 4.324 1 96.56 339 VAL B CA 1
ATOM 5476 C C . VAL B 1 339 ? -14.031 -24.859 3.111 1 96.56 339 VAL B C 1
ATOM 5478 O O . VAL B 1 339 ? -14.375 -26.047 3.031 1 96.56 339 VAL B O 1
ATOM 5481 N N . PRO B 1 340 ? -14.258 -23.938 2.176 1 97.81 340 PRO B N 1
ATOM 5482 C CA . PRO B 1 340 ? -14.898 -24.406 0.945 1 97.81 340 PRO B CA 1
ATOM 5483 C C . PRO B 1 340 ? -14.109 -25.516 0.254 1 97.81 340 PRO B C 1
ATOM 5485 O O . PRO B 1 340 ? -12.898 -25.625 0.45 1 97.81 340 PRO B O 1
ATOM 5488 N N . ASP B 1 341 ? -14.812 -26.344 -0.505 1 98.56 341 ASP B N 1
ATOM 5489 C CA . ASP B 1 341 ? -14.164 -27.469 -1.194 1 98.56 341 ASP B CA 1
ATOM 5490 C C . ASP B 1 341 ? -13.367 -26.969 -2.404 1 98.56 341 ASP B C 1
ATOM 5492 O O . ASP B 1 341 ? -13.852 -27.031 -3.537 1 98.56 341 ASP B O 1
ATOM 5496 N N . VAL B 1 342 ? -12.141 -26.547 -2.178 1 98.56 342 VAL B N 1
ATOM 5497 C CA . VAL B 1 342 ? -11.297 -25.953 -3.211 1 98.56 342 VAL B CA 1
ATOM 5498 C C . VAL B 1 342 ? -10.984 -27 -4.281 1 98.56 342 VAL B C 1
ATOM 5500 O O . VAL B 1 342 ? -10.578 -26.641 -5.395 1 98.56 342 VAL B O 1
ATOM 5503 N N . ARG B 1 343 ? -11.227 -28.328 -4.102 1 98.31 343 ARG B N 1
ATOM 5504 C CA . ARG B 1 343 ? -10.992 -29.391 -5.07 1 98.31 343 ARG B CA 1
ATOM 5505 C C . ARG B 1 343 ? -11.906 -29.234 -6.285 1 98.31 343 ARG B C 1
ATOM 5507 O O . ARG B 1 343 ? -11.547 -29.641 -7.391 1 98.31 343 ARG B O 1
ATOM 5514 N N . LYS B 1 344 ? -13 -28.594 -5.988 1 98.38 344 LYS B N 1
ATOM 5515 C CA . LYS B 1 344 ? -14.008 -28.406 -7.031 1 98.38 344 LYS B CA 1
ATOM 5516 C C . LYS B 1 344 ? -13.516 -27.406 -8.086 1 98.38 344 LYS B C 1
ATOM 5518 O O . LYS B 1 344 ? -14.117 -27.297 -9.156 1 98.38 344 LYS B O 1
ATOM 5523 N N . LEU B 1 345 ? -12.438 -26.734 -7.781 1 98.56 345 LEU B N 1
ATOM 5524 C CA . LEU B 1 345 ? -11.914 -25.766 -8.734 1 98.56 345 LEU B CA 1
ATOM 5525 C C . LEU B 1 345 ? -11.32 -26.469 -9.953 1 98.56 345 LEU B C 1
ATOM 5527 O O . LEU B 1 345 ? -11.156 -25.859 -11.008 1 98.56 345 LEU B O 1
ATOM 5531 N N . ILE B 1 346 ? -10.852 -27.703 -9.758 1 98.5 346 ILE B N 1
ATOM 5532 C CA . ILE B 1 346 ? -10.398 -28.484 -10.906 1 98.5 346 ILE B CA 1
ATOM 5533 C C . ILE B 1 346 ? -11.609 -28.953 -11.719 1 98.5 346 ILE B C 1
ATOM 5535 O O . ILE B 1 346 ? -12.281 -29.906 -11.352 1 98.5 346 ILE B O 1
ATOM 5539 N N . THR B 1 347 ? -11.82 -28.297 -12.875 1 98.25 347 THR B N 1
ATOM 5540 C CA . THR B 1 347 ? -13.062 -28.547 -13.594 1 98.25 347 THR B CA 1
ATOM 5541 C C . THR B 1 347 ? -12.82 -29.453 -14.805 1 98.25 347 THR B C 1
ATOM 5543 O O . THR B 1 347 ? -13.734 -30.125 -15.281 1 98.25 347 THR B O 1
ATOM 5546 N N . HIS B 1 348 ? -11.641 -29.406 -15.312 1 98.69 348 HIS B N 1
ATOM 5547 C CA . HIS B 1 348 ? -11.344 -30.188 -16.516 1 98.69 348 HIS B CA 1
ATOM 5548 C C . HIS B 1 348 ? -10.008 -30.906 -16.391 1 98.69 348 HIS B C 1
ATOM 5550 O O . HIS B 1 348 ? -9.047 -30.359 -15.836 1 98.69 348 HIS B O 1
ATOM 5556 N N . ARG B 1 349 ? -9.945 -32.094 -16.953 1 98.38 349 ARG B N 1
ATOM 5557 C CA . ARG B 1 349 ? -8.773 -32.969 -16.859 1 98.38 349 ARG B CA 1
ATOM 5558 C C . ARG B 1 349 ? -8.375 -33.5 -18.234 1 98.38 349 ARG B C 1
ATOM 5560 O O . ARG B 1 349 ? -9.227 -33.875 -19.031 1 98.38 349 ARG B O 1
ATOM 5567 N N . PHE B 1 350 ? -7.133 -33.375 -18.484 1 98.62 350 PHE B N 1
ATOM 5568 C CA . PHE B 1 350 ? -6.539 -33.906 -19.703 1 98.62 350 PHE B CA 1
ATOM 5569 C C . PHE B 1 350 ? -5.434 -34.906 -19.359 1 98.62 350 PHE B C 1
ATOM 5571 O O . PHE B 1 350 ? -4.57 -34.625 -18.531 1 98.62 350 PHE B O 1
ATOM 5578 N N . ARG B 1 351 ? -5.457 -36.031 -20.047 1 97.69 351 ARG B N 1
ATOM 5579 C CA . ARG B 1 351 ? -4.504 -37.094 -19.734 1 97.69 351 ARG B CA 1
ATOM 5580 C C . ARG B 1 351 ? -3.434 -37.219 -20.812 1 97.69 351 ARG B C 1
ATOM 5582 O O . ARG B 1 351 ? -3.746 -37.438 -21.984 1 97.69 351 ARG B O 1
ATOM 5589 N N . GLY B 1 352 ? -2.221 -37.062 -20.344 1 97 352 GLY B N 1
ATOM 5590 C CA . GLY B 1 352 ? -1.083 -37.125 -21.25 1 97 352 GLY B CA 1
ATOM 5591 C C . GLY B 1 352 ? -0.534 -35.781 -21.641 1 97 352 GLY B C 1
ATOM 5592 O O . GLY B 1 352 ? -1.298 -34.844 -21.906 1 97 352 GLY B O 1
ATOM 5593 N N . LEU B 1 353 ? 0.771 -35.719 -21.656 1 95.88 353 LEU B N 1
ATOM 5594 C CA . LEU B 1 353 ? 1.453 -34.5 -22.047 1 95.88 353 LEU B CA 1
ATOM 5595 C C . LEU B 1 353 ? 1.063 -34.094 -23.469 1 95.88 353 LEU B C 1
ATOM 5597 O O . LEU B 1 353 ? 1.053 -32.906 -23.797 1 95.88 353 LEU B O 1
ATOM 5601 N N . ASP B 1 354 ? 0.738 -35.094 -24.266 1 95.56 354 ASP B N 1
ATOM 5602 C CA . ASP B 1 354 ? 0.418 -34.844 -25.672 1 95.56 354 ASP B CA 1
ATOM 5603 C C . ASP B 1 354 ? -0.911 -34.094 -25.812 1 95.56 354 ASP B C 1
ATOM 5605 O O . ASP B 1 354 ? -1.225 -33.594 -26.891 1 95.56 354 ASP B O 1
ATOM 5609 N N . GLN B 1 355 ? -1.68 -34 -24.719 1 97.31 355 GLN B N 1
ATOM 5610 C CA . GLN B 1 355 ? -2.957 -33.281 -24.766 1 97.31 355 GLN B CA 1
ATOM 5611 C C . GLN B 1 355 ? -2.811 -31.859 -24.281 1 97.31 355 GLN B C 1
ATOM 5613 O O . GLN B 1 355 ? -3.809 -31.172 -24.047 1 97.31 355 GLN B O 1
ATOM 5618 N N . SER B 1 356 ? -1.588 -31.422 -24.125 1 97.69 356 SER B N 1
ATOM 5619 C CA . SER B 1 356 ? -1.336 -30.109 -23.531 1 97.69 356 SER B CA 1
ATOM 5620 C C . SER B 1 356 ? -1.947 -29 -24.375 1 97.69 356 SER B C 1
ATOM 5622 O O . SER B 1 356 ? -2.508 -28.031 -23.844 1 97.69 356 SER B O 1
ATOM 5624 N N . LEU B 1 357 ? -1.863 -29.109 -25.688 1 97.38 357 LEU B N 1
ATOM 5625 C CA . LEU B 1 357 ? -2.414 -28.062 -26.547 1 97.38 357 LEU B CA 1
ATOM 5626 C C . LEU B 1 357 ? -3.922 -27.938 -26.344 1 97.38 357 LEU B C 1
ATOM 5628 O O . LEU B 1 357 ? -4.445 -26.828 -26.25 1 97.38 357 LEU B O 1
ATOM 5632 N N . GLU B 1 358 ? -4.594 -29.047 -26.297 1 97.44 358 GLU B N 1
ATOM 5633 C CA . GLU B 1 358 ? -6.031 -29.047 -26.047 1 97.44 358 GLU B CA 1
ATOM 5634 C C . GLU B 1 358 ? -6.355 -28.484 -24.672 1 97.44 358 GLU B C 1
ATOM 5636 O O . GLU B 1 358 ? -7.367 -27.812 -24.484 1 97.44 358 GLU B O 1
ATOM 5641 N N . ALA B 1 359 ? -5.539 -28.828 -23.719 1 98.44 359 ALA B N 1
ATOM 5642 C CA . ALA B 1 359 ? -5.711 -28.312 -22.359 1 98.44 359 ALA B CA 1
ATOM 5643 C C . ALA B 1 359 ? -5.617 -26.781 -22.344 1 98.44 359 ALA B C 1
ATOM 5645 O O . ALA B 1 359 ? -6.418 -26.109 -21.672 1 98.44 359 ALA B O 1
ATOM 5646 N N . PHE B 1 360 ? -4.633 -26.234 -23.062 1 98.25 360 PHE B N 1
ATOM 5647 C CA . PHE B 1 360 ? -4.484 -24.781 -23.156 1 98.25 360 PHE B CA 1
ATOM 5648 C C . PHE B 1 360 ? -5.699 -24.156 -23.828 1 98.25 360 PHE B C 1
ATOM 5650 O O . PHE B 1 360 ? -6.176 -23.109 -23.391 1 98.25 360 PHE B O 1
ATOM 5657 N N . ASP B 1 361 ? -6.219 -24.797 -24.859 1 97.31 361 ASP B N 1
ATOM 5658 C CA . ASP B 1 361 ? -7.41 -24.297 -25.547 1 97.31 361 ASP B CA 1
ATOM 5659 C C . ASP B 1 361 ? -8.609 -24.25 -24.609 1 97.31 361 ASP B C 1
ATOM 5661 O O . ASP B 1 361 ? -9.375 -23.297 -24.609 1 97.31 361 ASP B O 1
ATOM 5665 N N . MET B 1 362 ? -8.695 -25.297 -23.828 1 97.94 362 MET B N 1
ATOM 5666 C CA . MET B 1 362 ? -9.789 -25.375 -22.859 1 97.94 362 MET B CA 1
ATOM 5667 C C . MET B 1 362 ? -9.633 -24.297 -21.781 1 97.94 362 MET B C 1
ATOM 5669 O O . MET B 1 362 ? -10.594 -23.625 -21.422 1 97.94 362 MET B O 1
ATOM 5673 N N . ALA B 1 363 ? -8.398 -24.141 -21.281 1 97.62 363 ALA B N 1
ATOM 5674 C CA . ALA B 1 363 ? -8.125 -23.219 -20.188 1 97.62 363 ALA B CA 1
ATOM 5675 C C . ALA B 1 363 ? -8.375 -21.766 -20.609 1 97.62 363 ALA B C 1
ATOM 5677 O O . ALA B 1 363 ? -8.594 -20.891 -19.766 1 97.62 363 ALA B O 1
ATOM 5678 N N . ALA B 1 364 ? -8.406 -21.516 -21.906 1 95.62 364 ALA B N 1
ATOM 5679 C CA . ALA B 1 364 ? -8.609 -20.172 -22.422 1 95.62 364 ALA B CA 1
ATOM 5680 C C . ALA B 1 364 ? -10.094 -19.828 -22.5 1 95.62 364 ALA B C 1
ATOM 5682 O O . ALA B 1 364 ? -10.453 -18.672 -22.703 1 95.62 364 ALA B O 1
ATOM 5683 N N . LYS B 1 365 ? -10.938 -20.844 -22.266 1 94.69 365 LYS B N 1
ATOM 5684 C CA . LYS B 1 365 ? -12.383 -20.656 -22.344 1 94.69 365 LYS B CA 1
ATOM 5685 C C . LYS B 1 365 ? -12.992 -20.453 -20.969 1 94.69 365 LYS B C 1
ATOM 5687 O O . LYS B 1 365 ? -12.453 -20.938 -19.969 1 94.69 365 LYS B O 1
ATOM 5692 N N . SER B 1 366 ? -14.094 -19.703 -20.938 1 92.44 366 SER B N 1
ATOM 5693 C CA . SER B 1 366 ? -14.836 -19.547 -19.688 1 92.44 366 SER B CA 1
ATOM 5694 C C . SER B 1 366 ? -15.742 -20.75 -19.438 1 92.44 366 SER B C 1
ATOM 5696 O O . SER B 1 366 ? -15.992 -21.109 -18.281 1 92.44 366 SER B O 1
ATOM 5698 N N . CYS B 1 367 ? -16.234 -21.25 -20.531 1 95.81 367 CYS B N 1
ATOM 5699 C CA . CYS B 1 367 ? -17.094 -22.422 -20.469 1 95.81 367 CYS B CA 1
ATOM 5700 C C . CYS B 1 367 ? -16.75 -23.422 -21.578 1 95.81 367 CYS B C 1
ATOM 5702 O O . CYS B 1 367 ? -16.281 -23.016 -22.641 1 95.81 367 CYS B O 1
ATOM 5704 N N . ASP B 1 368 ? -17.016 -24.656 -21.219 1 96.56 368 ASP B N 1
ATOM 5705 C CA . ASP B 1 368 ? -16.797 -25.672 -22.25 1 96.56 368 ASP B CA 1
ATOM 5706 C C . ASP B 1 368 ? -17.984 -25.75 -23.203 1 96.56 368 ASP B C 1
ATOM 5708 O O . ASP B 1 368 ? -18.875 -24.906 -23.156 1 96.56 368 ASP B O 1
ATOM 5712 N N . HIS B 1 369 ? -17.938 -26.719 -24.156 1 95.25 369 HIS B N 1
ATOM 5713 C CA . HIS B 1 369 ? -18.938 -26.828 -25.203 1 95.25 369 HIS B CA 1
ATOM 5714 C C . HIS B 1 369 ? -20.312 -27.156 -24.609 1 95.25 369 HIS B C 1
ATOM 5716 O O . HIS B 1 369 ? -21.344 -26.906 -25.234 1 95.25 369 HIS B O 1
ATOM 5722 N N . ASN B 1 370 ? -20.375 -27.719 -23.469 1 95.62 370 ASN B N 1
ATOM 5723 C CA . ASN B 1 370 ? -21.625 -28.094 -22.812 1 95.62 370 ASN B CA 1
ATOM 5724 C C . ASN B 1 370 ? -22.109 -26.984 -21.875 1 95.62 370 ASN B C 1
ATOM 5726 O O . ASN B 1 370 ? -23.094 -27.172 -21.156 1 95.62 370 ASN B O 1
ATOM 5730 N N . GLY B 1 371 ? -21.328 -25.906 -21.781 1 93.88 371 GLY B N 1
ATOM 5731 C CA . GLY B 1 371 ? -21.734 -24.781 -20.953 1 93.88 371 GLY B CA 1
ATOM 5732 C C . GLY B 1 371 ? -21.188 -24.859 -19.531 1 93.88 371 GLY B C 1
ATOM 5733 O O . GLY B 1 371 ? -21.5 -24.016 -18.688 1 93.88 371 GLY B O 1
ATOM 5734 N N . ASN B 1 372 ? -20.391 -25.859 -19.281 1 95.69 372 ASN B N 1
ATOM 5735 C CA . ASN B 1 372 ? -19.797 -25.984 -17.953 1 95.69 372 ASN B CA 1
ATOM 5736 C C . ASN B 1 372 ? -18.672 -24.969 -17.75 1 95.69 372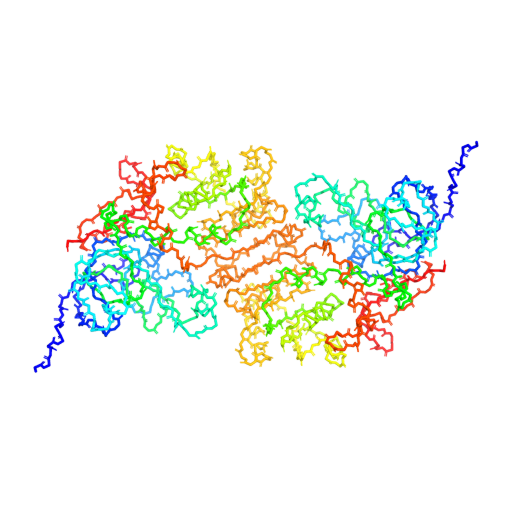 ASN B C 1
ATOM 5738 O O . ASN B 1 372 ? -17.875 -24.719 -18.656 1 95.69 372 ASN B O 1
ATOM 5742 N N . LEU B 1 373 ? -18.656 -24.438 -16.531 1 97.25 373 LEU B N 1
ATOM 5743 C CA . LEU B 1 373 ? -17.656 -23.438 -16.188 1 97.25 373 LEU B CA 1
ATOM 5744 C C . LEU B 1 373 ? -16.25 -24.031 -16.188 1 97.25 373 LEU B C 1
ATOM 5746 O O . LEU B 1 373 ? -16.047 -25.125 -15.672 1 97.25 373 LEU B O 1
ATOM 5750 N N . VAL B 1 374 ? -15.297 -23.344 -16.891 1 98.19 374 VAL B N 1
ATOM 5751 C CA . VAL B 1 374 ? -13.891 -23.734 -16.844 1 98.19 374 VAL B CA 1
ATOM 5752 C C . VAL B 1 374 ? -13.148 -22.875 -15.828 1 98.19 374 VAL B C 1
ATOM 5754 O O . VAL B 1 374 ? -13.109 -21.641 -15.945 1 98.19 374 VAL B O 1
ATOM 5757 N N . ILE B 1 375 ? -12.602 -23.469 -14.773 1 97.94 375 ILE B N 1
ATOM 5758 C CA . ILE B 1 375 ? -11.859 -22.75 -13.75 1 97.94 375 ILE B CA 1
ATOM 5759 C C . ILE B 1 375 ? -10.398 -23.172 -13.773 1 97.94 375 ILE B C 1
ATOM 5761 O O . ILE B 1 375 ? -9.539 -22.422 -14.242 1 97.94 375 ILE B O 1
ATOM 5765 N N . LYS B 1 376 ? -10.094 -24.375 -13.414 1 98.38 376 LYS B N 1
ATOM 5766 C CA . LYS B 1 376 ? -8.75 -24.953 -13.508 1 98.38 376 LYS B CA 1
ATOM 5767 C C . LYS B 1 376 ? -8.734 -26.172 -14.406 1 98.38 376 LYS B C 1
ATOM 5769 O O . LYS B 1 376 ? -9.555 -27.078 -14.242 1 98.38 376 LYS B O 1
ATOM 5774 N N . VAL B 1 377 ? -7.805 -26.109 -15.289 1 98.81 377 VAL B N 1
ATOM 5775 C CA . VAL B 1 377 ? -7.547 -27.25 -16.156 1 98.81 377 VAL B CA 1
ATOM 5776 C C . VAL B 1 377 ? -6.266 -27.953 -15.727 1 98.81 377 VAL B C 1
ATOM 5778 O O . VAL B 1 377 ? -5.242 -27.312 -15.5 1 98.81 377 VAL B O 1
ATOM 5781 N N . VAL B 1 378 ? -6.336 -29.266 -15.562 1 98.81 378 VAL B N 1
ATOM 5782 C CA . VAL B 1 378 ? -5.164 -30.016 -15.117 1 98.81 378 VAL B CA 1
ATOM 5783 C C . VAL B 1 378 ? -4.719 -30.969 -16.219 1 98.81 378 VAL B C 1
ATOM 5785 O O . VAL B 1 378 ? -5.551 -31.578 -16.891 1 98.81 378 VAL B O 1
ATOM 5788 N N . VAL B 1 379 ? -3.426 -30.984 -16.484 1 98.81 379 VAL B N 1
ATOM 5789 C CA . VAL B 1 379 ? -2.783 -32 -17.312 1 98.81 379 VAL B CA 1
ATOM 5790 C C . VAL B 1 379 ? -2.17 -33.062 -16.406 1 98.81 379 VAL B C 1
ATOM 5792 O O . VAL B 1 379 ? -1.341 -32.781 -15.547 1 98.81 379 VAL B O 1
ATOM 5795 N N . GLU B 1 380 ? -2.592 -34.25 -16.625 1 98.31 380 GLU B N 1
ATOM 5796 C CA . GLU B 1 380 ? -2.113 -35.375 -15.82 1 98.31 380 GLU B CA 1
ATOM 5797 C C . GLU B 1 380 ? -1.273 -36.312 -16.656 1 98.31 380 GLU B C 1
ATOM 5799 O O . GLU B 1 380 ? -1.54 -36.531 -17.844 1 98.31 380 GLU B O 1
ATOM 5804 N N . ASN B 1 381 ? -0.266 -36.781 -16.031 1 94.44 381 ASN B N 1
ATOM 5805 C CA . ASN B 1 381 ? 0.61 -37.75 -16.703 1 94.44 381 ASN B CA 1
ATOM 5806 C C . ASN B 1 381 ? 0.872 -38.969 -15.828 1 94.44 381 ASN B C 1
ATOM 5808 O O . ASN B 1 381 ? 0.897 -38.875 -14.594 1 94.44 381 ASN B O 1
ATOM 5812 N N . GLU B 1 382 ? 0.992 -40.25 -16.422 1 84.88 382 GLU B N 1
ATOM 5813 C CA . GLU B 1 382 ? 1.197 -41.5 -15.727 1 84.88 382 GLU B CA 1
ATOM 5814 C C . GLU B 1 382 ? 2.662 -41.688 -15.344 1 84.88 382 GLU B C 1
ATOM 5816 O O . GLU B 1 382 ? 3.559 -41.219 -16.047 1 84.88 382 GLU B O 1
#

Organism: Fusarium solani (NCBI:txid169388)

Nearest PDB structures (foldseek):
  3m6i-assembly1_A  TM=9.235E-01  e=1.412E-38  Neurospora crassa
  5vm2-assembly1_A  TM=9.221E-01  e=3.113E-35  Escherichia coli
  4ejm-assembly1_A  TM=8.857E-01  e=2.101E-30  Sinorhizobium meliloti 1021
  4oh1-assembly1_A  TM=8.867E-01  e=5.803E-28  [Clostridium] scindens ATCC 35704
  4a2c-assembly1_B  TM=8.714E-01  e=2.321E-28  Escherichia coli K-12

InterPro domains:
  IPR002328 Alcohol dehydrogenase, zinc-type, conserved site [PS00059] (70-84)
  IPR011032 GroES-like superfamily [SSF50129] (7-190)
  IPR013149 Alcohol dehydrogenase-like, C-terminal [PF00107] (191-332)
  IPR013154 Alcohol dehydrogenase-like, N-terminal [PF08240] (33-153)
  IPR020843 Enoylreductase domain [SM00829] (17-375)
  IPR036291 NAD(P)-binding domain superfamily [SSF51735] (159-325)
  IPR045306 Sorbitol dehydrogenase-like [cd05285] (15-380)

Secondary structure (DSSP, 8-state):
-------EEEEEEEE-STT-EEEEEEEEPPP-TTEEEEEEEEEEPPHHHHHHHHHSEETTEE--S-B----EEEEEEEEE-TTHHHHH---TT-EEEE--EE--SSSHHHHTT-GGG-TT-EETTBTTSSS-B--S-BSEEEEEGGGEEEPPTTS-HHHHHTHHHHHHHHHHHHHH-PPTT-EEEEE--SHHHHHHHHHHHHTT-SEEEEEES-HHHHHHHHHTTS-SEEEE------SSHHHHHHHHHHHHHHHHGGGTTPPEEEEEE-S--HHHHHHHHHHEEEEEEEEE-S---SSEEE-HHHHHTTT-EEEE--S-SS-HHHHHHHHHTTTSTT---GGGGEEEEEESGGGHHHHHHHHT-SB-TTSPBP-EEEEE--/-------EEEEEEEE-STT-EEEEEEEEPPP-TTEEEEEEEEEEPPHHHHHHHHHSEETTEE--S-B----EEEEEEEEE-TTHHHHH---TT-EEEE--EE--SSSHHHHTT-GGG-TT-EETTBTTSSS-B--S-BSEEEEEGGGEEEPPTTS-HHHHHTHHHHHHHHHHHHHH-PPTT-EEEEE--SHHHHHHHHHHHHTT-SEEEEEES-HHHHHHHHHTTS-SEEEE------SSHHHHHHHHHHHHHHHHGGGTTPPEEEEEE-S--HHHHHHHHHHEEEEEEEEE-S---SSEEE-HHHHHTTT-EEEE--S-SS-HHHHHHHHHTTTSTT---GGGGEEEEEESGGGHHHHHHHHT-SB-TTSPBP-EEEEE--